Protein AF-A0A1R1YKC0-F1 (afdb_monomer_lite)

InterPro domains:
  IPR007252 Nuclear pore protein 84/107 [PF04121] (2-468)
  IPR007252 Nuclear pore protein 84/107 [PTHR13003] (2-477)

Organism: NCBI:txid133412

Structure (mmCIF, N/CA/C/O backbone):
data_AF-A0A1R1YKC0-F1
#
_entry.id   AF-A0A1R1YKC0-F1
#
loop_
_atom_site.group_PDB
_atom_site.id
_atom_site.type_symbol
_atom_site.label_atom_id
_atom_site.label_alt_id
_atom_site.label_comp_id
_atom_site.label_asym_id
_atom_site.label_entity_id
_atom_site.label_seq_id
_atom_site.pdbx_PDB_ins_code
_atom_site.Cartn_x
_atom_site.Cartn_y
_atom_site.Cartn_z
_atom_site.occupancy
_atom_site.B_iso_or_equiv
_atom_site.auth_seq_id
_atom_site.auth_comp_id
_atom_site.auth_asym_id
_atom_site.auth_atom_id
_atom_site.pdbx_PDB_model_num
ATOM 1 N N . MET A 1 1 ? -19.133 1.303 61.552 1.00 66.94 1 MET A N 1
ATOM 2 C CA . MET A 1 1 ? -18.802 -0.108 61.872 1.00 66.94 1 MET A CA 1
ATOM 3 C C . MET A 1 1 ? -17.610 -0.588 61.051 1.00 66.94 1 MET A C 1
ATOM 5 O O . MET A 1 1 ? -16.610 -0.939 61.654 1.00 66.94 1 MET A O 1
ATOM 9 N N . PHE A 1 2 ? -17.660 -0.523 59.716 1.00 71.25 2 PHE A N 1
ATOM 10 C CA . PHE A 1 2 ? -16.570 -0.985 58.841 1.00 71.25 2 PHE A CA 1
ATOM 11 C C . PHE A 1 2 ? -15.237 -0.228 58.995 1.00 71.25 2 PHE A C 1
ATOM 13 O O . PHE A 1 2 ? -14.186 -0.858 58.950 1.00 71.25 2 PHE A O 1
ATOM 20 N N . GLU A 1 3 ? -15.249 1.077 59.289 1.00 71.38 3 GLU A N 1
ATOM 21 C CA . GLU A 1 3 ? -14.000 1.812 59.569 1.00 71.38 3 GLU A CA 1
ATOM 22 C C . GLU A 1 3 ? -13.268 1.316 60.822 1.00 71.38 3 GLU A C 1
ATOM 24 O O . GLU A 1 3 ? -12.044 1.241 60.824 1.00 71.38 3 GLU A O 1
ATOM 29 N N . LYS A 1 4 ? -14.008 0.873 61.852 1.00 71.44 4 LYS A N 1
ATOM 30 C CA . LYS A 1 4 ? -13.411 0.294 63.068 1.00 71.44 4 LYS A CA 1
ATOM 31 C C . LYS A 1 4 ? -12.699 -1.036 62.792 1.00 71.44 4 LYS A C 1
ATOM 33 O O . LYS A 1 4 ? -11.745 -1.354 63.487 1.00 71.44 4 LYS A O 1
ATOM 38 N N . ILE A 1 5 ? -13.146 -1.783 61.777 1.00 72.12 5 ILE A N 1
ATOM 39 C CA . ILE A 1 5 ? -12.528 -3.046 61.339 1.00 72.12 5 ILE A CA 1
ATOM 40 C C . ILE A 1 5 ? -11.247 -2.763 60.536 1.00 72.12 5 ILE A C 1
ATOM 42 O O . ILE A 1 5 ? -10.261 -3.480 60.672 1.00 72.12 5 ILE A O 1
ATOM 46 N N . LYS A 1 6 ? -11.218 -1.682 59.740 1.00 68.25 6 LYS A N 1
ATOM 47 C CA . LYS A 1 6 ? -9.997 -1.228 59.045 1.00 68.25 6 LYS A CA 1
ATOM 48 C C . LYS A 1 6 ? -8.919 -0.706 60.004 1.00 68.25 6 LYS A C 1
ATOM 50 O O . LYS A 1 6 ? -7.733 -0.797 59.690 1.00 68.25 6 LYS A O 1
ATOM 55 N N . SER A 1 7 ? -9.315 -0.179 61.163 1.00 70.06 7 SER A N 1
ATOM 56 C CA . SER A 1 7 ? -8.411 0.313 62.210 1.00 70.06 7 SER A CA 1
ATOM 57 C C . SER A 1 7 ? -8.103 -0.714 63.309 1.00 70.06 7 SER A C 1
ATOM 59 O O . SER A 1 7 ? -7.581 -0.328 64.354 1.00 70.06 7 SER A O 1
ATOM 61 N N . ASP A 1 8 ? -8.468 -1.987 63.127 1.00 72.12 8 ASP A N 1
ATOM 62 C CA . ASP A 1 8 ? -8.283 -3.012 64.156 1.00 72.12 8 ASP A CA 1
ATOM 63 C C . ASP A 1 8 ? -6.792 -3.354 64.358 1.00 72.12 8 ASP A C 1
ATOM 65 O O . ASP A 1 8 ? -5.957 -3.236 63.458 1.00 72.12 8 ASP A O 1
ATOM 69 N N . SER A 1 9 ? -6.459 -3.758 65.580 1.00 62.31 9 SER A N 1
ATOM 70 C CA . SER A 1 9 ? -5.103 -4.027 66.064 1.00 62.31 9 SER A CA 1
ATOM 71 C C . SER A 1 9 ? -4.488 -5.312 65.501 1.00 62.31 9 SER A C 1
ATOM 73 O O . SER A 1 9 ? -3.264 -5.437 65.447 1.00 62.31 9 SER A O 1
ATOM 75 N N . SER A 1 10 ? -5.312 -6.263 65.053 1.00 75.00 10 SER A N 1
ATOM 76 C CA . SER A 1 10 ? -4.833 -7.525 64.489 1.00 75.00 10 SER A CA 1
ATOM 77 C C . SER A 1 10 ? -4.502 -7.397 62.997 1.00 75.00 10 SER A C 1
ATOM 79 O O . SER A 1 10 ? -5.306 -6.955 62.171 1.00 75.00 10 SER A O 1
ATOM 81 N N . LEU A 1 11 ? -3.287 -7.818 62.635 1.00 71.81 11 LEU A N 1
ATOM 82 C CA . LEU A 1 11 ? -2.761 -7.699 61.274 1.00 71.81 11 LEU A CA 1
ATOM 83 C C . LEU A 1 11 ? -3.579 -8.517 60.257 1.00 71.81 11 LEU A C 1
ATOM 85 O O . LEU A 1 11 ? -3.786 -8.074 59.131 1.00 71.81 11 LEU A O 1
ATOM 89 N N . GLU A 1 12 ? -4.101 -9.678 60.661 1.00 73.69 12 GLU A N 1
ATOM 90 C CA . GLU A 1 12 ? -4.933 -10.542 59.811 1.00 73.69 12 GLU A CA 1
ATOM 91 C C . GLU A 1 12 ? -6.285 -9.909 59.462 1.00 73.69 12 GLU A C 1
ATOM 93 O O . GLU A 1 12 ? -6.712 -9.970 58.305 1.00 73.69 12 GLU A O 1
ATOM 98 N N . ILE A 1 13 ? -6.945 -9.261 60.431 1.00 74.00 13 ILE A N 1
ATOM 99 C CA . ILE A 1 13 ? -8.220 -8.567 60.207 1.00 74.00 13 ILE A CA 1
ATOM 100 C C . ILE A 1 13 ? -7.986 -7.332 59.346 1.00 74.00 13 ILE A C 1
ATOM 102 O O . ILE A 1 13 ? -8.745 -7.098 58.408 1.00 74.00 13 ILE A O 1
ATOM 106 N N . LYS A 1 14 ? -6.895 -6.598 59.582 1.00 72.25 14 LYS A N 1
ATOM 107 C CA . LYS A 1 14 ? -6.524 -5.434 58.773 1.00 72.25 14 LYS A CA 1
ATOM 108 C C . LYS A 1 14 ? -6.220 -5.809 57.318 1.00 72.25 14 LYS A C 1
ATOM 110 O O . LYS A 1 14 ? -6.751 -5.182 56.400 1.00 72.25 14 LYS A O 1
ATOM 115 N N . ASN A 1 15 ? -5.440 -6.867 57.095 1.00 75.19 15 ASN A N 1
ATOM 116 C CA . ASN A 1 15 ? -5.134 -7.374 55.753 1.00 75.19 15 ASN A CA 1
ATOM 117 C C . ASN A 1 15 ? -6.394 -7.902 55.057 1.00 75.19 15 ASN A C 1
ATOM 119 O O . ASN A 1 15 ? -6.630 -7.617 53.886 1.00 75.19 15 ASN A O 1
ATOM 123 N N . SER A 1 16 ? -7.252 -8.604 55.798 1.00 74.19 16 SER A N 1
ATOM 124 C CA . SER A 1 16 ? -8.529 -9.093 55.283 1.00 74.19 16 SER A CA 1
ATOM 125 C C . SER A 1 16 ? -9.504 -7.961 54.948 1.00 74.19 16 SER A C 1
ATOM 127 O O . SER A 1 16 ? -10.203 -8.040 53.943 1.00 74.19 16 SER A O 1
ATOM 129 N N . ALA A 1 17 ? -9.555 -6.901 55.756 1.00 72.81 17 ALA A N 1
ATOM 130 C CA . ALA A 1 17 ? -10.382 -5.716 55.522 1.00 72.81 17 ALA A CA 1
ATOM 131 C C . ALA A 1 17 ? -9.877 -4.853 54.356 1.00 72.81 17 ALA A C 1
ATOM 133 O O . ALA A 1 17 ? -10.662 -4.117 53.765 1.00 72.81 17 ALA A O 1
ATOM 134 N N . SER A 1 18 ? -8.588 -4.967 54.023 1.00 77.56 18 SER A N 1
ATOM 135 C CA . SER A 1 18 ? -7.954 -4.315 52.869 1.00 77.56 18 SER A CA 1
ATOM 136 C C . SER A 1 18 ? -8.091 -5.130 51.574 1.00 77.56 18 SER A C 1
ATOM 138 O O . SER A 1 18 ? -7.552 -4.744 50.541 1.00 77.56 18 SER A O 1
ATOM 140 N N . ASN A 1 19 ? -8.786 -6.275 51.609 1.00 84.56 19 ASN A N 1
ATOM 141 C CA . ASN A 1 19 ? -9.044 -7.075 50.417 1.00 84.56 19 ASN A CA 1
ATOM 142 C C . ASN A 1 19 ? -10.019 -6.330 49.475 1.00 84.56 19 ASN A C 1
ATOM 144 O O . ASN A 1 19 ? -11.140 -6.032 49.904 1.00 84.56 19 ASN A O 1
ATOM 148 N N . PRO A 1 20 ? -9.668 -6.112 48.192 1.00 84.25 20 PRO A N 1
ATOM 149 C CA . PRO A 1 20 ? -10.484 -5.333 47.257 1.00 84.25 20 PRO A CA 1
ATOM 150 C C . PRO A 1 20 ? -11.927 -5.831 47.097 1.00 84.25 20 PRO A C 1
ATOM 152 O O . PRO A 1 20 ? -12.857 -5.031 47.029 1.00 84.25 20 PRO A O 1
ATOM 155 N N . PHE A 1 21 ? -12.155 -7.149 47.110 1.00 87.31 21 PHE A N 1
ATOM 156 C CA . PHE A 1 21 ? -13.503 -7.717 46.999 1.00 87.31 21 PHE A CA 1
ATOM 157 C C . PHE A 1 21 ? -14.370 -7.386 48.219 1.00 87.31 21 PHE A C 1
ATOM 159 O O . PHE A 1 21 ? -15.572 -7.149 48.088 1.00 87.31 21 PHE A O 1
ATOM 166 N N . ARG A 1 22 ? -13.765 -7.326 49.413 1.00 86.69 22 ARG A N 1
ATOM 167 C CA . ARG A 1 22 ? -14.474 -6.936 50.639 1.00 86.69 22 ARG A CA 1
ATOM 168 C C . ARG A 1 22 ? -14.739 -5.438 50.679 1.00 86.69 22 ARG A C 1
ATOM 170 O O . ARG A 1 22 ? -15.790 -5.034 51.162 1.00 86.69 22 ARG A O 1
ATOM 177 N N . GLU A 1 23 ? -13.840 -4.618 50.142 1.00 86.19 23 GLU A N 1
ATOM 178 C CA . GLU A 1 23 ? -14.089 -3.180 49.996 1.00 86.19 23 GLU A CA 1
ATOM 179 C C . GLU A 1 23 ? -15.280 -2.904 49.078 1.00 86.19 23 GLU A C 1
ATOM 181 O O . GLU A 1 23 ? -16.146 -2.104 49.432 1.00 86.19 23 GLU A O 1
ATOM 186 N N . ILE A 1 24 ? -15.381 -3.627 47.957 1.00 88.88 24 ILE A N 1
ATOM 187 C CA . ILE A 1 24 ? -16.543 -3.546 47.065 1.00 88.88 24 ILE A CA 1
ATOM 188 C C . ILE A 1 24 ? -17.812 -3.996 47.793 1.00 88.88 24 ILE A C 1
ATOM 190 O O . ILE A 1 24 ? -18.833 -3.316 47.720 1.00 88.88 24 ILE A O 1
ATOM 194 N N . GLN A 1 25 ? -17.755 -5.102 48.542 1.00 89.19 25 GLN A N 1
ATOM 195 C CA . GLN A 1 25 ? -18.893 -5.567 49.339 1.00 89.19 25 GLN A CA 1
ATOM 196 C C . GLN A 1 25 ? -19.368 -4.491 50.326 1.00 89.19 25 GLN A C 1
ATOM 198 O O . GLN A 1 25 ? -20.569 -4.236 50.423 1.00 89.19 25 GLN A O 1
ATOM 203 N N . VAL A 1 26 ? -18.440 -3.838 51.033 1.00 87.56 26 VAL A N 1
ATOM 204 C CA . VAL A 1 26 ? -18.763 -2.723 51.932 1.00 87.56 26 VAL A CA 1
ATOM 205 C C . VAL A 1 26 ? -19.415 -1.587 51.151 1.00 87.56 26 VAL A C 1
ATOM 207 O O . VAL A 1 26 ? -20.485 -1.148 51.558 1.00 87.56 26 VAL A O 1
ATOM 210 N N . ALA A 1 27 ? -18.841 -1.176 50.017 1.00 88.00 27 ALA A N 1
ATOM 211 C CA . ALA A 1 27 ? -19.366 -0.089 49.190 1.00 88.00 27 ALA A CA 1
ATOM 212 C C . ALA A 1 27 ? -20.791 -0.358 48.670 1.00 88.00 27 ALA A C 1
ATOM 214 O O . ALA A 1 27 ? -21.615 0.557 48.612 1.00 88.00 27 ALA A O 1
ATOM 215 N N . ILE A 1 28 ? -21.116 -1.612 48.338 1.00 88.31 28 ILE A N 1
ATOM 216 C CA . ILE A 1 28 ? -22.476 -2.019 47.953 1.00 88.31 28 ILE A CA 1
ATOM 217 C C . ILE A 1 28 ? -23.427 -1.908 49.153 1.00 88.31 28 ILE A C 1
ATOM 219 O O . ILE A 1 28 ? -24.488 -1.295 49.039 1.00 88.31 28 ILE A O 1
ATOM 223 N N . ILE A 1 29 ? -23.045 -2.451 50.317 1.00 89.25 29 ILE A N 1
ATOM 224 C CA . ILE A 1 29 ? -23.872 -2.423 51.538 1.00 89.25 29 ILE A CA 1
ATOM 225 C C . ILE A 1 29 ? -24.138 -0.980 51.993 1.00 89.25 29 ILE A C 1
ATOM 227 O O . ILE A 1 29 ? -25.246 -0.662 52.425 1.00 89.25 29 ILE A O 1
ATOM 231 N N . THR A 1 30 ? -23.143 -0.097 51.884 1.00 89.94 30 THR A N 1
ATOM 232 C CA . THR A 1 30 ? -23.250 1.316 52.274 1.00 89.94 30 THR A CA 1
ATOM 233 C C . THR A 1 30 ? -23.835 2.214 51.187 1.00 89.94 30 THR A C 1
ATOM 235 O O . THR A 1 30 ? -23.976 3.409 51.427 1.00 89.94 30 THR A O 1
ATOM 238 N N . LYS A 1 31 ? -24.206 1.670 50.017 1.00 87.06 31 LYS A N 1
ATOM 239 C CA . LYS A 1 31 ? -24.700 2.423 48.848 1.00 87.06 31 LYS A CA 1
ATOM 240 C C . LYS A 1 31 ? -23.720 3.487 48.320 1.00 87.06 31 LYS A C 1
ATOM 242 O O . LYS A 1 31 ? -24.138 4.431 47.660 1.00 87.06 31 LYS A O 1
ATOM 247 N N . THR A 1 32 ? -22.421 3.312 48.556 1.00 89.44 32 THR A N 1
ATOM 248 C CA . THR A 1 32 ? -21.339 4.199 48.081 1.00 89.44 32 THR A CA 1
ATOM 249 C C . THR A 1 32 ? -20.563 3.592 46.906 1.00 89.44 32 THR A C 1
ATOM 251 O O . THR A 1 32 ? -19.456 4.016 46.582 1.00 89.44 32 THR A O 1
ATOM 254 N N . PHE A 1 33 ? -21.134 2.593 46.225 1.00 90.50 33 PHE A N 1
ATOM 255 C CA . PHE A 1 33 ? -20.487 1.918 45.095 1.00 90.50 33 PHE A CA 1
ATOM 256 C C . PHE A 1 33 ? -20.100 2.880 43.956 1.00 90.50 33 PHE A C 1
ATOM 258 O O . PHE A 1 33 ? -19.029 2.725 43.374 1.00 90.50 33 PHE A O 1
ATOM 265 N N . ASN A 1 34 ? -20.897 3.925 43.698 1.00 91.12 34 ASN A N 1
ATOM 266 C CA . ASN A 1 34 ? -20.559 4.952 42.707 1.00 91.12 34 ASN A CA 1
ATOM 267 C C . ASN A 1 34 ? -19.264 5.727 43.057 1.00 91.12 34 ASN A C 1
ATOM 269 O O . ASN A 1 34 ? -18.417 5.997 42.207 1.00 91.12 34 ASN A O 1
ATOM 273 N N . GLU A 1 35 ? -19.066 6.051 44.335 1.00 90.81 35 GLU A N 1
ATOM 274 C CA . GLU A 1 35 ? -17.849 6.722 44.823 1.00 90.81 35 GLU A CA 1
ATOM 275 C C . GLU A 1 35 ? -16.624 5.803 44.713 1.00 90.81 35 GLU A C 1
ATOM 277 O O . GLU A 1 35 ? -15.516 6.240 44.389 1.00 90.81 35 GLU A O 1
ATOM 282 N N . TYR A 1 36 ? -16.828 4.501 44.928 1.00 90.38 36 TYR A N 1
ATOM 283 C CA . TYR A 1 36 ? -15.777 3.507 44.753 1.00 90.38 36 TYR A CA 1
ATOM 284 C C . TYR A 1 36 ? -15.315 3.424 43.291 1.00 90.38 36 TYR A C 1
ATOM 286 O O . TYR A 1 36 ? -14.113 3.502 43.029 1.00 90.38 36 TYR A O 1
ATOM 294 N N . ILE A 1 37 ? -16.240 3.316 42.326 1.00 91.75 37 ILE A N 1
ATOM 295 C CA . ILE A 1 37 ? -15.873 3.215 40.901 1.00 91.75 37 ILE A CA 1
ATOM 296 C C . ILE A 1 37 ? -15.212 4.494 40.382 1.00 91.75 37 ILE A C 1
ATOM 298 O O . ILE A 1 37 ? -14.255 4.409 39.619 1.00 91.75 37 ILE A O 1
ATOM 302 N N . THR A 1 38 ? -15.654 5.673 40.823 1.00 92.50 38 THR A N 1
ATOM 303 C CA . THR A 1 38 ? -15.060 6.960 40.418 1.00 92.50 38 THR A CA 1
ATOM 304 C C . THR A 1 38 ? -13.638 7.114 40.955 1.00 92.50 38 THR A C 1
ATOM 306 O O . THR A 1 38 ? -12.737 7.522 40.217 1.00 92.50 38 THR A O 1
ATOM 309 N N . THR A 1 39 ? -13.402 6.692 42.200 1.00 90.44 39 THR A N 1
ATOM 310 C CA . THR A 1 39 ? -12.062 6.651 42.807 1.00 90.44 39 THR A CA 1
ATOM 311 C C . THR A 1 39 ? -11.158 5.621 42.126 1.00 90.44 39 THR A C 1
ATOM 313 O O . THR A 1 39 ? -9.982 5.871 41.873 1.00 90.44 39 THR A O 1
ATOM 316 N N . LEU A 1 40 ? -11.684 4.442 41.794 1.00 88.00 40 LEU A N 1
ATOM 317 C CA . LEU A 1 40 ? -10.905 3.419 41.098 1.00 88.00 40 LEU A CA 1
ATOM 318 C C . LEU A 1 40 ? -10.583 3.841 39.657 1.00 88.00 40 LEU A C 1
ATOM 320 O O . LEU A 1 40 ? -9.464 3.645 39.193 1.00 88.00 40 LEU A O 1
ATOM 324 N N . SER A 1 41 ? -11.526 4.489 38.981 1.00 90.38 41 SER A N 1
ATOM 325 C CA . SER A 1 41 ? -11.348 5.069 37.652 1.00 90.38 41 SER A CA 1
ATOM 326 C C . SER A 1 41 ? -10.263 6.157 37.635 1.00 90.38 41 SER A C 1
ATOM 328 O O . SER A 1 41 ? -9.416 6.166 36.742 1.00 90.38 41 SER A O 1
ATOM 330 N N . SER A 1 42 ? -10.203 7.038 38.641 1.00 88.19 42 SER A N 1
ATOM 331 C CA . SER A 1 42 ? -9.116 8.027 38.749 1.00 88.19 42 SER A CA 1
ATOM 332 C C . SER A 1 42 ? -7.754 7.383 39.036 1.00 88.19 42 SER A C 1
ATOM 334 O O . SER A 1 42 ? -6.735 7.806 38.480 1.00 88.19 42 SER A O 1
ATOM 336 N N . ASN A 1 43 ? -7.728 6.306 39.822 1.00 86.50 43 ASN A N 1
ATOM 337 C CA . ASN A 1 43 ? -6.522 5.507 40.039 1.00 86.50 43 ASN A CA 1
ATOM 338 C C . ASN A 1 43 ? -6.052 4.798 38.758 1.00 86.50 43 ASN A C 1
ATOM 340 O O . ASN A 1 43 ? -4.854 4.767 38.496 1.00 86.50 43 ASN A O 1
ATOM 344 N N . LEU A 1 44 ? -6.973 4.275 37.940 1.00 85.00 44 LEU A N 1
ATOM 345 C CA . LEU A 1 44 ? -6.662 3.654 36.645 1.00 85.00 44 LEU A CA 1
ATOM 346 C C . LEU A 1 44 ? -6.113 4.651 35.621 1.00 85.00 44 LEU A C 1
ATOM 348 O O . LEU A 1 44 ? -5.316 4.273 34.776 1.00 85.00 44 LEU A O 1
ATOM 352 N N . ARG A 1 45 ? -6.522 5.922 35.686 1.00 81.94 45 ARG A N 1
ATOM 353 C CA . ARG A 1 45 ? -5.960 6.969 34.817 1.00 81.94 45 ARG A CA 1
ATOM 354 C C . ARG A 1 45 ? -4.560 7.411 35.240 1.00 81.94 45 ARG A C 1
ATOM 356 O O . ARG A 1 45 ? -3.790 7.863 34.402 1.00 81.94 45 ARG A O 1
ATOM 363 N N . SER A 1 46 ? -4.252 7.342 36.535 1.00 77.31 46 SER A N 1
ATOM 364 C CA . SER A 1 46 ? -2.976 7.819 37.092 1.00 77.31 46 SER A CA 1
ATOM 365 C C . SER A 1 46 ? -1.895 6.741 37.179 1.00 77.31 46 SER A C 1
ATOM 367 O O . SER A 1 46 ? -0.712 7.071 37.236 1.00 77.31 46 SER A O 1
ATOM 369 N N . LYS A 1 47 ? -2.279 5.462 37.193 1.00 70.44 47 LYS A N 1
ATOM 370 C CA . LYS A 1 47 ? -1.373 4.307 37.255 1.00 70.44 47 LYS A CA 1
ATOM 371 C C . LYS A 1 47 ? -1.533 3.447 36.007 1.00 70.44 47 LYS A C 1
ATOM 373 O O . LYS A 1 47 ? -2.620 3.386 35.449 1.00 70.44 47 LYS A O 1
ATOM 378 N N . ASP A 1 48 ? -0.478 2.737 35.609 1.00 64.50 48 ASP A N 1
ATOM 379 C CA . ASP A 1 48 ? -0.563 1.780 34.499 1.00 64.50 48 ASP A CA 1
ATOM 380 C C . ASP A 1 48 ? -1.641 0.707 34.802 1.00 64.50 48 ASP A C 1
ATOM 382 O O . ASP A 1 48 ? -1.580 0.073 35.866 1.00 64.50 48 ASP A O 1
ATOM 386 N N . PRO A 1 49 ? -2.622 0.482 33.900 1.00 62.31 49 PRO A N 1
ATOM 387 C CA . PRO A 1 49 ? -3.643 -0.561 34.030 1.00 62.31 49 PRO A CA 1
ATOM 388 C C . PRO A 1 49 ? -3.085 -1.964 34.307 1.00 62.31 49 PRO A C 1
ATOM 390 O O . PRO A 1 49 ? -3.792 -2.808 34.856 1.00 62.31 49 PRO A O 1
ATOM 393 N N . SER A 1 50 ? -1.817 -2.220 33.961 1.00 61.97 50 SER A N 1
ATOM 394 C CA . SER A 1 50 ? -1.114 -3.482 34.236 1.00 61.97 50 SER A CA 1
ATOM 395 C C . SER A 1 50 ? -0.933 -3.797 35.731 1.00 61.97 50 SER A C 1
ATOM 397 O O . SER A 1 50 ? -0.733 -4.956 36.091 1.00 61.97 50 SER A O 1
ATOM 399 N N . HIS A 1 51 ? -1.041 -2.797 36.612 1.00 68.75 51 HIS A N 1
ATOM 400 C CA . HIS A 1 51 ? -0.915 -2.971 38.062 1.00 68.75 51 HIS A CA 1
ATOM 401 C C . HIS A 1 51 ?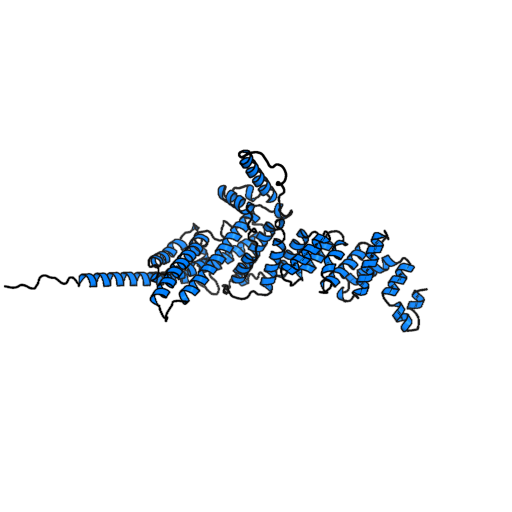 -2.181 -3.492 38.750 1.00 68.75 51 HIS A C 1
ATOM 403 O O . HIS A 1 51 ? -2.151 -3.768 39.952 1.00 68.75 51 HIS A O 1
ATOM 409 N N . PHE A 1 52 ? -3.291 -3.614 38.025 1.00 75.69 52 PHE A N 1
ATOM 410 C CA . PHE A 1 52 ? -4.553 -4.081 38.582 1.00 75.69 52 PHE A CA 1
ATOM 411 C C . PHE A 1 52 ? -4.742 -5.575 38.333 1.00 75.69 52 PHE A C 1
ATOM 413 O O . PHE A 1 52 ? -4.501 -6.075 37.237 1.00 75.69 52 PHE A O 1
ATOM 420 N N . ASP A 1 53 ? -5.212 -6.283 39.361 1.00 84.81 53 ASP A N 1
ATOM 421 C CA . ASP A 1 53 ? -5.545 -7.703 39.263 1.00 84.81 53 ASP A CA 1
ATOM 422 C C . ASP A 1 53 ? -6.631 -7.928 38.183 1.00 84.81 53 ASP A C 1
ATOM 424 O O . ASP A 1 53 ? -7.744 -7.395 38.311 1.00 84.81 53 ASP A O 1
ATOM 428 N N . PRO A 1 54 ? -6.358 -8.728 37.130 1.00 85.12 54 PRO A N 1
ATOM 429 C CA . PRO A 1 54 ? -7.334 -9.036 36.087 1.00 85.12 54 PRO A CA 1
ATOM 430 C C . PRO A 1 54 ? -8.625 -9.664 36.621 1.00 85.12 54 PRO A C 1
ATOM 432 O O . PRO A 1 54 ? -9.691 -9.455 36.036 1.00 85.12 54 PRO A O 1
ATOM 435 N N . HIS A 1 55 ? -8.566 -10.414 37.727 1.00 89.06 55 HIS A N 1
ATOM 436 C CA . HIS A 1 55 ? -9.758 -11.002 38.343 1.00 89.06 55 HIS A CA 1
ATOM 437 C C . HIS A 1 55 ? -10.653 -9.943 38.989 1.00 89.06 55 HIS A C 1
ATOM 439 O O . HIS A 1 55 ? -11.877 -10.012 38.853 1.00 89.06 55 HIS A O 1
ATOM 445 N N . LEU A 1 56 ? -10.055 -8.941 39.638 1.00 90.12 56 LEU A N 1
ATOM 446 C CA . LEU A 1 56 ? -10.779 -7.806 40.205 1.00 90.12 56 LEU A CA 1
ATOM 447 C C . LEU A 1 56 ? -11.435 -6.963 39.108 1.00 90.12 56 LEU A C 1
ATOM 449 O O . LEU A 1 56 ? -12.619 -6.641 39.216 1.00 90.12 56 LEU A O 1
ATOM 453 N N . LEU A 1 57 ? -10.696 -6.653 38.036 1.00 90.81 57 LEU A N 1
ATOM 454 C CA . LEU A 1 57 ? -11.240 -5.935 36.879 1.00 90.81 57 LEU A CA 1
ATOM 455 C C . LEU A 1 57 ? -12.395 -6.706 36.243 1.00 90.81 57 LEU A C 1
ATOM 457 O O . LEU A 1 57 ? -13.455 -6.130 36.010 1.00 90.81 57 LEU A O 1
ATOM 461 N N . ARG A 1 58 ? -12.232 -8.020 36.039 1.00 92.56 58 ARG A N 1
ATOM 462 C CA . ARG A 1 58 ? -13.307 -8.884 35.543 1.00 92.56 58 ARG A CA 1
ATOM 463 C C . ARG A 1 58 ? -14.541 -8.760 36.429 1.00 92.56 58 ARG A C 1
ATOM 465 O O . ARG A 1 58 ? -15.621 -8.494 35.914 1.00 92.56 58 ARG A O 1
ATOM 472 N N . PHE A 1 59 ? -14.398 -8.944 37.738 1.00 94.25 59 PHE A N 1
ATOM 473 C CA . PHE A 1 59 ? -15.520 -8.857 38.671 1.00 94.25 59 PHE A CA 1
ATOM 474 C C . PHE A 1 59 ? -16.225 -7.494 38.601 1.00 94.25 59 PHE A C 1
ATOM 476 O O . PHE A 1 59 ? -17.446 -7.447 38.454 1.00 94.25 59 PHE A O 1
ATOM 483 N N . LEU A 1 60 ? -15.460 -6.398 38.627 1.00 93.12 60 LEU A N 1
ATOM 484 C CA . LEU A 1 60 ? -15.995 -5.040 38.538 1.00 93.12 60 LEU A CA 1
ATOM 485 C C . LEU A 1 60 ? -16.725 -4.783 37.222 1.00 93.12 60 LEU A C 1
ATOM 487 O O . LEU A 1 60 ? -17.816 -4.228 37.252 1.00 93.12 60 LEU A O 1
ATOM 491 N N . VAL A 1 61 ? -16.179 -5.219 36.087 1.00 95.19 61 VAL A N 1
ATOM 492 C CA . VAL A 1 61 ? -16.837 -5.072 34.782 1.00 95.19 61 VAL A CA 1
ATOM 493 C C . VAL A 1 61 ? -18.191 -5.771 34.764 1.00 95.19 61 VAL A C 1
ATOM 495 O O . VAL A 1 61 ? -19.179 -5.152 34.385 1.00 95.19 61 VAL A O 1
ATOM 498 N N . HIS A 1 62 ? -18.277 -7.023 35.225 1.00 94.88 62 HIS A N 1
ATOM 499 C CA . HIS A 1 62 ? -19.564 -7.728 35.272 1.00 94.88 62 HIS A CA 1
ATOM 500 C C . HIS A 1 62 ? -20.552 -7.022 36.205 1.00 94.88 62 HIS A C 1
ATOM 502 O O . HIS A 1 62 ? -21.720 -6.870 35.858 1.00 94.88 62 HIS A O 1
ATOM 508 N N . LEU A 1 63 ? -20.082 -6.544 37.360 1.00 94.00 63 LEU A N 1
ATOM 509 C CA . LEU A 1 63 ? -20.917 -5.810 38.304 1.00 94.00 63 LEU A CA 1
ATOM 510 C C . LEU A 1 63 ? -21.421 -4.482 37.718 1.00 94.00 63 LEU A C 1
ATOM 512 O O . LEU A 1 63 ? -22.595 -4.165 37.882 1.00 94.00 63 LEU A O 1
ATOM 516 N N . ILE A 1 64 ? -20.572 -3.731 37.011 1.00 94.94 64 ILE A N 1
ATOM 517 C CA . ILE A 1 64 ? -20.943 -2.484 36.324 1.00 94.94 64 ILE A CA 1
ATOM 518 C C . ILE A 1 64 ? -21.984 -2.768 35.240 1.00 94.94 64 ILE A C 1
ATOM 520 O O . ILE A 1 64 ? -23.000 -2.080 35.189 1.00 94.94 64 ILE A O 1
ATOM 524 N N . LEU A 1 65 ? -21.773 -3.794 34.410 1.00 94.50 65 LEU A N 1
ATOM 525 C CA . LEU A 1 65 ? -22.706 -4.162 33.341 1.00 94.50 65 LEU A CA 1
ATOM 526 C C . LEU A 1 65 ? -24.083 -4.560 33.895 1.00 94.50 65 LEU A C 1
ATOM 528 O O . LEU A 1 65 ? -25.092 -4.036 33.433 1.00 94.50 65 LEU A O 1
ATOM 532 N N . ILE A 1 66 ? -24.125 -5.403 34.932 1.00 95.19 66 ILE A N 1
ATOM 533 C CA . ILE A 1 66 ? -25.380 -5.791 35.600 1.00 95.19 66 ILE A CA 1
ATOM 534 C C . ILE A 1 66 ? -26.047 -4.576 36.258 1.00 95.19 66 ILE A C 1
ATOM 536 O O . ILE A 1 66 ? -27.262 -4.420 36.193 1.00 95.19 66 ILE A O 1
ATOM 540 N N . SER A 1 67 ? -25.266 -3.692 36.882 1.00 91.62 67 SER A N 1
ATOM 541 C CA . SER A 1 67 ? -25.798 -2.486 37.527 1.00 91.62 67 SER A CA 1
ATOM 542 C C . SER A 1 67 ? -26.412 -1.516 36.512 1.00 91.62 67 SER A C 1
ATOM 544 O O . SER A 1 67 ? -27.443 -0.912 36.805 1.00 91.62 67 SER A O 1
ATOM 546 N N . ARG A 1 68 ? -25.818 -1.395 35.313 1.00 93.25 68 ARG A N 1
ATOM 547 C CA . ARG A 1 68 ? -26.380 -0.629 34.187 1.00 93.25 68 ARG A CA 1
ATOM 548 C C . ARG A 1 68 ? -27.705 -1.228 33.722 1.00 93.25 68 ARG A C 1
ATOM 550 O O . ARG A 1 68 ? -28.680 -0.499 33.581 1.00 93.25 68 ARG A O 1
ATOM 557 N N . GLU A 1 69 ? -27.760 -2.547 33.550 1.00 92.12 69 GLU A N 1
ATOM 558 C CA . GLU A 1 69 ? -28.984 -3.258 33.157 1.00 92.12 69 GLU A CA 1
ATOM 559 C C . GLU A 1 69 ? -30.099 -3.127 34.209 1.00 92.12 69 GLU A C 1
ATOM 561 O O . GLU A 1 69 ? -31.268 -2.965 33.871 1.00 92.12 69 GLU A O 1
ATOM 566 N N . ALA A 1 70 ? -29.733 -3.099 35.492 1.00 92.69 70 ALA A N 1
ATOM 567 C CA . ALA A 1 70 ? -30.654 -2.867 36.602 1.00 92.69 70 ALA A CA 1
ATOM 568 C C . ALA A 1 70 ? -31.088 -1.393 36.772 1.00 92.69 70 ALA A C 1
ATOM 570 O O . ALA A 1 70 ? -31.870 -1.095 37.676 1.00 92.69 70 ALA A O 1
ATOM 571 N N . GLY A 1 71 ? -30.581 -0.461 35.954 1.00 89.38 71 GLY A N 1
ATOM 572 C CA . GLY A 1 71 ? -30.908 0.967 36.034 1.00 89.38 71 GLY A CA 1
ATOM 573 C C . GLY A 1 71 ? -30.333 1.679 37.264 1.00 89.38 71 GLY A C 1
ATOM 574 O O . GLY A 1 71 ? -30.891 2.679 37.718 1.00 89.38 71 GLY A O 1
ATOM 575 N N . MET A 1 72 ? -29.243 1.167 37.847 1.00 88.50 72 MET A N 1
ATOM 576 C CA . MET A 1 72 ? -28.589 1.820 38.981 1.00 88.50 72 MET A CA 1
ATOM 577 C C . MET A 1 72 ? -27.839 3.083 38.524 1.00 88.50 72 MET A C 1
ATOM 579 O O . MET A 1 72 ? -27.124 3.030 37.523 1.00 88.50 72 MET A O 1
ATOM 583 N N . PRO A 1 73 ? -27.927 4.203 39.269 1.00 85.81 73 PRO A N 1
ATOM 584 C CA . PRO A 1 73 ? -27.217 5.430 38.927 1.00 85.81 73 PRO A CA 1
ATOM 585 C C . PRO A 1 73 ? -25.716 5.253 39.189 1.00 85.81 73 PRO A C 1
ATOM 587 O O . PRO A 1 73 ? -25.250 5.352 40.327 1.00 85.81 73 PRO A O 1
ATOM 590 N N . LEU A 1 74 ? -24.969 4.961 38.129 1.00 90.88 74 LEU A N 1
ATOM 591 C CA . LEU A 1 74 ? -23.512 4.884 38.126 1.00 90.88 74 LEU A CA 1
ATOM 592 C C . LEU A 1 74 ? -22.943 5.955 37.203 1.00 90.88 74 LEU A C 1
ATOM 594 O O . LEU A 1 74 ? -23.538 6.280 36.180 1.00 90.88 74 LEU A O 1
ATOM 598 N N . ASP A 1 75 ? -21.765 6.460 37.549 1.00 93.12 75 ASP A N 1
ATOM 599 C CA . ASP A 1 75 ? -20.991 7.331 36.679 1.00 93.12 75 ASP A CA 1
ATOM 600 C C . ASP A 1 75 ? -20.575 6.559 35.417 1.00 93.12 75 ASP A C 1
ATOM 602 O O . ASP A 1 75 ? -19.789 5.603 35.468 1.00 93.12 75 ASP A O 1
ATOM 606 N N . GLU A 1 76 ? -21.159 6.940 34.280 1.00 91.44 76 GLU A N 1
ATOM 607 C CA . GLU A 1 76 ? -20.981 6.242 33.005 1.00 91.44 76 GLU A CA 1
ATOM 608 C C . GLU A 1 76 ? -19.516 6.255 32.571 1.00 91.44 76 GLU A C 1
ATOM 610 O O . GLU A 1 76 ? -18.961 5.200 32.261 1.00 91.44 76 GLU A O 1
ATOM 615 N N . TYR A 1 77 ? -18.864 7.414 32.680 1.00 92.31 77 TYR A N 1
ATOM 616 C CA . TYR A 1 77 ? -17.463 7.609 32.322 1.00 92.31 77 TYR A CA 1
ATOM 617 C C . TYR A 1 77 ? -16.511 6.755 33.172 1.00 92.31 77 TYR A C 1
ATOM 619 O O . TYR A 1 77 ? -15.577 6.132 32.651 1.00 92.31 77 TYR A O 1
ATOM 627 N N . ALA A 1 78 ? -16.743 6.676 34.485 1.00 92.31 78 ALA A N 1
ATOM 628 C CA . ALA A 1 78 ? -15.972 5.822 35.375 1.00 92.31 78 ALA A CA 1
ATOM 629 C C . ALA A 1 78 ? -16.147 4.347 35.015 1.00 92.31 78 ALA A C 1
ATOM 631 O O . ALA A 1 78 ? -15.152 3.619 34.945 1.00 92.31 78 ALA A O 1
ATOM 632 N N . GLY A 1 79 ? -17.384 3.924 34.737 1.00 93.31 79 GLY A N 1
ATOM 633 C CA . GLY A 1 79 ? -17.677 2.573 34.271 1.00 93.31 79 GLY A CA 1
ATOM 634 C C . GLY A 1 79 ? -16.973 2.243 32.953 1.00 93.31 79 GLY A C 1
ATOM 635 O O . GLY A 1 79 ? -16.311 1.211 32.856 1.00 93.31 79 GLY A O 1
ATOM 636 N N . ASP A 1 80 ? -17.031 3.148 31.975 1.00 94.44 80 ASP A N 1
ATOM 637 C CA . ASP A 1 80 ? -16.408 2.967 30.661 1.00 94.44 80 ASP A CA 1
ATOM 638 C C . ASP A 1 80 ? -14.883 2.914 30.755 1.00 94.44 80 ASP A C 1
ATOM 640 O O . ASP A 1 80 ? -14.253 2.091 30.092 1.00 94.44 80 ASP A O 1
ATOM 644 N N . THR A 1 81 ? -14.278 3.711 31.641 1.00 93.44 81 THR A N 1
ATOM 645 C CA . THR A 1 81 ? -12.833 3.655 31.921 1.00 93.44 81 THR A CA 1
ATOM 646 C C . THR A 1 81 ? -12.424 2.274 32.446 1.00 93.44 81 THR A C 1
ATOM 648 O O . THR A 1 81 ? -11.417 1.715 32.014 1.00 93.44 81 THR A O 1
ATOM 651 N N . ILE A 1 82 ? -13.208 1.700 33.367 1.00 93.25 82 ILE A N 1
ATOM 652 C CA . ILE A 1 82 ? -12.921 0.386 33.965 1.00 93.25 82 ILE A CA 1
ATOM 653 C C . ILE A 1 82 ? -13.088 -0.733 32.930 1.00 93.25 82 ILE A C 1
ATOM 655 O O . ILE A 1 82 ? -12.231 -1.613 32.835 1.00 93.25 82 ILE A O 1
ATOM 659 N N . ILE A 1 83 ? -14.158 -0.689 32.130 1.00 94.50 83 ILE A N 1
ATOM 660 C CA . ILE A 1 83 ? -14.380 -1.653 31.044 1.00 94.50 83 ILE A CA 1
ATOM 661 C C . ILE A 1 83 ? -13.252 -1.548 30.009 1.00 94.50 83 ILE A C 1
ATOM 663 O O . ILE A 1 83 ? -12.694 -2.572 29.622 1.00 94.50 83 ILE A O 1
ATOM 667 N N . SER A 1 84 ? -12.839 -0.334 29.637 1.00 93.88 84 SER A N 1
ATOM 668 C CA . SER A 1 84 ? -11.726 -0.100 28.706 1.00 93.88 84 SER A CA 1
ATOM 669 C C . SER A 1 84 ? -10.409 -0.686 29.222 1.00 93.88 84 SER A C 1
ATOM 671 O O . SER A 1 84 ? -9.721 -1.402 28.494 1.00 93.88 84 SER A O 1
ATOM 673 N N . ALA A 1 85 ? -10.084 -0.467 30.501 1.00 92.00 85 ALA A N 1
ATOM 674 C CA . ALA A 1 85 ? -8.895 -1.042 31.130 1.00 92.00 85 ALA A CA 1
ATOM 675 C C . ALA A 1 85 ? -8.927 -2.581 31.134 1.00 92.00 85 ALA A C 1
ATOM 677 O O . ALA A 1 85 ? -7.907 -3.240 30.910 1.00 92.00 85 ALA A O 1
ATOM 678 N N . TYR A 1 86 ? -10.105 -3.175 31.344 1.00 93.19 86 TYR A N 1
ATOM 679 C CA . TYR A 1 86 ? -10.272 -4.622 31.258 1.00 93.19 86 TYR A CA 1
ATOM 680 C C . TYR A 1 86 ? -10.094 -5.144 29.827 1.00 93.19 86 TYR A C 1
ATOM 682 O O . TYR A 1 86 ? -9.374 -6.121 29.632 1.00 93.19 86 TYR A O 1
ATOM 690 N N . VAL A 1 87 ? -10.666 -4.474 28.822 1.00 93.31 87 VAL A N 1
ATOM 691 C CA . VAL A 1 87 ? -10.477 -4.802 27.396 1.00 93.31 87 VAL A CA 1
ATOM 692 C C . VAL A 1 87 ? -8.992 -4.772 27.018 1.00 93.31 87 VAL A C 1
ATOM 694 O O . VAL A 1 87 ? -8.492 -5.721 26.413 1.00 93.31 87 VAL A O 1
ATOM 697 N N . GLN A 1 88 ? -8.249 -3.748 27.445 1.00 90.62 88 GLN A N 1
ATOM 698 C CA . GLN A 1 88 ? -6.799 -3.663 27.230 1.00 90.62 88 GLN A CA 1
ATOM 699 C C . GLN A 1 88 ? -6.031 -4.798 27.929 1.00 90.62 88 GLN A C 1
ATOM 701 O O . GLN A 1 88 ? -5.056 -5.323 27.389 1.00 90.62 88 GLN A O 1
ATOM 706 N N . SER A 1 89 ? -6.473 -5.223 29.117 1.00 90.06 89 SER A N 1
ATOM 707 C CA . SER A 1 89 ? -5.907 -6.385 29.817 1.00 90.06 89 SER A CA 1
ATOM 708 C C . SER A 1 89 ? -6.202 -7.706 29.089 1.00 90.06 89 SER A C 1
ATOM 710 O O . SER A 1 89 ? -5.330 -8.575 28.989 1.00 90.06 89 SER A O 1
ATOM 712 N N . LEU A 1 90 ? -7.398 -7.858 28.507 1.00 90.50 90 LEU A N 1
ATOM 713 C CA . LEU A 1 90 ? -7.756 -9.012 27.673 1.00 90.50 90 LEU A CA 1
ATOM 714 C C . LEU A 1 90 ? -6.909 -9.077 26.399 1.00 90.50 90 LEU A C 1
ATOM 716 O O . LEU A 1 90 ? -6.421 -10.151 26.058 1.00 90.50 90 LEU A O 1
ATOM 720 N N . ALA A 1 91 ? -6.673 -7.936 25.747 1.00 88.56 91 ALA A N 1
ATOM 721 C CA . ALA A 1 91 ? -5.868 -7.834 24.530 1.00 88.56 91 ALA A CA 1
ATOM 722 C C . ALA A 1 91 ? -4.426 -8.352 24.708 1.00 88.56 91 ALA A C 1
ATOM 724 O O . ALA A 1 91 ? -3.862 -8.948 23.787 1.00 88.56 91 ALA A O 1
ATOM 725 N N . LYS A 1 92 ? -3.843 -8.176 25.903 1.00 86.44 92 LYS A N 1
ATOM 726 C CA . LYS A 1 92 ? -2.495 -8.665 26.249 1.00 86.44 92 LYS A CA 1
ATOM 727 C C . LYS A 1 92 ? -2.442 -10.184 26.468 1.00 86.44 92 LYS A C 1
ATOM 729 O O . LYS A 1 92 ? -1.378 -10.781 26.326 1.00 86.44 92 LYS A O 1
ATOM 734 N N . ASN A 1 93 ? -3.567 -10.816 26.803 1.00 84.75 93 ASN A N 1
ATOM 735 C CA . ASN A 1 93 ? -3.634 -12.238 27.134 1.00 84.75 93 ASN A CA 1
ATOM 736 C C . ASN A 1 93 ? -4.033 -13.081 25.907 1.00 84.75 93 ASN A C 1
ATOM 738 O O . ASN A 1 93 ? -5.175 -12.987 25.451 1.00 84.75 93 ASN A O 1
ATOM 742 N N . PRO A 1 94 ? -3.161 -13.970 25.389 1.00 78.62 94 PRO A N 1
ATOM 743 C CA . PRO A 1 94 ? -3.414 -14.695 24.140 1.00 78.62 94 PRO A CA 1
ATOM 744 C C . PRO A 1 94 ? -4.671 -15.575 24.192 1.00 78.62 94 PRO A C 1
ATOM 746 O O . PRO A 1 94 ? -5.416 -15.626 23.218 1.00 78.62 94 PRO A O 1
ATOM 749 N N . SER A 1 95 ? -4.961 -16.199 25.337 1.00 82.25 95 SER A N 1
ATOM 750 C CA . SER A 1 95 ? -6.118 -17.089 25.511 1.00 82.25 95 SER A CA 1
ATOM 751 C C . SER A 1 95 ? -7.470 -16.370 25.529 1.00 82.25 95 SER A C 1
ATOM 753 O O . SER A 1 95 ? -8.505 -17.021 25.422 1.00 82.25 95 SER A O 1
ATOM 755 N N . HIS A 1 96 ? -7.490 -15.045 25.700 1.00 83.75 96 HIS A N 1
ATOM 756 C CA . HIS A 1 96 ? -8.723 -14.278 25.898 1.00 83.75 96 HIS A CA 1
ATOM 757 C C . HIS A 1 96 ? -9.005 -13.263 24.784 1.00 83.75 96 HIS A C 1
ATOM 759 O O . HIS A 1 96 ? -9.971 -12.507 24.883 1.00 83.75 96 HIS A O 1
ATOM 765 N N . LYS A 1 97 ? -8.215 -13.265 23.704 1.00 84.50 97 LYS A N 1
ATOM 766 C CA . LYS A 1 97 ? -8.361 -12.322 22.583 1.00 84.50 97 LYS A CA 1
ATOM 767 C C . LYS A 1 97 ? -9.756 -12.336 21.949 1.00 84.50 97 LYS A C 1
ATOM 769 O O . LYS A 1 97 ? -10.260 -11.288 21.564 1.00 84.50 97 LYS A O 1
ATOM 774 N N . ALA A 1 98 ? -10.421 -13.493 21.916 1.00 85.62 98 ALA A N 1
ATOM 775 C CA . ALA A 1 98 ? -11.781 -13.612 21.385 1.00 85.62 98 ALA A CA 1
ATOM 776 C C . ALA A 1 98 ? -12.827 -12.795 22.175 1.00 85.62 98 ALA A C 1
ATOM 778 O O . ALA A 1 98 ? -13.835 -12.376 21.616 1.00 85.62 98 ALA A O 1
ATOM 779 N N . LEU A 1 99 ? -12.580 -12.524 23.463 1.00 90.94 99 LEU A N 1
ATOM 780 C CA . LEU A 1 99 ? -13.500 -11.771 24.322 1.00 90.94 99 LEU A CA 1
ATOM 781 C C . LEU A 1 99 ? -13.399 -10.254 24.126 1.00 90.94 99 LEU A C 1
ATOM 783 O O . LEU A 1 99 ? -14.287 -9.529 24.573 1.00 90.94 99 LEU A O 1
ATOM 787 N N . VAL A 1 100 ? -12.339 -9.767 23.472 1.00 93.19 100 VAL A N 1
ATOM 788 C CA . VAL A 1 100 ? -12.104 -8.331 23.257 1.00 93.19 100 VAL A CA 1
ATOM 789 C C . VAL A 1 100 ? -13.291 -7.709 22.517 1.00 93.19 100 VAL A C 1
ATOM 791 O O . VAL A 1 100 ? -13.805 -6.689 22.961 1.00 93.19 100 VAL A O 1
ATOM 794 N N . ALA A 1 101 ? -13.799 -8.363 21.466 1.00 93.50 101 ALA A N 1
ATOM 795 C CA . ALA A 1 101 ? -14.932 -7.857 20.686 1.00 93.50 101 ALA A CA 1
ATOM 796 C C . ALA A 1 101 ? -16.210 -7.727 21.535 1.00 93.50 101 ALA A C 1
ATOM 798 O O . ALA A 1 101 ? -16.875 -6.692 21.513 1.00 93.50 101 ALA A O 1
ATOM 799 N N . MET A 1 102 ? -16.502 -8.747 22.348 1.00 93.88 102 MET A N 1
ATOM 800 C CA . MET A 1 102 ? -17.685 -8.793 23.209 1.00 93.88 102 MET A CA 1
ATOM 801 C C . MET A 1 102 ? -17.710 -7.670 24.251 1.00 93.88 102 MET A C 1
ATOM 803 O O . MET A 1 102 ? -18.761 -7.086 24.495 1.00 93.88 102 MET A O 1
ATOM 807 N N . TYR A 1 103 ? -16.582 -7.400 24.915 1.00 94.31 103 TYR A N 1
ATOM 808 C CA . TYR A 1 103 ? -16.533 -6.349 25.935 1.00 94.31 103 TYR A CA 1
ATOM 809 C C . TYR A 1 103 ? -16.432 -4.957 25.312 1.00 94.31 103 TYR A C 1
ATOM 811 O O . TYR A 1 103 ? -17.047 -4.028 25.834 1.00 94.31 103 TYR A O 1
ATOM 819 N N . SER A 1 104 ? -15.736 -4.816 24.178 1.00 94.94 104 SER A N 1
ATOM 820 C CA . SER A 1 104 ? -15.703 -3.559 23.428 1.00 94.94 104 SER A CA 1
ATOM 821 C C . SER A 1 104 ? -17.098 -3.127 22.978 1.00 94.94 104 SER A C 1
ATOM 823 O O . SER A 1 104 ? -17.410 -1.949 23.089 1.00 94.94 104 SER A O 1
ATOM 825 N N . SER A 1 105 ? -17.978 -4.047 22.561 1.00 95.00 105 SER A N 1
ATOM 826 C CA . SER A 1 105 ? -19.344 -3.694 22.127 1.00 95.00 105 SER A CA 1
ATOM 827 C C . SER A 1 105 ? -20.260 -3.183 23.245 1.00 95.00 105 SER A C 1
ATOM 829 O O . SER A 1 105 ? -21.364 -2.714 22.977 1.00 95.00 105 SER A O 1
ATOM 831 N N . LYS A 1 106 ? -19.827 -3.254 24.512 1.00 94.12 106 LYS A N 1
ATOM 832 C CA . LYS A 1 106 ? -20.558 -2.694 25.663 1.00 94.12 106 LYS A CA 1
ATOM 833 C C . LYS A 1 106 ? -20.182 -1.247 25.983 1.00 94.12 106 LYS A C 1
ATOM 835 O O . LYS A 1 106 ? -20.738 -0.684 26.927 1.00 94.12 106 LYS A O 1
ATOM 840 N N . LEU A 1 107 ? -19.244 -0.667 25.238 1.00 94.00 107 LEU A N 1
ATOM 841 C CA . LEU A 1 107 ? -18.801 0.715 25.395 1.00 94.00 107 LEU A CA 1
ATOM 842 C C . LEU A 1 107 ? -19.524 1.638 24.399 1.00 94.00 107 LEU A C 1
ATOM 844 O O . LEU A 1 107 ? -19.813 1.215 23.279 1.00 94.00 107 LEU A O 1
ATOM 848 N N . PRO A 1 108 ? -19.813 2.894 24.777 1.00 92.19 108 PRO A N 1
ATOM 849 C CA . PRO A 1 108 ? -20.519 3.831 23.913 1.00 92.19 108 PRO A CA 1
ATOM 850 C C . PRO A 1 108 ? -19.601 4.539 22.903 1.00 92.19 108 PRO A C 1
ATOM 852 O O . PRO A 1 108 ? -18.384 4.650 23.077 1.00 92.19 108 PRO A O 1
ATOM 855 N N . GLY A 1 109 ? -20.225 5.103 21.865 1.00 90.00 109 GLY A N 1
ATOM 856 C CA . GLY A 1 109 ? -19.584 6.018 20.920 1.00 90.00 109 GLY A CA 1
ATOM 857 C C . GLY A 1 109 ? -18.435 5.381 20.137 1.00 90.00 109 GLY A C 1
ATOM 858 O O . GLY A 1 109 ? -18.559 4.279 19.618 1.00 90.00 109 GLY A O 1
ATOM 859 N N . SER A 1 110 ? -17.311 6.095 20.039 1.00 91.56 110 SER A N 1
ATOM 860 C CA . SER A 1 110 ? -16.123 5.678 19.279 1.00 91.56 110 SER A CA 1
ATOM 861 C C . SER A 1 110 ? -15.077 4.921 20.109 1.00 91.56 110 SER A C 1
ATOM 863 O O . SER A 1 110 ? -14.044 4.516 19.569 1.00 91.56 110 SER A O 1
ATOM 865 N N . ILE A 1 111 ? -15.333 4.702 21.406 1.00 93.19 111 ILE A N 1
ATOM 866 C CA . ILE A 1 111 ? -14.437 3.961 22.306 1.00 93.19 111 ILE A CA 1
ATOM 867 C C . ILE A 1 111 ? -14.185 2.524 21.807 1.00 93.19 111 ILE A C 1
ATOM 869 O O . ILE A 1 111 ? -13.018 2.120 21.788 1.00 93.19 111 ILE A O 1
ATOM 873 N N . PRO A 1 112 ? -15.202 1.757 21.347 1.00 94.69 112 PRO A N 1
ATOM 874 C CA . PRO A 1 112 ? -14.969 0.423 20.797 1.00 94.69 112 PRO A CA 1
ATOM 875 C C . PRO A 1 112 ? -13.990 0.453 19.620 1.00 94.69 112 PRO A C 1
ATOM 877 O O . PRO A 1 112 ? -13.065 -0.357 19.578 1.00 94.69 112 PRO A O 1
ATOM 880 N N . ASN A 1 113 ? -14.140 1.428 18.715 1.00 93.81 113 ASN A N 1
ATOM 881 C CA . ASN A 1 113 ? -13.288 1.567 17.535 1.00 93.81 113 ASN A CA 1
ATOM 882 C C . ASN A 1 113 ? -11.839 1.878 17.930 1.00 93.81 113 ASN A C 1
ATOM 884 O O . ASN A 1 113 ? -10.906 1.314 17.364 1.00 93.81 113 ASN A O 1
ATOM 888 N N . GLU A 1 114 ? -11.634 2.738 18.933 1.00 94.00 114 GLU A N 1
ATOM 889 C CA . GLU A 1 114 ? -10.304 3.047 19.466 1.00 94.00 114 GLU A CA 1
ATOM 890 C C . GLU A 1 114 ? -9.621 1.798 20.037 1.00 94.00 114 GLU A C 1
ATOM 892 O O . GLU A 1 114 ? -8.558 1.408 19.553 1.00 94.00 114 GLU A O 1
ATOM 897 N N . LEU A 1 115 ? -10.266 1.127 20.995 1.00 93.00 115 LEU A N 1
ATOM 898 C CA . LEU A 1 115 ? -9.693 -0.025 21.697 1.00 93.00 115 LEU A CA 1
ATOM 899 C C . LEU A 1 115 ? -9.472 -1.220 20.774 1.00 93.00 115 LEU A C 1
ATOM 901 O O . LEU A 1 115 ? -8.437 -1.885 20.843 1.00 93.00 115 LEU A O 1
ATOM 905 N N . TYR A 1 116 ? -10.446 -1.506 19.909 1.00 95.12 116 TYR A N 1
ATOM 906 C CA . TYR A 1 116 ? -10.344 -2.635 18.999 1.00 95.12 116 TYR A CA 1
ATOM 907 C C . TYR A 1 116 ? -9.288 -2.372 17.924 1.00 95.12 116 TYR A C 1
ATOM 909 O O . TYR A 1 116 ? -8.492 -3.263 17.629 1.00 95.12 116 TYR A O 1
ATOM 917 N N . SER A 1 117 ? -9.189 -1.137 17.412 1.00 94.44 117 SER A N 1
ATOM 918 C CA . SER A 1 117 ? -8.135 -0.793 16.452 1.00 94.44 117 SER A CA 1
ATOM 919 C C . SER A 1 117 ? -6.728 -0.926 17.044 1.00 94.44 117 SER A C 1
ATOM 921 O O . SER A 1 117 ? -5.824 -1.413 16.363 1.00 94.44 117 SER A O 1
ATOM 923 N N . GLU A 1 118 ? -6.544 -0.544 18.314 1.00 93.12 118 GLU A N 1
ATOM 924 C CA . GLU A 1 118 ? -5.288 -0.699 19.056 1.00 93.12 118 GLU A CA 1
ATOM 925 C C . GLU A 1 118 ? -4.940 -2.178 19.276 1.00 93.12 118 GLU A C 1
ATOM 927 O O . GLU A 1 118 ? -3.797 -2.589 19.061 1.00 93.12 118 GLU A O 1
ATOM 932 N N . PHE A 1 119 ? -5.929 -2.993 19.653 1.00 92.62 119 PHE A N 1
ATOM 933 C CA . PHE A 1 119 ? -5.775 -4.441 19.783 1.00 92.62 119 PHE A CA 1
ATOM 934 C C . PHE A 1 119 ? -5.311 -5.082 18.467 1.00 92.62 119 PHE A C 1
ATOM 936 O O . PHE A 1 119 ? -4.315 -5.813 18.461 1.00 92.62 119 PHE A O 1
ATOM 943 N N . LEU A 1 120 ? -5.984 -4.780 17.352 1.00 91.88 120 LEU A N 1
ATOM 944 C CA . LEU A 1 120 ? -5.628 -5.320 16.038 1.00 91.88 120 LEU A CA 1
ATOM 945 C C . LEU A 1 120 ? -4.256 -4.826 15.561 1.00 91.88 120 LEU A C 1
ATOM 947 O O . LEU A 1 120 ? -3.487 -5.609 15.008 1.00 91.88 120 LEU A O 1
ATOM 951 N N . ALA A 1 121 ? -3.898 -3.567 15.833 1.00 90.69 121 ALA A N 1
ATOM 952 C CA . ALA A 1 121 ? -2.603 -2.996 15.448 1.00 90.69 121 ALA A CA 1
ATOM 953 C C . ALA A 1 121 ? -1.404 -3.638 16.168 1.00 90.69 121 ALA A C 1
ATOM 955 O O . ALA A 1 121 ? -0.264 -3.473 15.732 1.00 90.69 121 ALA A O 1
ATOM 956 N N . ASN A 1 122 ? -1.651 -4.344 17.274 1.00 87.94 122 ASN A N 1
ATOM 957 C CA . ASN A 1 122 ? -0.646 -5.092 18.026 1.00 87.94 122 ASN A CA 1
ATOM 958 C C . ASN A 1 122 ? -0.742 -6.614 17.783 1.00 87.94 122 ASN A C 1
ATOM 960 O O . ASN A 1 122 ? -0.018 -7.390 18.411 1.00 87.94 122 ASN A O 1
ATOM 964 N N . CYS A 1 123 ? -1.628 -7.067 16.888 1.00 83.69 123 CYS A N 1
ATOM 965 C CA . CYS A 1 123 ? -1.739 -8.472 16.509 1.00 83.69 123 CYS A CA 1
ATOM 966 C C . CYS A 1 123 ? -0.750 -8.824 15.392 1.00 83.69 123 CYS A C 1
ATOM 968 O O . CYS A 1 123 ? -0.998 -8.569 14.218 1.00 83.69 123 CYS A O 1
ATOM 970 N N . ASP A 1 124 ? 0.347 -9.483 15.762 1.00 73.19 124 ASP A N 1
ATOM 971 C CA . ASP A 1 124 ? 1.332 -10.032 14.823 1.00 73.19 124 ASP A CA 1
ATOM 972 C C . ASP A 1 124 ? 0.930 -11.443 14.343 1.00 73.19 124 ASP A C 1
ATOM 974 O O . ASP A 1 124 ? 1.600 -12.437 14.616 1.00 73.19 124 ASP A O 1
ATOM 978 N N . SER A 1 125 ? -0.243 -11.560 13.713 1.00 74.88 125 SER A N 1
ATOM 979 C CA . SER A 1 125 ? -0.781 -12.839 13.227 1.00 74.88 125 SER A CA 1
ATOM 980 C C . SER A 1 125 ? -1.016 -12.839 11.716 1.00 74.88 125 SER A C 1
ATOM 982 O O . SER A 1 125 ? -1.240 -11.792 11.107 1.00 74.88 125 SER A O 1
ATOM 984 N N . VAL A 1 126 ? -1.005 -14.030 11.109 1.00 77.56 126 VAL A N 1
ATOM 985 C CA . VAL A 1 126 ? -1.273 -14.230 9.671 1.00 77.56 126 VAL A CA 1
ATOM 986 C C . VAL A 1 126 ? -2.685 -13.737 9.305 1.00 77.56 126 VAL A C 1
ATOM 988 O O . VAL A 1 126 ? -3.523 -13.516 10.186 1.00 77.56 126 VAL A O 1
ATOM 991 N N . ILE A 1 127 ? -2.933 -13.482 8.019 1.00 76.88 127 ILE A N 1
ATOM 992 C CA . ILE A 1 127 ? -4.174 -12.873 7.519 1.00 76.88 127 ILE A CA 1
ATOM 993 C C . ILE A 1 127 ? -5.430 -13.667 7.904 1.00 76.88 127 ILE A C 1
ATOM 995 O O . ILE A 1 127 ? -6.427 -13.073 8.308 1.00 76.88 127 ILE A O 1
ATOM 999 N N . GLU A 1 128 ? -5.358 -14.997 7.928 1.00 80.31 128 GLU A N 1
ATOM 1000 C CA . GLU A 1 128 ? -6.474 -15.873 8.296 1.00 80.31 128 GLU A CA 1
ATOM 1001 C C . GLU A 1 128 ? -6.844 -15.706 9.773 1.00 80.31 128 GLU A C 1
ATOM 1003 O O . GLU A 1 128 ? -8.016 -15.616 10.131 1.00 80.31 128 GLU A O 1
ATOM 1008 N N . ALA A 1 129 ? -5.841 -15.592 10.648 1.00 80.00 129 ALA A N 1
ATOM 1009 C CA . ALA A 1 129 ? -6.069 -15.340 12.069 1.00 80.00 129 ALA A CA 1
ATOM 1010 C C . ALA A 1 129 ? -6.649 -13.937 12.319 1.00 80.00 129 ALA A C 1
ATOM 1012 O O . ALA A 1 129 ? -7.434 -13.751 13.247 1.00 80.00 129 ALA A O 1
ATOM 1013 N N . ARG A 1 130 ? -6.291 -12.952 11.486 1.00 85.88 130 ARG A N 1
ATOM 1014 C CA . ARG A 1 130 ? -6.867 -11.600 11.532 1.00 85.88 130 ARG A CA 1
ATOM 1015 C C . ARG A 1 130 ? -8.326 -11.582 11.082 1.00 85.88 130 ARG A C 1
ATOM 1017 O O . ARG A 1 130 ? -9.138 -10.937 11.742 1.00 85.88 130 ARG A O 1
ATOM 1024 N N . ALA A 1 131 ? -8.665 -12.345 10.043 1.00 87.38 131 ALA A N 1
ATOM 1025 C CA . ALA A 1 131 ? -10.037 -12.488 9.565 1.00 87.38 131 ALA A CA 1
ATOM 1026 C C . ALA A 1 131 ? -10.982 -12.998 10.668 1.00 87.38 131 ALA A C 1
ATOM 1028 O O . ALA A 1 131 ? -12.091 -12.493 10.804 1.00 87.38 131 ALA A O 1
ATOM 1029 N N . VAL A 1 132 ? -10.521 -13.916 11.528 1.00 90.00 132 VAL A N 1
ATOM 1030 C CA . VAL A 1 132 ? -11.304 -14.393 12.685 1.00 90.00 132 VAL A CA 1
ATOM 1031 C C . VAL A 1 132 ? -11.652 -13.256 13.654 1.00 90.00 132 VAL A C 1
ATOM 1033 O O . VAL A 1 132 ? -12.772 -13.198 14.157 1.00 90.00 132 VAL A O 1
ATOM 1036 N N . TYR A 1 133 ? -10.725 -12.332 13.924 1.00 91.06 133 TYR A N 1
ATOM 1037 C CA . TYR A 1 133 ? -11.015 -11.189 14.797 1.00 91.06 133 TYR A CA 1
ATOM 1038 C C . TYR A 1 133 ? -12.018 -10.226 14.158 1.00 91.06 133 TYR A C 1
ATOM 1040 O O . TYR A 1 133 ? -12.925 -9.757 14.840 1.00 91.06 133 TYR A O 1
ATOM 1048 N N . ILE A 1 134 ? -11.926 -9.999 12.848 1.00 92.69 134 ILE A N 1
ATOM 1049 C CA . ILE A 1 134 ? -12.923 -9.203 12.123 1.00 92.69 134 ILE A CA 1
ATOM 1050 C C . ILE A 1 134 ? -14.307 -9.855 12.192 1.00 92.69 134 ILE A C 1
ATOM 1052 O O . ILE A 1 134 ? -15.257 -9.194 12.599 1.00 92.69 134 ILE A O 1
ATOM 1056 N N . GLN A 1 135 ? -14.412 -11.161 11.936 1.00 92.00 135 GLN A N 1
ATOM 1057 C CA . GLN A 1 135 ? -15.677 -11.898 12.051 1.00 92.00 135 GLN A CA 1
ATOM 1058 C C . GLN A 1 135 ? -16.278 -11.809 13.460 1.00 92.00 135 GLN A C 1
ATOM 1060 O O . GLN A 1 135 ? -17.486 -11.652 13.620 1.00 92.00 135 GLN A O 1
ATOM 1065 N N . LEU A 1 136 ? -15.449 -11.881 14.506 1.00 92.81 136 LEU A N 1
ATOM 1066 C CA . LEU A 1 136 ? -15.912 -11.685 15.880 1.00 92.81 136 LEU A CA 1
ATOM 1067 C C . LEU A 1 136 ? -16.429 -10.260 16.105 1.00 92.81 136 LEU A C 1
ATOM 1069 O O . LEU A 1 136 ? -17.447 -10.077 16.765 1.00 92.81 136 LEU A O 1
ATOM 1073 N N . ALA A 1 137 ? -15.748 -9.248 15.570 1.00 93.69 137 ALA A N 1
ATOM 1074 C CA . ALA A 1 137 ? -16.196 -7.864 15.667 1.00 93.69 137 ALA A CA 1
ATOM 1075 C C . ALA A 1 137 ? -17.564 -7.659 14.986 1.00 93.69 137 ALA A C 1
ATOM 1077 O O . ALA A 1 137 ? -18.450 -7.058 15.595 1.00 93.69 137 ALA A O 1
ATOM 1078 N N . GLU A 1 138 ? -17.773 -8.245 13.803 1.00 93.75 138 GLU A N 1
ATOM 1079 C CA . GLU A 1 138 ? -19.064 -8.238 13.098 1.00 93.75 138 GLU A CA 1
ATOM 1080 C C . GLU A 1 138 ? -20.169 -8.921 13.915 1.00 93.75 138 GLU A C 1
ATOM 1082 O O . GLU A 1 138 ? -21.254 -8.366 14.080 1.00 93.75 138 GLU A O 1
ATOM 1087 N N . GLN A 1 139 ? -19.888 -10.094 14.499 1.00 94.75 139 GLN A N 1
ATOM 1088 C CA . GLN A 1 139 ? -20.849 -10.832 15.332 1.00 94.75 139 GLN A CA 1
ATOM 1089 C C . GLN A 1 139 ? -21.351 -10.020 16.531 1.00 94.75 139 GLN A C 1
ATOM 1091 O O . GLN A 1 139 ? -22.495 -10.183 16.958 1.00 94.75 139 GLN A O 1
ATOM 1096 N N . TYR A 1 140 ? -20.504 -9.149 17.082 1.00 94.38 140 TYR A N 1
ATOM 1097 C CA . TYR A 1 140 ? -20.859 -8.269 18.194 1.00 94.38 140 TYR A CA 1
ATOM 1098 C C . TYR A 1 140 ? -21.342 -6.879 17.752 1.00 94.38 140 TYR A C 1
ATOM 1100 O O . TYR A 1 140 ? -21.548 -6.023 18.614 1.00 94.38 140 TYR A O 1
ATOM 1108 N N . GLY A 1 141 ? -21.555 -6.661 16.449 1.00 92.69 141 GLY A N 1
ATOM 1109 C CA . GLY A 1 141 ? -22.097 -5.418 15.897 1.00 92.69 141 GLY A CA 1
ATOM 1110 C C . GLY A 1 141 ? -21.144 -4.226 15.993 1.00 92.69 141 GLY A C 1
ATOM 1111 O O . GLY A 1 141 ? -21.602 -3.092 16.112 1.00 92.69 141 GLY A O 1
ATOM 1112 N N . LEU A 1 142 ? -19.830 -4.470 16.004 1.00 94.38 142 LEU A N 1
ATOM 1113 C CA . LEU A 1 142 ? -18.837 -3.402 15.929 1.00 94.38 142 LEU A CA 1
ATOM 1114 C C . LEU A 1 142 ? -18.733 -2.867 14.496 1.00 94.38 142 LEU A C 1
ATOM 1116 O O . LEU A 1 142 ? -18.898 -3.611 13.533 1.00 94.38 142 LEU A O 1
ATOM 1120 N N . ASP A 1 143 ? -18.404 -1.583 14.367 1.00 94.00 143 ASP A N 1
ATOM 1121 C CA . ASP A 1 143 ? -18.144 -0.941 13.078 1.00 94.00 143 ASP A CA 1
ATOM 1122 C C . ASP A 1 143 ? -16.774 -1.374 12.542 1.00 94.00 143 ASP A C 1
ATOM 1124 O O . ASP A 1 143 ? -15.735 -0.755 12.797 1.00 94.00 143 ASP A O 1
ATOM 1128 N N . THR A 1 144 ? -16.774 -2.502 11.841 1.00 94.19 144 THR A N 1
ATOM 1129 C CA . THR A 1 144 ? -15.558 -3.146 11.358 1.00 94.19 144 THR A CA 1
ATOM 1130 C C . THR A 1 144 ? -14.846 -2.350 10.276 1.00 94.19 144 THR A C 1
ATOM 1132 O O . THR A 1 144 ? -13.617 -2.377 10.255 1.00 94.19 144 THR A O 1
ATOM 1135 N N . VAL A 1 145 ? -15.569 -1.589 9.450 1.00 93.94 145 VAL A N 1
ATOM 1136 C CA . VAL A 1 145 ? -14.994 -0.725 8.406 1.00 93.94 145 VAL A CA 1
ATOM 1137 C C . VAL A 1 145 ? -14.191 0.414 9.039 1.00 93.94 145 VAL A C 1
ATOM 1139 O O . VAL A 1 145 ? -13.013 0.600 8.724 1.00 93.94 145 VAL A O 1
ATOM 1142 N N . SER A 1 146 ? -14.768 1.135 10.008 1.00 93.25 146 SER A N 1
ATOM 1143 C CA . SER A 1 146 ? -14.027 2.184 10.725 1.00 93.25 146 SER A CA 1
ATOM 1144 C C . SER A 1 146 ? -12.861 1.618 11.533 1.00 93.25 146 SER A C 1
ATOM 1146 O O . SER A 1 146 ? -11.801 2.243 11.627 1.00 93.25 146 SER A O 1
ATOM 1148 N N . ILE A 1 147 ? -13.040 0.438 12.134 1.00 95.00 147 ILE A N 1
ATOM 1149 C CA . ILE A 1 147 ? -11.995 -0.253 12.894 1.00 95.00 147 ILE A CA 1
ATOM 1150 C C . ILE A 1 147 ? -10.802 -0.590 12.000 1.00 95.00 147 ILE A C 1
ATOM 1152 O O . ILE A 1 147 ? -9.681 -0.233 12.362 1.00 95.00 147 ILE A O 1
ATOM 1156 N N . THR A 1 148 ? -11.006 -1.244 10.852 1.00 95.00 148 THR A N 1
ATOM 1157 C CA . THR A 1 148 ? -9.902 -1.644 9.964 1.00 95.00 148 THR A CA 1
ATOM 1158 C C . THR A 1 148 ? -9.186 -0.435 9.383 1.00 95.00 148 THR A C 1
ATOM 1160 O O . THR A 1 148 ? -7.953 -0.394 9.405 1.00 95.00 148 THR A O 1
ATOM 1163 N N . LYS A 1 149 ? -9.939 0.593 8.967 1.00 95.31 149 LYS A N 1
ATOM 1164 C CA . LYS A 1 149 ? -9.390 1.884 8.532 1.00 95.31 149 LYS A CA 1
ATOM 1165 C C . LYS A 1 149 ? -8.480 2.489 9.601 1.00 95.31 149 LYS A C 1
ATOM 1167 O O . LYS A 1 149 ? -7.329 2.831 9.326 1.00 95.31 149 LYS A O 1
ATOM 1172 N N . LYS A 1 150 ? -8.954 2.552 10.849 1.00 95.00 150 LYS A N 1
ATOM 1173 C CA . LYS A 1 150 ? -8.189 3.102 11.976 1.00 95.00 150 LYS A CA 1
ATOM 1174 C C . LYS A 1 150 ? -6.979 2.244 12.345 1.00 95.00 150 LYS A C 1
ATOM 1176 O O . LYS A 1 150 ? -5.927 2.786 12.682 1.00 95.00 150 LYS A O 1
ATOM 1181 N N . THR A 1 151 ? -7.095 0.919 12.267 1.00 95.31 151 THR A N 1
ATOM 1182 C CA . THR A 1 151 ? -5.975 -0.006 12.483 1.00 95.31 151 THR A CA 1
ATOM 1183 C C . THR A 1 151 ? -4.868 0.221 11.461 1.00 95.31 151 THR A C 1
ATOM 1185 O O . THR A 1 151 ? -3.709 0.344 11.855 1.00 95.31 151 THR A O 1
ATOM 1188 N N . ALA A 1 152 ? -5.213 0.319 10.175 1.00 95.06 152 ALA A N 1
ATOM 1189 C CA . ALA A 1 152 ? -4.251 0.566 9.106 1.00 95.06 152 ALA A CA 1
ATOM 1190 C C . ALA A 1 152 ? -3.495 1.884 9.325 1.00 95.06 152 ALA A C 1
ATOM 1192 O O . ALA A 1 152 ? -2.264 1.889 9.364 1.00 95.06 152 ALA A O 1
ATOM 1193 N N . VAL A 1 153 ? -4.228 2.978 9.566 1.00 93.75 153 VAL A N 1
ATOM 1194 C CA . VAL A 1 153 ? -3.645 4.303 9.838 1.00 93.75 153 VAL A CA 1
ATOM 1195 C C . VAL A 1 153 ? -2.717 4.254 11.050 1.00 93.75 153 VAL A C 1
ATOM 1197 O O . VAL A 1 153 ? -1.568 4.676 10.951 1.00 93.75 153 VAL A O 1
ATOM 1200 N N . ARG A 1 154 ? -3.148 3.636 12.158 1.00 93.56 154 ARG A N 1
ATOM 1201 C CA . ARG A 1 154 ? -2.325 3.510 13.372 1.00 93.56 154 ARG A CA 1
ATOM 1202 C C . ARG A 1 154 ? -1.016 2.764 13.115 1.00 93.56 154 ARG A C 1
ATOM 1204 O O . ARG A 1 154 ? 0.001 3.092 13.722 1.00 93.56 154 ARG A O 1
ATOM 1211 N N . ILE A 1 155 ? -1.019 1.734 12.268 1.00 92.62 155 ILE A N 1
ATOM 1212 C CA . ILE A 1 155 ? 0.212 1.013 11.922 1.00 92.62 155 ILE A CA 1
ATOM 1213 C C . ILE A 1 155 ? 1.110 1.896 11.052 1.00 92.62 155 ILE A C 1
ATOM 1215 O O . ILE A 1 155 ? 2.297 1.998 11.346 1.00 92.62 155 ILE A O 1
ATOM 1219 N N . LEU A 1 156 ? 0.569 2.555 10.024 1.00 91.50 156 LEU A N 1
ATOM 1220 C CA . LEU A 1 156 ? 1.345 3.397 9.106 1.00 91.50 156 LEU A CA 1
ATOM 1221 C C . LEU A 1 156 ? 1.954 4.625 9.803 1.00 91.50 156 LEU A C 1
ATOM 1223 O O . LEU A 1 156 ? 3.122 4.942 9.576 1.00 91.50 156 LEU A O 1
ATOM 1227 N N . GLU A 1 157 ? 1.216 5.264 10.712 1.00 89.94 157 GLU A N 1
ATOM 1228 C CA . GLU A 1 157 ? 1.683 6.413 11.500 1.00 89.94 157 GLU A CA 1
ATOM 1229 C C . GLU A 1 157 ? 2.878 6.076 12.399 1.00 89.94 157 GLU A C 1
ATOM 1231 O O . GLU A 1 157 ? 3.759 6.913 12.579 1.00 89.94 157 GLU A O 1
ATOM 1236 N N . LYS A 1 158 ? 2.994 4.833 12.896 1.00 87.94 158 LYS A N 1
ATOM 1237 C CA . LYS A 1 158 ? 4.192 4.392 13.642 1.00 87.94 158 LYS A CA 1
ATOM 1238 C C . LYS A 1 158 ? 5.476 4.508 12.809 1.00 87.94 158 LYS A C 1
ATOM 1240 O O . LYS A 1 158 ? 6.564 4.568 13.377 1.00 87.94 158 LYS A O 1
ATOM 1245 N N . PHE A 1 159 ? 5.361 4.531 11.480 1.00 84.69 159 PHE A N 1
ATOM 1246 C CA . PHE A 1 159 ? 6.482 4.580 10.544 1.00 84.69 159 PHE A CA 1
ATOM 1247 C C . PHE A 1 159 ? 6.558 5.893 9.746 1.00 84.69 159 PHE A C 1
ATOM 1249 O O . PHE A 1 159 ? 7.387 5.988 8.837 1.00 84.69 159 PHE A O 1
ATOM 1256 N N . SER A 1 160 ? 5.717 6.894 10.034 1.00 73.81 160 SER A N 1
ATOM 1257 C CA . SER A 1 160 ? 5.678 8.159 9.279 1.00 73.81 160 SER A CA 1
ATOM 1258 C C . SER A 1 160 ? 6.817 9.123 9.644 1.00 73.81 160 SER A C 1
ATOM 1260 O O . SER A 1 160 ? 7.165 9.992 8.851 1.00 73.81 160 SER A O 1
ATOM 1262 N N . SER A 1 161 ? 7.480 8.936 10.791 1.00 59.78 161 SER A N 1
ATOM 1263 C CA . SER A 1 161 ? 8.518 9.843 11.318 1.00 59.78 161 SER A CA 1
ATOM 1264 C C . SER A 1 161 ? 9.900 9.738 10.644 1.00 59.78 161 SER A C 1
ATOM 1266 O O . SER A 1 161 ? 10.891 10.165 11.227 1.00 59.78 161 SER A O 1
ATOM 1268 N N . THR A 1 162 ? 10.016 9.124 9.463 1.00 53.88 162 THR A N 1
ATOM 1269 C CA . THR A 1 162 ? 11.318 8.740 8.870 1.00 53.88 162 THR A CA 1
ATOM 1270 C C . THR A 1 162 ? 11.602 9.380 7.511 1.00 53.88 162 THR A C 1
ATOM 1272 O O . THR A 1 162 ? 12.380 8.830 6.733 1.00 53.88 162 THR A O 1
ATOM 1275 N N . PHE A 1 163 ? 10.998 10.527 7.192 1.00 51.25 163 PHE A N 1
ATOM 1276 C CA . PHE A 1 163 ? 11.423 11.287 6.017 1.00 51.25 163 PHE A CA 1
ATOM 1277 C C . PHE A 1 163 ? 12.581 12.215 6.398 1.00 51.25 163 PHE A C 1
ATOM 1279 O O . PHE A 1 163 ? 12.378 13.311 6.909 1.00 51.25 163 PHE A O 1
ATOM 1286 N N . ASN A 1 164 ? 13.811 11.742 6.193 1.00 53.81 164 ASN A N 1
ATOM 1287 C CA . ASN A 1 164 ? 15.007 12.574 6.300 1.00 53.81 164 ASN A CA 1
ATOM 1288 C C . ASN A 1 164 ? 15.316 13.143 4.910 1.00 53.81 164 ASN A C 1
ATOM 1290 O O . ASN A 1 164 ? 15.666 12.382 4.005 1.00 53.81 164 ASN A O 1
ATOM 1294 N N . GLU A 1 165 ? 15.225 14.465 4.747 1.00 52.97 165 GLU A N 1
ATOM 1295 C CA . GLU A 1 165 ? 15.608 15.175 3.510 1.00 52.97 165 GLU A CA 1
ATOM 1296 C C . GLU A 1 165 ? 17.058 14.866 3.083 1.00 52.97 165 GLU A C 1
ATOM 1298 O O . GLU A 1 165 ? 17.368 14.843 1.894 1.00 52.97 165 GLU A O 1
ATOM 1303 N N . ASP A 1 166 ? 17.922 14.487 4.032 1.00 50.81 166 ASP A N 1
ATOM 1304 C CA . ASP A 1 166 ? 19.303 14.040 3.791 1.00 50.81 166 ASP A CA 1
ATOM 1305 C C . ASP A 1 166 ? 19.424 12.770 2.920 1.00 50.81 166 ASP A C 1
ATOM 1307 O O . ASP A 1 166 ? 20.520 12.422 2.473 1.00 50.81 166 ASP A O 1
ATOM 1311 N N . SER A 1 167 ? 18.325 12.045 2.681 1.00 54.06 167 SER A N 1
ATOM 1312 C CA . SER A 1 167 ? 18.298 10.868 1.797 1.00 54.06 167 SER A CA 1
ATOM 1313 C C . SER A 1 167 ? 18.384 11.218 0.308 1.00 54.06 167 SER A C 1
ATOM 1315 O O . SER A 1 167 ? 18.771 10.371 -0.489 1.00 54.06 167 SER A O 1
ATOM 1317 N N . VAL A 1 168 ? 18.098 12.466 -0.068 1.00 52.97 168 VAL A N 1
ATOM 1318 C CA . VAL A 1 168 ? 17.958 12.901 -1.469 1.00 52.97 168 VAL A CA 1
ATOM 1319 C C . VAL A 1 168 ? 19.309 12.962 -2.195 1.00 52.97 168 VAL A C 1
ATOM 1321 O O . VAL A 1 168 ? 19.373 12.772 -3.405 1.00 52.97 168 VAL A O 1
ATOM 1324 N N . ASN A 1 169 ? 20.411 13.153 -1.461 1.00 53.97 169 ASN A N 1
ATOM 1325 C CA . ASN A 1 169 ? 21.757 13.240 -2.046 1.00 53.97 169 ASN A CA 1
ATOM 1326 C C . ASN A 1 169 ? 22.488 11.892 -2.135 1.00 53.97 169 ASN A C 1
ATOM 1328 O O . ASN A 1 169 ? 23.552 11.807 -2.757 1.00 53.97 169 ASN A O 1
ATOM 1332 N N . LYS A 1 170 ? 21.920 10.831 -1.549 1.00 62.16 170 LYS A N 1
ATOM 1333 C CA . LYS A 1 170 ? 22.496 9.485 -1.571 1.00 62.16 170 LYS A CA 1
ATOM 1334 C C . LYS A 1 170 ? 21.760 8.637 -2.595 1.00 62.16 170 LYS A C 1
ATOM 1336 O O . LYS A 1 170 ? 20.580 8.352 -2.428 1.00 62.16 170 LYS A O 1
ATOM 1341 N N . ASP A 1 171 ? 22.465 8.190 -3.632 1.00 65.88 171 ASP A N 1
ATOM 1342 C CA . ASP A 1 171 ? 21.902 7.193 -4.544 1.00 65.88 171 ASP A CA 1
ATOM 1343 C C . ASP A 1 171 ? 21.513 5.929 -3.753 1.00 65.88 171 ASP A C 1
ATOM 1345 O O . ASP A 1 171 ? 22.332 5.427 -2.969 1.00 65.88 171 ASP A O 1
ATOM 1349 N N . PRO A 1 172 ? 20.289 5.405 -3.938 1.00 74.06 172 PRO A N 1
ATOM 1350 C CA . PRO A 1 172 ? 19.829 4.251 -3.188 1.00 74.06 172 PRO A CA 1
ATOM 1351 C C . PRO A 1 172 ? 20.638 3.008 -3.554 1.00 74.06 172 PRO A C 1
ATOM 1353 O O . PRO A 1 172 ? 21.069 2.812 -4.694 1.00 74.06 172 PRO A O 1
ATOM 1356 N N . VAL A 1 173 ? 20.821 2.137 -2.566 1.00 80.44 173 VAL A N 1
ATOM 1357 C CA . VAL A 1 173 ? 21.306 0.780 -2.807 1.00 80.44 173 VAL A CA 1
ATOM 1358 C C . VAL A 1 173 ? 20.090 -0.067 -3.151 1.00 80.44 173 VAL A C 1
ATOM 1360 O O . VAL A 1 173 ? 19.254 -0.321 -2.287 1.00 80.44 173 VAL A O 1
ATOM 1363 N N . PHE A 1 174 ? 19.984 -0.469 -4.416 1.00 85.69 174 PHE A N 1
ATOM 1364 C CA . PHE A 1 174 ? 18.887 -1.316 -4.869 1.00 85.69 174 PHE A CA 1
ATOM 1365 C C . PHE A 1 174 ? 18.988 -2.706 -4.240 1.00 85.69 174 PHE A C 1
ATOM 1367 O O . PHE A 1 174 ? 20.039 -3.349 -4.315 1.00 85.69 174 PHE A O 1
ATOM 1374 N N . SER A 1 175 ? 17.897 -3.164 -3.631 1.00 85.88 175 SER A N 1
ATOM 1375 C CA . SER A 1 175 ? 17.747 -4.566 -3.253 1.00 85.88 175 SER A CA 1
ATOM 1376 C C . SER A 1 175 ? 17.568 -5.438 -4.491 1.00 85.88 175 SER A C 1
ATOM 1378 O O . SER A 1 175 ? 17.041 -5.000 -5.520 1.00 85.88 175 SER A O 1
ATOM 1380 N N . LYS A 1 176 ? 17.989 -6.697 -4.386 1.00 86.44 176 LYS A N 1
ATOM 1381 C CA . LYS A 1 176 ? 17.575 -7.728 -5.336 1.00 86.44 176 LYS A CA 1
ATOM 1382 C C . LYS A 1 176 ? 16.121 -8.101 -5.077 1.00 86.44 176 LYS A C 1
ATOM 1384 O O . LYS A 1 176 ? 15.604 -7.920 -3.976 1.00 86.44 176 LYS A O 1
ATOM 1389 N N . ILE A 1 177 ? 15.477 -8.662 -6.092 1.00 86.75 177 ILE A N 1
ATOM 1390 C CA . ILE A 1 177 ? 14.075 -9.089 -6.015 1.00 86.75 177 ILE A CA 1
ATOM 1391 C C . ILE A 1 177 ? 13.894 -10.182 -4.955 1.00 86.75 177 ILE A C 1
ATOM 1393 O O . ILE A 1 177 ? 12.935 -10.134 -4.191 1.00 86.75 177 ILE A O 1
ATOM 1397 N N . ASP A 1 178 ? 14.866 -11.087 -4.847 1.00 87.38 178 ASP A N 1
ATOM 1398 C CA . ASP A 1 178 ? 14.850 -12.204 -3.896 1.00 87.38 178 ASP A CA 1
ATOM 1399 C C . ASP A 1 178 ? 15.330 -11.830 -2.482 1.00 87.38 178 ASP A C 1
ATOM 1401 O O . ASP A 1 178 ? 15.400 -12.690 -1.600 1.00 87.38 178 ASP A O 1
ATOM 1405 N N . ASP A 1 179 ? 15.693 -10.564 -2.239 1.00 90.25 179 ASP A N 1
ATOM 1406 C CA . ASP A 1 179 ? 16.139 -10.144 -0.913 1.00 90.25 179 ASP A CA 1
ATOM 1407 C C . ASP A 1 179 ? 14.991 -10.263 0.108 1.00 90.25 179 ASP A C 1
ATOM 1409 O O . ASP A 1 179 ? 13.840 -9.925 -0.193 1.00 90.25 179 ASP A O 1
ATOM 1413 N N . PRO A 1 180 ? 15.275 -10.669 1.359 1.00 92.38 180 PRO A N 1
ATOM 1414 C CA . PRO A 1 180 ? 14.248 -10.769 2.385 1.00 92.38 180 PRO A CA 1
ATOM 1415 C C . PRO A 1 180 ? 13.686 -9.392 2.764 1.00 92.38 180 PRO A C 1
ATOM 1417 O O . PRO A 1 180 ? 14.396 -8.376 2.797 1.00 92.38 180 PRO A O 1
ATOM 1420 N N . LEU A 1 181 ? 12.398 -9.376 3.107 1.00 93.06 181 LEU A N 1
ATOM 1421 C CA . LEU A 1 181 ? 11.712 -8.195 3.628 1.00 93.06 181 LEU A CA 1
ATOM 1422 C C . LEU A 1 181 ? 12.110 -7.922 5.083 1.00 93.06 181 LEU A C 1
ATOM 1424 O O . LEU A 1 181 ? 12.271 -8.842 5.889 1.00 93.06 181 LEU A O 1
ATOM 1428 N N . LEU A 1 182 ? 12.223 -6.644 5.442 1.00 92.00 182 LEU A N 1
ATOM 1429 C CA . LEU A 1 182 ? 12.390 -6.219 6.828 1.00 92.00 182 LEU A CA 1
ATOM 1430 C C . LEU A 1 182 ? 11.069 -6.382 7.589 1.00 92.00 182 LEU A C 1
ATOM 1432 O O . LEU A 1 182 ? 9.978 -6.238 7.038 1.00 92.00 182 LEU A O 1
ATOM 1436 N N . SER A 1 183 ? 11.156 -6.578 8.905 1.00 89.81 183 SER A N 1
ATOM 1437 C CA . SER A 1 183 ? 9.977 -6.645 9.780 1.00 89.81 183 SER A CA 1
ATOM 1438 C C . SER A 1 183 ? 9.113 -5.376 9.724 1.00 89.81 183 SER A C 1
ATOM 1440 O O . SER A 1 183 ? 7.885 -5.457 9.801 1.00 89.81 183 SER A O 1
ATOM 1442 N N . SER A 1 184 ? 9.731 -4.205 9.538 1.00 90.56 184 SER A N 1
ATOM 1443 C CA . SER A 1 184 ? 9.032 -2.929 9.347 1.00 90.56 184 SER A CA 1
ATOM 1444 C C . SER A 1 184 ? 8.298 -2.844 8.006 1.00 90.56 184 SER A C 1
ATOM 1446 O O . SER A 1 184 ? 7.226 -2.244 7.946 1.00 90.56 184 SER A O 1
ATOM 1448 N N . GLU A 1 185 ? 8.839 -3.442 6.942 1.00 93.31 185 GLU A N 1
ATOM 1449 C CA . GLU A 1 185 ? 8.211 -3.500 5.613 1.00 93.31 185 GLU A CA 1
ATOM 1450 C C . GLU A 1 185 ? 6.998 -4.428 5.650 1.00 93.31 185 GLU A C 1
ATOM 1452 O O . GLU A 1 185 ? 5.904 -4.021 5.270 1.00 93.31 185 GLU A O 1
ATOM 1457 N N . ILE A 1 186 ? 7.163 -5.622 6.229 1.00 92.38 186 ILE A N 1
ATOM 1458 C CA . ILE A 1 186 ? 6.075 -6.586 6.440 1.00 92.38 186 ILE A CA 1
ATOM 1459 C C . ILE A 1 186 ? 4.942 -5.947 7.253 1.00 92.38 186 ILE A C 1
ATOM 1461 O O . ILE A 1 186 ? 3.771 -6.096 6.915 1.00 92.38 186 ILE A O 1
ATOM 1465 N N . SER A 1 187 ? 5.273 -5.201 8.311 1.00 91.69 187 SER A N 1
ATOM 1466 C CA . SER A 1 187 ? 4.270 -4.520 9.141 1.00 91.69 187 SER A CA 1
ATOM 1467 C C . SER A 1 187 ? 3.494 -3.449 8.367 1.00 91.69 187 SER A C 1
ATOM 1469 O O . SER A 1 187 ? 2.283 -3.339 8.538 1.00 91.69 187 SER A O 1
ATOM 1471 N N . GLN A 1 188 ? 4.165 -2.680 7.503 1.00 93.81 188 GLN A N 1
ATOM 1472 C CA . GLN A 1 188 ? 3.517 -1.672 6.656 1.00 93.81 188 GLN A CA 1
ATOM 1473 C C . GLN A 1 188 ? 2.645 -2.313 5.564 1.00 93.81 188 GLN A C 1
ATOM 1475 O O . GLN A 1 188 ? 1.531 -1.849 5.347 1.00 93.81 188 GLN A O 1
ATOM 1480 N N . ILE A 1 189 ? 3.086 -3.412 4.938 1.00 94.19 189 ILE A N 1
ATOM 1481 C CA . ILE A 1 189 ? 2.272 -4.168 3.965 1.00 94.19 189 ILE A CA 1
ATOM 1482 C C . ILE A 1 189 ? 1.016 -4.727 4.645 1.00 94.19 189 ILE A C 1
ATOM 1484 O O . ILE A 1 189 ? -0.098 -4.531 4.167 1.00 94.19 189 ILE A O 1
ATOM 1488 N N . ARG A 1 190 ? 1.160 -5.307 5.840 1.00 91.00 190 ARG A N 1
ATOM 1489 C CA . ARG A 1 190 ? 0.021 -5.783 6.642 1.00 91.00 190 ARG A CA 1
ATOM 1490 C C . ARG A 1 190 ? -0.953 -4.680 7.046 1.00 91.00 190 ARG A C 1
ATOM 1492 O O . ARG A 1 190 ? -2.115 -4.975 7.312 1.00 91.00 190 ARG A O 1
ATOM 1499 N N . ALA A 1 191 ? -0.501 -3.428 7.118 1.00 93.50 191 ALA A N 1
ATOM 1500 C CA . ALA A 1 191 ? -1.392 -2.297 7.339 1.00 93.50 191 ALA A CA 1
ATOM 1501 C C . ALA A 1 191 ? -2.374 -2.130 6.171 1.00 93.50 191 ALA A C 1
ATOM 1503 O O . ALA A 1 191 ? -3.558 -1.907 6.401 1.00 93.50 191 ALA A O 1
ATOM 1504 N N . ILE A 1 192 ? -1.895 -2.299 4.935 1.00 95.12 192 ILE A N 1
ATOM 1505 C CA . ILE A 1 192 ? -2.715 -2.246 3.718 1.00 95.12 192 ILE A CA 1
ATOM 1506 C C . ILE A 1 192 ? -3.681 -3.426 3.653 1.00 95.12 192 ILE A C 1
ATOM 1508 O O . ILE A 1 192 ? -4.841 -3.243 3.294 1.00 95.12 192 ILE A O 1
ATOM 1512 N N . GLU A 1 193 ? -3.247 -4.611 4.085 1.00 92.25 193 GLU A N 1
ATOM 1513 C CA . GLU A 1 193 ? -4.107 -5.797 4.137 1.00 92.25 193 GLU A CA 1
ATOM 1514 C C . GLU A 1 193 ? -5.372 -5.584 4.995 1.00 92.25 193 GLU A C 1
ATOM 1516 O O . GLU A 1 193 ? -6.407 -6.189 4.732 1.00 92.25 193 GLU A O 1
ATOM 1521 N N . TRP A 1 194 ? -5.331 -4.696 5.999 1.00 93.75 194 TRP A N 1
ATOM 1522 C CA . TRP A 1 194 ? -6.532 -4.333 6.760 1.00 93.75 194 TRP A CA 1
ATOM 1523 C C . TRP A 1 194 ? -7.563 -3.566 5.925 1.00 93.75 194 TRP A C 1
ATOM 1525 O O . TRP A 1 194 ? -8.763 -3.725 6.139 1.00 93.75 194 TRP A O 1
ATOM 1535 N N . LEU A 1 195 ? -7.111 -2.737 4.985 1.00 94.56 195 LEU A N 1
ATOM 1536 C CA . LEU A 1 195 ? -7.984 -1.915 4.149 1.00 94.56 195 LEU A CA 1
ATOM 1537 C C . LEU A 1 195 ? -8.657 -2.742 3.049 1.00 94.56 195 LEU A C 1
ATOM 1539 O O . LEU A 1 195 ? -9.796 -2.469 2.698 1.00 94.56 195 LEU A O 1
ATOM 1543 N N . ILE A 1 196 ? -7.990 -3.780 2.542 1.00 93.94 196 ILE A N 1
ATOM 1544 C CA . ILE A 1 196 ? -8.525 -4.615 1.453 1.00 93.94 196 ILE A CA 1
ATOM 1545 C C . ILE A 1 196 ? -9.562 -5.657 1.911 1.00 93.94 196 ILE A C 1
ATOM 1547 O O . ILE A 1 196 ? -10.125 -6.347 1.066 1.00 93.94 196 ILE A O 1
ATOM 1551 N N . PHE A 1 197 ? -9.861 -5.764 3.216 1.00 91.62 197 PHE A N 1
ATOM 1552 C CA . PHE A 1 197 ? -10.967 -6.608 3.705 1.00 91.62 197 PHE A CA 1
ATOM 1553 C C . PHE A 1 197 ? -12.337 -6.146 3.194 1.00 91.62 197 PHE A C 1
ATOM 1555 O O . PHE A 1 197 ? -13.240 -6.969 3.065 1.00 91.62 197 PHE A O 1
ATOM 1562 N N . TYR A 1 198 ? -12.494 -4.849 2.908 1.00 92.75 198 TYR A N 1
ATOM 1563 C CA . TYR A 1 198 ? -13.754 -4.267 2.452 1.00 92.75 198 TYR A CA 1
ATOM 1564 C C . TYR A 1 198 ? -13.537 -3.486 1.161 1.00 92.75 198 TYR A C 1
ATOM 1566 O O . TYR A 1 198 ? -12.734 -2.555 1.126 1.00 92.75 198 TYR A O 1
ATOM 1574 N N . GLN A 1 199 ? -14.300 -3.823 0.119 1.00 93.25 199 GLN A N 1
ATOM 1575 C CA . GLN A 1 199 ? -14.231 -3.142 -1.179 1.00 93.25 199 GLN A CA 1
ATOM 1576 C C . GLN A 1 199 ? -14.512 -1.634 -1.073 1.00 93.25 199 GLN A C 1
ATOM 1578 O O . GLN A 1 199 ? -13.889 -0.842 -1.773 1.00 93.25 199 GLN A O 1
ATOM 1583 N N . GLU A 1 200 ? -15.370 -1.230 -0.129 1.00 94.06 200 GLU A N 1
ATOM 1584 C CA . GLU A 1 200 ? -15.673 0.174 0.190 1.00 94.06 200 GLU A CA 1
ATOM 1585 C C . GLU A 1 200 ? -14.419 1.014 0.519 1.00 94.06 200 GLU A C 1
ATOM 1587 O O . GLU A 1 200 ? -14.409 2.229 0.324 1.00 94.06 200 GLU A O 1
ATOM 1592 N N . LEU A 1 201 ? -13.344 0.374 0.993 1.00 96.00 201 LEU A N 1
ATOM 1593 C CA . LEU A 1 201 ? -12.088 1.024 1.363 1.00 96.00 201 LEU A CA 1
ATOM 1594 C C . LEU A 1 201 ? -11.027 0.979 0.254 1.00 96.00 201 LEU A C 1
ATOM 1596 O O . LEU A 1 201 ? -9.914 1.450 0.482 1.00 96.00 201 LEU A O 1
ATOM 1600 N N . TYR A 1 202 ? -11.304 0.443 -0.939 1.00 96.56 202 TYR A N 1
ATOM 1601 C CA . TYR A 1 202 ? -10.262 0.245 -1.958 1.00 96.56 202 TYR A CA 1
ATOM 1602 C C . TYR A 1 202 ? -9.677 1.557 -2.478 1.00 96.56 202 TYR A C 1
ATOM 1604 O O . TYR A 1 202 ? -8.464 1.645 -2.660 1.00 96.56 202 TYR A O 1
ATOM 1612 N N . SER A 1 203 ? -10.482 2.606 -2.661 1.00 96.19 203 SER A N 1
ATOM 1613 C CA . SER A 1 203 ? -9.952 3.909 -3.090 1.00 96.19 203 SER A CA 1
ATOM 1614 C C . SER A 1 203 ? -9.135 4.576 -1.980 1.00 96.19 203 SER A C 1
ATOM 1616 O O . SER A 1 203 ? -8.128 5.229 -2.253 1.00 96.19 203 SER A O 1
ATOM 1618 N N . TYR A 1 204 ? -9.514 4.357 -0.715 1.00 96.50 204 TYR A N 1
ATOM 1619 C CA . TYR A 1 204 ? -8.700 4.757 0.432 1.00 96.50 204 TYR A CA 1
ATOM 1620 C C . TYR A 1 204 ? -7.364 3.992 0.431 1.00 96.50 204 TYR A C 1
ATOM 1622 O O . TYR A 1 204 ? -6.294 4.592 0.538 1.00 96.50 204 TYR A O 1
ATOM 1630 N N . ALA A 1 205 ? -7.411 2.671 0.236 1.00 97.38 205 ALA A N 1
ATOM 1631 C CA . ALA A 1 205 ? -6.241 1.805 0.142 1.00 97.38 205 ALA A CA 1
ATOM 1632 C C . ALA A 1 205 ? -5.318 2.196 -1.015 1.00 97.38 205 ALA A C 1
ATOM 1634 O O . ALA A 1 205 ? -4.110 2.220 -0.818 1.00 97.38 205 ALA A O 1
ATOM 1635 N N . LEU A 1 206 ? -5.855 2.564 -2.182 1.00 97.75 206 LEU A N 1
ATOM 1636 C CA . LEU A 1 206 ? -5.087 2.994 -3.353 1.00 97.75 206 LEU A CA 1
ATOM 1637 C C . LEU A 1 206 ? -4.119 4.132 -3.016 1.00 97.75 206 LEU A C 1
ATOM 1639 O O . LEU A 1 206 ? -2.937 4.045 -3.346 1.00 97.75 206 LEU A O 1
ATOM 1643 N N . VAL A 1 207 ? -4.597 5.169 -2.320 1.00 96.00 207 VAL A N 1
ATOM 1644 C CA . VAL A 1 207 ? -3.768 6.320 -1.925 1.00 96.00 207 VAL A CA 1
ATOM 1645 C C . VAL A 1 207 ? -2.630 5.887 -0.992 1.00 96.00 207 VAL A C 1
ATOM 1647 O O . VAL A 1 207 ? -1.483 6.308 -1.169 1.00 96.00 207 VAL A O 1
ATOM 1650 N N . HIS A 1 208 ? -2.914 4.996 -0.037 1.00 95.88 208 HIS A N 1
ATOM 1651 C CA . HIS A 1 208 ? -1.901 4.459 0.880 1.00 95.88 208 HIS A CA 1
ATOM 1652 C C . HIS A 1 208 ? -0.924 3.499 0.192 1.00 95.88 208 HIS A C 1
ATOM 1654 O O . HIS A 1 208 ? 0.269 3.546 0.482 1.00 95.88 208 HIS A O 1
ATOM 1660 N N . VAL A 1 209 ? -1.393 2.682 -0.754 1.00 97.81 209 VAL A N 1
ATOM 1661 C CA . VAL A 1 209 ? -0.570 1.770 -1.563 1.00 97.81 209 VAL A CA 1
ATOM 1662 C C . VAL A 1 209 ? 0.458 2.557 -2.357 1.00 97.81 209 VAL A C 1
ATOM 1664 O O . VAL A 1 209 ? 1.645 2.256 -2.262 1.00 97.81 209 VAL A O 1
ATOM 1667 N N . VAL A 1 210 ? 0.039 3.588 -3.098 1.00 97.06 210 VAL A N 1
ATOM 1668 C CA . VAL A 1 210 ? 0.994 4.379 -3.886 1.00 97.06 210 VAL A CA 1
ATOM 1669 C C . VAL A 1 210 ? 1.957 5.140 -2.985 1.00 97.06 210 VAL A C 1
ATOM 1671 O O . VAL A 1 210 ? 3.156 5.144 -3.244 1.00 97.06 210 VAL A O 1
ATOM 1674 N N . SER A 1 211 ? 1.481 5.684 -1.860 1.00 95.00 211 SER A N 1
ATOM 1675 C CA . SER A 1 211 ? 2.353 6.343 -0.885 1.00 95.00 211 SER A CA 1
ATOM 1676 C C . SER A 1 211 ? 3.410 5.402 -0.307 1.00 95.00 211 SER A C 1
ATOM 1678 O O . SER A 1 211 ? 4.578 5.774 -0.188 1.00 95.00 211 SER A O 1
ATOM 1680 N N . LEU A 1 212 ? 3.020 4.176 0.041 1.00 95.62 212 LEU A N 1
ATOM 1681 C CA . LEU A 1 212 ? 3.931 3.180 0.589 1.00 95.62 212 LEU A CA 1
ATOM 1682 C C . LEU A 1 212 ? 4.905 2.658 -0.476 1.00 95.62 212 LEU A C 1
ATOM 1684 O O . LEU A 1 212 ? 6.099 2.525 -0.201 1.00 95.62 212 LEU A O 1
ATOM 1688 N N . ALA A 1 213 ? 4.427 2.438 -1.703 1.00 96.88 213 ALA A N 1
ATOM 1689 C CA . ALA A 1 213 ? 5.260 2.056 -2.837 1.00 96.88 213 ALA A CA 1
ATOM 1690 C C . ALA A 1 213 ? 6.327 3.120 -3.135 1.00 96.88 213 ALA A C 1
ATOM 1692 O O . ALA A 1 213 ? 7.499 2.768 -3.276 1.00 96.88 213 ALA A O 1
ATOM 1693 N N . ARG A 1 214 ? 5.971 4.419 -3.141 1.00 94.75 214 ARG A N 1
ATOM 1694 C CA . ARG A 1 214 ? 6.951 5.510 -3.293 1.00 94.75 214 ARG A CA 1
ATOM 1695 C C . ARG A 1 214 ? 8.039 5.431 -2.227 1.00 94.75 214 ARG A C 1
ATOM 1697 O O . ARG A 1 214 ? 9.220 5.465 -2.564 1.00 94.75 214 ARG A O 1
ATOM 1704 N N . LYS A 1 215 ? 7.659 5.258 -0.959 1.00 92.44 215 LYS A N 1
ATOM 1705 C CA . LYS A 1 215 ? 8.605 5.146 0.161 1.00 92.44 215 LYS A CA 1
ATOM 1706 C C . LYS A 1 215 ? 9.560 3.959 0.004 1.00 92.44 215 LYS A C 1
ATOM 1708 O O . LYS A 1 215 ? 10.764 4.119 0.183 1.00 92.44 215 LYS A O 1
ATOM 1713 N N . PHE A 1 216 ? 9.058 2.776 -0.353 1.00 93.88 216 PHE A N 1
ATOM 1714 C CA . PHE A 1 216 ? 9.918 1.612 -0.594 1.00 93.88 216 PHE A CA 1
ATOM 1715 C C . PHE A 1 216 ? 10.878 1.841 -1.765 1.00 93.88 216 PHE A C 1
ATOM 1717 O O . PHE A 1 216 ? 12.072 1.566 -1.644 1.00 93.88 216 PHE A O 1
ATOM 1724 N N . LEU A 1 217 ? 10.385 2.406 -2.866 1.00 93.88 217 LEU A N 1
ATOM 1725 C CA . LEU A 1 217 ? 11.185 2.654 -4.060 1.00 93.88 217 LEU A CA 1
ATOM 1726 C C . LEU A 1 217 ? 12.246 3.742 -3.848 1.00 93.88 217 LEU A C 1
ATOM 1728 O O . LEU A 1 217 ? 13.375 3.556 -4.300 1.00 93.88 217 LEU A O 1
ATOM 1732 N N . ILE A 1 218 ? 11.947 4.828 -3.127 1.00 91.69 218 ILE A N 1
ATOM 1733 C CA . ILE A 1 218 ? 12.943 5.856 -2.759 1.00 91.69 218 ILE A CA 1
ATOM 1734 C C . ILE A 1 218 ? 14.076 5.230 -1.939 1.00 91.69 218 ILE A C 1
ATOM 1736 O O . ILE A 1 218 ? 15.247 5.524 -2.166 1.00 91.69 218 ILE A O 1
ATOM 1740 N N . ASN A 1 219 ? 13.746 4.295 -1.047 1.00 89.12 219 ASN A N 1
ATOM 1741 C CA . ASN A 1 219 ? 14.724 3.569 -0.241 1.00 89.12 219 ASN A CA 1
ATOM 1742 C C . ASN A 1 219 ? 15.468 2.461 -1.019 1.00 89.12 219 ASN A C 1
ATOM 1744 O O . ASN A 1 219 ? 16.276 1.748 -0.425 1.00 89.12 219 ASN A O 1
ATOM 1748 N N . GLY A 1 220 ? 15.197 2.284 -2.318 1.00 90.31 220 GLY A N 1
ATOM 1749 C CA . GLY A 1 220 ? 15.787 1.234 -3.155 1.00 90.31 220 GLY A CA 1
ATOM 1750 C C . GLY A 1 220 ? 15.245 -0.174 -2.886 1.00 90.31 220 GLY A C 1
ATOM 1751 O O . GLY A 1 220 ? 15.797 -1.145 -3.397 1.00 90.31 220 GLY A O 1
ATOM 1752 N N . ARG A 1 221 ? 14.177 -0.307 -2.092 1.00 93.19 221 ARG A N 1
ATOM 1753 C CA . ARG A 1 221 ? 13.588 -1.583 -1.658 1.00 93.19 221 ARG A CA 1
ATOM 1754 C C . ARG A 1 221 ? 12.525 -2.061 -2.649 1.00 93.19 221 ARG A C 1
ATOM 1756 O O . ARG A 1 221 ? 11.332 -2.081 -2.352 1.00 93.19 221 ARG A O 1
ATOM 1763 N N . VAL A 1 222 ? 12.958 -2.435 -3.853 1.00 93.44 222 VAL A N 1
ATOM 1764 C CA . VAL A 1 222 ? 12.056 -2.839 -4.950 1.00 93.44 222 VAL A CA 1
ATOM 1765 C C . VAL A 1 222 ? 11.308 -4.134 -4.616 1.00 93.44 222 VAL A C 1
ATOM 1767 O O . VAL A 1 222 ? 10.113 -4.237 -4.875 1.00 93.44 222 VAL A O 1
ATOM 1770 N N . ASN A 1 223 ? 11.972 -5.089 -3.960 1.00 94.62 223 ASN A N 1
ATOM 1771 C CA . ASN A 1 223 ? 11.354 -6.316 -3.441 1.00 94.62 223 ASN A CA 1
ATOM 1772 C C . ASN A 1 223 ? 10.142 -6.041 -2.527 1.00 94.62 223 ASN A C 1
ATOM 1774 O O . ASN A 1 223 ? 9.123 -6.722 -2.630 1.00 94.62 223 ASN A O 1
ATOM 1778 N N . ALA A 1 224 ? 10.213 -5.013 -1.674 1.00 95.94 224 ALA A N 1
ATOM 1779 C CA . ALA A 1 224 ? 9.101 -4.619 -0.811 1.00 95.94 224 ALA A CA 1
ATOM 1780 C C . ALA A 1 224 ? 7.937 -4.003 -1.602 1.00 95.94 224 ALA A C 1
ATOM 1782 O O . ALA A 1 224 ? 6.780 -4.301 -1.310 1.00 95.94 224 ALA A O 1
ATOM 1783 N N . ALA A 1 225 ? 8.226 -3.200 -2.632 1.00 96.81 225 ALA A N 1
ATOM 1784 C CA . ALA A 1 225 ? 7.201 -2.663 -3.528 1.00 96.81 225 ALA A CA 1
ATOM 1785 C C . ALA A 1 225 ? 6.500 -3.773 -4.334 1.00 96.81 225 ALA A C 1
ATOM 1787 O O . ALA A 1 225 ? 5.274 -3.801 -4.391 1.00 96.81 225 ALA A O 1
ATOM 1788 N N . ILE A 1 226 ? 7.254 -4.739 -4.872 1.00 95.62 226 ILE A N 1
ATOM 1789 C CA . ILE A 1 226 ? 6.693 -5.916 -5.558 1.00 95.62 226 ILE A CA 1
ATOM 1790 C C . ILE A 1 226 ? 5.811 -6.724 -4.598 1.00 95.62 226 ILE A C 1
ATOM 1792 O O . ILE A 1 226 ? 4.674 -7.053 -4.929 1.00 95.62 226 ILE A O 1
ATOM 1796 N N . SER A 1 227 ? 6.297 -7.003 -3.383 1.00 95.88 227 SER A N 1
ATOM 1797 C CA . SER A 1 227 ? 5.515 -7.734 -2.381 1.00 95.88 227 SER A CA 1
ATOM 1798 C C . SER A 1 227 ? 4.246 -6.990 -1.963 1.00 95.88 227 SER A C 1
ATOM 1800 O O . SER A 1 227 ? 3.251 -7.643 -1.662 1.00 95.88 227 SER A O 1
ATOM 1802 N N . LEU A 1 228 ? 4.269 -5.654 -1.933 1.00 97.06 228 LEU A N 1
ATOM 1803 C CA . LEU A 1 228 ? 3.084 -4.841 -1.677 1.00 97.06 228 LEU A CA 1
ATOM 1804 C C . LEU A 1 228 ? 2.053 -5.023 -2.793 1.00 97.06 228 LEU A C 1
ATOM 1806 O O . LEU A 1 228 ? 0.899 -5.312 -2.494 1.00 97.06 228 LEU A O 1
ATOM 1810 N N . PHE A 1 229 ? 2.449 -4.900 -4.061 1.00 97.00 229 PHE A N 1
ATOM 1811 C CA . PHE A 1 229 ? 1.512 -5.054 -5.177 1.00 97.00 229 PHE A CA 1
ATOM 1812 C C . PHE A 1 229 ? 0.944 -6.475 -5.270 1.00 97.00 229 PHE A C 1
ATOM 1814 O O . PHE A 1 229 ? -0.255 -6.629 -5.475 1.00 97.00 229 PHE A O 1
ATOM 1821 N N . ASN A 1 230 ? 1.763 -7.496 -5.005 1.00 94.75 230 ASN A N 1
ATOM 1822 C CA . ASN A 1 230 ? 1.332 -8.898 -4.971 1.00 94.75 230 ASN A CA 1
ATOM 1823 C C . ASN A 1 230 ? 0.423 -9.246 -3.775 1.00 94.75 230 ASN A C 1
ATOM 1825 O O . ASN A 1 230 ? -0.186 -10.311 -3.772 1.00 94.75 230 ASN A O 1
ATOM 1829 N N . SER A 1 231 ? 0.352 -8.389 -2.747 1.00 93.56 231 SER A N 1
ATOM 1830 C CA . SER A 1 231 ? -0.557 -8.569 -1.601 1.00 93.56 231 SER A CA 1
ATOM 1831 C C . SER A 1 231 ? -1.990 -8.100 -1.877 1.00 93.56 231 SER A C 1
ATOM 1833 O O . SER A 1 231 ? -2.884 -8.351 -1.070 1.00 93.56 231 SER A O 1
ATOM 1835 N N . LEU A 1 232 ? -2.210 -7.403 -2.995 1.00 95.69 232 LEU A N 1
ATOM 1836 C CA . LEU A 1 232 ? -3.511 -6.860 -3.372 1.00 95.69 232 LEU A CA 1
ATOM 1837 C C . LEU A 1 232 ? -4.365 -7.941 -4.050 1.00 95.69 232 LEU A C 1
ATOM 1839 O O . LEU A 1 232 ? -3.819 -8.802 -4.740 1.00 95.69 232 LEU A O 1
ATOM 1843 N N . PRO A 1 233 ? -5.696 -7.904 -3.881 1.00 95.00 233 PRO A N 1
ATOM 1844 C CA . PRO A 1 233 ? -6.582 -8.858 -4.534 1.00 95.00 233 PRO A CA 1
ATOM 1845 C C . PRO A 1 233 ? -6.711 -8.578 -6.042 1.00 95.00 233 PRO A C 1
ATOM 1847 O O . PRO A 1 233 ? -6.500 -7.453 -6.500 1.00 95.00 233 PRO A O 1
ATOM 1850 N N . ASP A 1 234 ? -7.099 -9.592 -6.820 1.00 92.56 234 ASP A N 1
ATOM 1851 C CA . ASP A 1 234 ? -7.220 -9.495 -8.287 1.00 92.56 234 ASP A CA 1
ATOM 1852 C C . ASP A 1 234 ? -8.245 -8.437 -8.738 1.00 92.56 234 ASP A C 1
ATOM 1854 O O . ASP A 1 234 ? -8.106 -7.817 -9.795 1.00 92.56 234 ASP A O 1
ATOM 1858 N N . ASP A 1 235 ? -9.278 -8.210 -7.927 1.00 93.31 235 ASP A N 1
ATOM 1859 C CA . ASP A 1 235 ? -10.336 -7.229 -8.154 1.00 93.31 235 ASP A CA 1
ATOM 1860 C C . ASP A 1 235 ? -10.021 -5.848 -7.560 1.00 93.31 235 ASP A C 1
ATOM 1862 O O . ASP A 1 235 ? -10.858 -4.949 -7.635 1.00 93.31 235 ASP A O 1
ATOM 1866 N N . PHE A 1 236 ? -8.814 -5.634 -7.020 1.00 95.50 236 PHE A N 1
ATOM 1867 C CA . PHE A 1 236 ? -8.421 -4.359 -6.415 1.00 95.50 236 PHE A CA 1
ATOM 1868 C C . PHE A 1 236 ? -8.648 -3.179 -7.363 1.00 95.50 236 PHE A C 1
ATOM 1870 O O . PHE A 1 236 ? -9.186 -2.143 -6.969 1.00 95.50 236 PHE A O 1
ATOM 1877 N N . VAL A 1 237 ? -8.279 -3.343 -8.637 1.00 94.88 237 VAL A N 1
ATOM 1878 C CA . VAL A 1 237 ? -8.421 -2.288 -9.639 1.00 94.88 237 VAL A CA 1
ATOM 1879 C C . VAL A 1 237 ? -9.882 -2.120 -10.054 1.00 94.88 237 VAL A C 1
ATOM 1881 O O . VAL A 1 237 ? -10.409 -2.870 -10.879 1.00 94.88 237 VAL A O 1
ATOM 1884 N N . GLN A 1 238 ? -10.499 -1.045 -9.570 1.00 92.69 238 GLN A N 1
ATOM 1885 C CA . GLN A 1 238 ? -11.898 -0.745 -9.849 1.00 92.69 238 GLN A CA 1
ATOM 1886 C C . GLN A 1 238 ? -12.124 -0.198 -11.266 1.00 92.69 238 GLN A C 1
ATOM 1888 O O . GLN A 1 238 ? -11.344 0.584 -11.821 1.00 92.69 238 GLN A O 1
ATOM 1893 N N . ILE A 1 239 ? -13.259 -0.578 -11.855 1.00 90.06 239 ILE A N 1
ATOM 1894 C CA . ILE A 1 239 ? -13.689 -0.111 -13.183 1.00 90.06 239 ILE A CA 1
ATOM 1895 C C . ILE A 1 239 ? -13.956 1.404 -13.174 1.00 90.06 239 ILE A C 1
ATOM 1897 O O . ILE A 1 239 ? -13.690 2.082 -14.170 1.00 90.06 239 ILE A O 1
ATOM 1901 N N . SER A 1 240 ? -14.452 1.938 -12.054 1.00 90.56 240 SER A N 1
ATOM 1902 C CA . SER A 1 240 ? -14.708 3.369 -11.854 1.00 90.56 240 SER A CA 1
ATOM 1903 C C . SER A 1 240 ? -13.441 4.208 -12.035 1.00 90.56 240 SER A C 1
ATOM 1905 O O . SER A 1 240 ? -13.476 5.199 -12.766 1.00 90.56 240 SER A O 1
ATOM 1907 N N . TRP A 1 241 ? -12.311 3.773 -11.465 1.00 93.69 241 TRP A N 1
ATOM 1908 C CA . TRP A 1 241 ? -11.017 4.450 -11.600 1.00 93.69 241 TRP A CA 1
ATOM 1909 C C . TRP A 1 241 ? -10.590 4.539 -13.066 1.00 93.69 241 TRP A C 1
ATOM 1911 O O . TRP A 1 241 ? -10.318 5.627 -13.568 1.00 93.69 241 TRP A O 1
ATOM 1921 N N . LYS A 1 242 ? -10.627 3.408 -13.787 1.00 91.38 242 LYS A N 1
ATOM 1922 C CA . LYS A 1 242 ? -10.255 3.344 -15.211 1.00 91.38 242 LYS A CA 1
ATOM 1923 C C . LYS A 1 242 ? -11.087 4.306 -16.055 1.00 91.38 242 LYS A C 1
ATOM 1925 O O . LYS A 1 242 ? -10.536 5.071 -16.841 1.00 91.38 242 LYS A O 1
ATOM 1930 N N . LYS A 1 243 ? -12.411 4.265 -15.898 1.00 89.19 243 LYS A N 1
ATOM 1931 C CA . LYS A 1 243 ? -13.338 5.077 -16.696 1.00 89.19 243 LYS A CA 1
ATOM 1932 C C . LYS A 1 243 ? -13.140 6.570 -16.440 1.00 89.19 243 LYS A C 1
ATOM 1934 O O . LYS A 1 243 ? -12.992 7.325 -17.395 1.00 89.19 243 LYS A O 1
ATOM 1939 N N . ILE A 1 244 ? -13.071 6.987 -15.175 1.00 89.38 244 ILE A N 1
ATOM 1940 C CA . ILE A 1 244 ? -12.902 8.404 -14.827 1.00 89.38 244 ILE A CA 1
ATOM 1941 C C . ILE A 1 244 ? -11.550 8.931 -15.306 1.00 89.38 244 ILE A C 1
ATOM 1943 O O . ILE A 1 244 ? -11.492 10.013 -15.885 1.00 89.38 244 ILE A O 1
ATOM 1947 N N . THR A 1 245 ? -10.475 8.158 -15.147 1.00 88.44 245 THR A N 1
ATOM 1948 C CA . THR A 1 245 ? -9.158 8.532 -15.674 1.00 88.44 245 THR A CA 1
ATOM 1949 C C . THR A 1 245 ? -9.175 8.684 -17.199 1.00 88.44 245 THR A C 1
ATOM 1951 O O . THR A 1 245 ? -8.638 9.660 -17.723 1.00 88.44 245 THR A O 1
ATOM 1954 N N . VAL A 1 246 ? -9.837 7.780 -17.935 1.00 87.88 246 VAL A N 1
ATOM 1955 C CA . VAL A 1 246 ? -9.989 7.902 -19.398 1.00 87.88 246 VAL A CA 1
ATOM 1956 C C . VAL A 1 246 ? -10.761 9.168 -19.779 1.00 87.88 246 VAL A C 1
ATOM 1958 O O . VAL A 1 246 ? -10.328 9.889 -20.677 1.00 87.88 246 VAL A O 1
ATOM 1961 N N . GLU A 1 247 ? -11.861 9.474 -19.092 1.00 85.12 247 GLU A N 1
ATOM 1962 C CA . GLU A 1 247 ? -12.648 10.686 -19.348 1.00 85.12 247 GLU A CA 1
ATOM 1963 C C . GLU A 1 247 ? -11.856 11.966 -19.040 1.00 85.12 247 GLU A C 1
ATOM 1965 O O . GLU A 1 247 ? -11.835 12.898 -19.845 1.00 85.12 247 GLU A O 1
ATOM 1970 N N . LEU A 1 248 ? -11.114 12.005 -17.931 1.00 83.62 248 LEU A N 1
ATOM 1971 C CA . LEU A 1 248 ? -10.237 13.133 -17.607 1.00 83.62 248 LEU A CA 1
ATOM 1972 C C . LEU A 1 248 ? -9.162 13.354 -18.680 1.00 83.62 248 LEU A C 1
ATOM 1974 O O . LEU A 1 248 ? -8.902 14.496 -19.064 1.00 83.62 248 LEU A O 1
ATOM 1978 N N . ASN A 1 249 ? -8.593 12.273 -19.214 1.00 79.94 249 ASN A N 1
ATOM 1979 C CA . ASN A 1 249 ? -7.590 12.344 -20.275 1.00 79.94 249 ASN A CA 1
ATOM 1980 C C . ASN A 1 249 ? -8.174 12.794 -21.628 1.00 79.94 249 ASN A C 1
ATOM 1982 O O . ASN A 1 249 ? -7.460 13.418 -22.411 1.00 79.94 249 ASN A O 1
ATOM 1986 N N . ARG A 1 250 ? -9.462 12.537 -21.907 1.00 78.75 250 ARG A N 1
ATOM 1987 C CA . ARG A 1 250 ? -10.141 12.985 -23.142 1.00 78.75 250 ARG A CA 1
ATOM 1988 C C . ARG A 1 250 ? -10.369 14.495 -23.190 1.00 78.75 250 ARG A C 1
ATOM 1990 O O . ARG A 1 250 ? -10.209 15.096 -24.249 1.00 78.75 250 ARG A O 1
ATOM 1997 N N . PHE A 1 251 ? -10.751 15.102 -22.068 1.00 65.38 251 PHE A N 1
ATOM 1998 C CA . PHE A 1 251 ? -11.162 16.513 -22.020 1.00 65.38 251 PHE A CA 1
ATOM 1999 C C . PHE A 1 251 ? -10.050 17.486 -21.573 1.00 65.38 251 PHE A C 1
ATOM 2001 O O . PHE A 1 251 ? -10.229 18.701 -21.667 1.00 65.38 251 PHE A O 1
ATOM 2008 N N . GLY A 1 252 ? -8.882 16.981 -21.155 1.00 59.00 252 GLY A N 1
ATOM 2009 C CA . GLY A 1 252 ? -7.705 17.789 -20.801 1.00 59.00 252 GLY A CA 1
ATOM 2010 C C . GLY A 1 252 ? -7.822 18.541 -19.464 1.00 59.00 252 GLY A C 1
ATOM 2011 O O . GLY A 1 252 ? -8.822 18.448 -18.761 1.00 59.00 252 GLY A O 1
ATOM 2012 N N . SER A 1 253 ? -6.788 19.307 -19.091 1.00 52.78 253 SER A N 1
ATOM 2013 C CA . SER A 1 253 ? -6.643 19.942 -17.760 1.00 52.78 253 SER A CA 1
ATOM 2014 C C . SER A 1 253 ? -7.671 21.030 -17.396 1.00 52.78 253 SER A C 1
ATOM 2016 O O . SER A 1 253 ? -7.630 21.535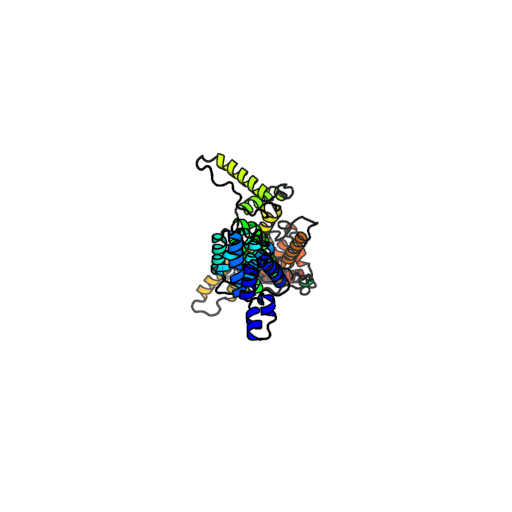 -16.280 1.00 52.78 253 SER A O 1
ATOM 2018 N N . ASN A 1 254 ? -8.596 21.391 -18.292 1.00 51.72 254 ASN A N 1
ATOM 2019 C CA . ASN A 1 254 ? -9.648 22.394 -18.049 1.00 51.72 254 ASN A CA 1
ATOM 2020 C C . ASN A 1 254 ? -10.959 21.771 -17.538 1.00 51.72 254 ASN A C 1
ATOM 2022 O O . ASN A 1 254 ? -12.040 22.307 -17.772 1.00 51.72 254 ASN A O 1
ATOM 2026 N N . ASN A 1 255 ? -10.881 20.603 -16.902 1.00 62.78 255 ASN A N 1
ATOM 2027 C CA . ASN A 1 255 ? -12.056 19.798 -16.614 1.00 62.78 255 ASN A CA 1
ATOM 2028 C C . ASN A 1 255 ? -12.566 20.045 -15.187 1.00 62.78 255 ASN A C 1
ATOM 2030 O O . ASN A 1 255 ? -11.906 19.662 -14.219 1.00 62.78 255 ASN A O 1
ATOM 2034 N N . ASP A 1 256 ? -13.773 20.608 -15.059 1.00 72.12 256 ASP A N 1
ATOM 2035 C CA . ASP A 1 256 ? -14.491 20.744 -13.779 1.00 72.12 256 ASP A CA 1
ATOM 2036 C C . ASP A 1 256 ? -14.578 19.403 -13.029 1.00 72.12 256 ASP A C 1
ATOM 2038 O O . ASP A 1 256 ? -14.591 19.377 -11.800 1.00 72.12 256 ASP A O 1
ATOM 2042 N N . LEU A 1 257 ? -14.566 18.276 -13.758 1.00 80.44 257 LEU A N 1
ATOM 2043 C CA . LEU A 1 257 ? -14.588 16.921 -13.204 1.00 80.44 257 LEU A CA 1
ATOM 2044 C C . LEU A 1 257 ? -13.431 16.635 -12.237 1.00 80.44 257 LEU A C 1
ATOM 2046 O O . LEU A 1 257 ? -13.645 15.958 -11.239 1.00 80.44 257 LEU A O 1
ATOM 2050 N N . ALA A 1 258 ? -12.227 17.160 -12.487 1.00 80.00 258 ALA A N 1
ATOM 2051 C CA . ALA A 1 258 ? -11.078 16.929 -11.607 1.00 80.00 258 ALA A CA 1
ATOM 2052 C C . ALA A 1 258 ? -11.290 17.547 -10.211 1.00 80.00 258 ALA A C 1
ATOM 2054 O O . ALA A 1 258 ? -10.855 16.981 -9.205 1.00 80.00 258 ALA A O 1
ATOM 2055 N N . ASN A 1 259 ? -12.004 18.676 -10.166 1.00 83.50 259 ASN A N 1
ATOM 2056 C CA . ASN A 1 259 ? -12.328 19.415 -8.947 1.00 83.50 259 ASN A CA 1
ATOM 2057 C C . ASN A 1 259 ? -13.636 18.944 -8.291 1.00 83.50 259 ASN A C 1
ATOM 2059 O O . ASN A 1 259 ? -13.911 19.320 -7.151 1.00 83.50 259 ASN A O 1
ATOM 2063 N N . LYS A 1 260 ? -14.448 18.125 -8.977 1.00 89.94 260 LYS A N 1
ATOM 2064 C CA . LYS A 1 260 ? -15.642 17.511 -8.381 1.00 89.94 260 LYS A CA 1
ATOM 2065 C C . LYS A 1 260 ? -15.252 16.540 -7.273 1.00 89.94 260 LYS A C 1
ATOM 2067 O O . LYS A 1 260 ? -14.213 15.877 -7.334 1.00 89.94 260 LYS A O 1
ATOM 2072 N N . LEU A 1 261 ? -16.143 16.405 -6.297 1.00 92.94 261 LEU A N 1
ATOM 2073 C CA . LEU A 1 261 ? -16.030 15.381 -5.264 1.00 92.94 261 LEU A CA 1
ATOM 2074 C C . LEU A 1 261 ? -16.188 13.993 -5.892 1.00 92.94 261 LEU A C 1
ATOM 2076 O O . LEU A 1 261 ? -17.032 13.801 -6.771 1.00 92.94 261 LEU A O 1
ATOM 2080 N N . TRP A 1 262 ? -15.417 13.022 -5.415 1.00 93.69 262 TRP A N 1
ATOM 2081 C CA . TRP A 1 262 ? -15.409 11.658 -5.938 1.00 93.69 262 TRP A CA 1
ATOM 2082 C C . TRP A 1 262 ? -16.806 11.029 -5.948 1.00 93.69 262 TRP A C 1
ATOM 2084 O O . TRP A 1 262 ? -17.249 10.489 -6.961 1.00 93.69 262 TRP A O 1
ATOM 2094 N N . GLY A 1 263 ? -17.567 11.198 -4.863 1.00 91.12 263 GLY A N 1
ATOM 2095 C CA . GLY A 1 263 ? -18.935 10.691 -4.770 1.00 91.12 263 GLY A CA 1
ATOM 2096 C C . GLY A 1 263 ? -19.893 11.324 -5.785 1.00 91.12 263 GLY A C 1
ATOM 2097 O O . GLY A 1 263 ? -20.864 10.687 -6.183 1.00 91.12 263 GLY A O 1
ATOM 2098 N N . GLN A 1 264 ? -19.633 12.555 -6.241 1.00 90.56 264 GLN A N 1
ATOM 2099 C CA . GLN A 1 264 ? -20.403 13.185 -7.322 1.00 90.56 264 GLN A CA 1
ATOM 2100 C C . GLN A 1 264 ? -19.987 12.630 -8.685 1.00 90.56 264 GLN A C 1
ATOM 2102 O O . GLN A 1 264 ? -20.853 12.280 -9.481 1.00 90.56 264 GLN A O 1
ATOM 2107 N N . ALA A 1 265 ? -18.682 12.477 -8.927 1.00 89.69 265 ALA A N 1
ATOM 2108 C CA . ALA A 1 265 ? -18.166 11.893 -10.163 1.00 89.69 265 ALA A CA 1
ATOM 2109 C C . ALA A 1 265 ? -18.677 10.458 -10.384 1.00 89.69 265 ALA A C 1
ATOM 2111 O O . ALA A 1 265 ? -19.051 10.105 -11.501 1.00 89.69 265 ALA A O 1
ATOM 2112 N N . LEU A 1 266 ? -18.774 9.652 -9.321 1.00 89.88 266 LEU A N 1
ATOM 2113 C CA . LEU A 1 266 ? -19.361 8.311 -9.385 1.00 89.88 266 LEU A CA 1
ATOM 2114 C C . LEU A 1 266 ? -20.856 8.327 -9.736 1.00 89.88 266 LEU A C 1
ATOM 2116 O O . LEU A 1 266 ? -21.307 7.497 -10.524 1.00 89.88 266 LEU A O 1
ATOM 2120 N N . ARG A 1 267 ? -21.631 9.275 -9.192 1.00 88.56 267 ARG A N 1
ATOM 2121 C CA . ARG A 1 267 ? -23.056 9.425 -9.546 1.00 88.56 267 ARG A CA 1
ATOM 2122 C C . ARG A 1 267 ? -23.222 9.822 -11.003 1.00 88.56 267 ARG A C 1
ATOM 2124 O O . ARG A 1 267 ? -24.031 9.212 -11.694 1.00 88.56 267 ARG A O 1
ATOM 2131 N N . ASP A 1 268 ? -22.446 10.801 -11.461 1.00 86.69 268 ASP A N 1
ATOM 2132 C CA . ASP A 1 268 ? -22.453 11.248 -12.855 1.00 86.69 268 ASP A CA 1
ATOM 2133 C C . ASP A 1 268 ? -22.119 10.079 -13.792 1.00 86.69 268 ASP A C 1
ATOM 2135 O O . ASP A 1 268 ? -22.804 9.860 -14.790 1.00 86.69 268 ASP A O 1
ATOM 2139 N N . LEU A 1 269 ? -21.124 9.271 -13.422 1.00 84.31 269 LEU A N 1
ATOM 2140 C CA . LEU A 1 269 ? -20.733 8.081 -14.166 1.00 84.31 269 LEU A CA 1
ATOM 2141 C C . LEU A 1 269 ? -21.864 7.043 -14.227 1.00 84.31 269 LEU A C 1
ATOM 2143 O O . LEU A 1 269 ? -22.182 6.564 -15.313 1.00 84.31 269 LEU A O 1
ATOM 2147 N N . ASN A 1 270 ? -22.516 6.732 -13.103 1.00 82.69 270 ASN A N 1
ATOM 2148 C CA . ASN A 1 270 ? -23.652 5.801 -13.080 1.00 82.69 270 ASN A CA 1
ATOM 2149 C C . ASN A 1 270 ? -24.835 6.308 -13.923 1.00 82.69 270 ASN A C 1
ATOM 2151 O O . ASN A 1 270 ? -25.475 5.522 -14.619 1.00 82.69 270 ASN A O 1
ATOM 2155 N N . LEU A 1 271 ? -25.101 7.619 -13.919 1.00 80.12 271 LEU A N 1
ATOM 2156 C CA . LEU A 1 271 ? -26.134 8.227 -14.764 1.00 80.12 271 LEU A CA 1
ATOM 2157 C C . LEU A 1 271 ? -25.821 8.072 -16.260 1.00 80.12 271 LEU A C 1
ATOM 2159 O O . LEU A 1 271 ? -26.726 7.776 -17.040 1.00 80.12 271 LEU A O 1
ATOM 2163 N N . MET A 1 272 ? -24.552 8.214 -16.661 1.00 72.50 272 MET A N 1
ATOM 2164 C CA . MET A 1 272 ? -24.133 7.975 -18.047 1.00 72.50 272 MET A CA 1
ATOM 2165 C C . MET A 1 272 ? -24.378 6.517 -18.461 1.00 72.50 272 MET A C 1
ATOM 2167 O O . MET A 1 272 ? -24.942 6.285 -19.529 1.00 72.50 272 MET A O 1
ATOM 2171 N N . PHE A 1 273 ? -24.066 5.542 -17.598 1.00 65.69 273 PHE A N 1
ATOM 2172 C CA . PHE A 1 273 ? -24.323 4.122 -17.883 1.00 65.69 273 PHE A CA 1
ATOM 2173 C C . PHE A 1 273 ? -25.808 3.794 -18.006 1.00 65.69 273 PHE A C 1
ATOM 2175 O O . PHE A 1 273 ? -26.203 3.110 -18.948 1.00 65.69 273 PHE A O 1
ATOM 2182 N N . ASN A 1 274 ? -26.646 4.330 -17.121 1.00 60.69 274 ASN A N 1
ATOM 2183 C CA . ASN A 1 274 ? -28.087 4.093 -17.194 1.00 60.69 274 ASN A CA 1
ATOM 2184 C C . ASN A 1 274 ? -28.692 4.673 -18.487 1.00 60.69 274 ASN A C 1
ATOM 2186 O O . ASN A 1 274 ? -29.565 4.052 -19.088 1.00 60.69 274 ASN A O 1
ATOM 2190 N N . SER A 1 275 ? -28.160 5.796 -18.986 1.00 59.09 275 SER A N 1
ATOM 2191 C CA . SER A 1 275 ? -28.582 6.378 -20.271 1.00 59.09 275 SER A CA 1
ATOM 2192 C C . SER A 1 275 ? -28.128 5.586 -21.511 1.00 59.09 275 SER A C 1
ATOM 2194 O O . SER A 1 275 ? -28.763 5.669 -22.564 1.00 59.09 275 SER A O 1
ATOM 2196 N N . GLU A 1 276 ? -27.049 4.802 -21.405 1.00 54.16 276 GLU A N 1
ATOM 2197 C CA . GLU A 1 276 ? -26.597 3.885 -22.462 1.00 54.16 276 GLU A CA 1
ATOM 2198 C C . GLU A 1 276 ? -27.379 2.559 -22.448 1.00 54.16 276 GLU A C 1
ATOM 2200 O O . GLU A 1 276 ? -27.624 1.985 -23.512 1.00 54.16 276 GLU A O 1
ATOM 2205 N N . ILE A 1 277 ? -27.822 2.103 -21.269 1.00 50.19 277 ILE A N 1
ATOM 2206 C CA . ILE A 1 277 ? -28.570 0.849 -21.072 1.00 50.19 277 ILE A CA 1
ATOM 2207 C C . ILE A 1 277 ? -30.061 0.994 -21.421 1.00 50.19 277 ILE A C 1
ATOM 2209 O O . ILE A 1 277 ? -30.649 0.042 -21.922 1.00 50.19 277 ILE A O 1
ATOM 2213 N N . GLU A 1 278 ? -30.664 2.187 -21.327 1.00 45.84 278 GLU A N 1
ATOM 2214 C CA . GLU A 1 278 ? -32.040 2.445 -21.813 1.00 45.84 278 GLU A CA 1
ATOM 2215 C C . GLU A 1 278 ? -32.238 2.227 -23.337 1.00 45.84 278 GLU A C 1
ATOM 2217 O O . GLU A 1 278 ? -33.345 2.374 -23.855 1.00 45.84 278 GLU A O 1
ATOM 2222 N N . LYS A 1 279 ? -31.190 1.836 -24.079 1.00 48.84 279 LYS A N 1
ATOM 2223 C CA . LYS A 1 279 ? -31.275 1.382 -25.480 1.00 48.84 279 LYS A CA 1
ATOM 2224 C C . LYS A 1 279 ? -31.212 -0.138 -25.671 1.00 48.84 279 LYS A C 1
ATOM 2226 O O . LYS A 1 279 ? -31.329 -0.583 -26.812 1.00 48.84 279 LYS A O 1
ATOM 2231 N N . ILE A 1 280 ? -31.028 -0.927 -24.614 1.00 44.59 280 ILE A N 1
ATOM 2232 C CA . ILE A 1 280 ? -30.953 -2.393 -24.677 1.00 44.59 280 ILE A CA 1
ATOM 2233 C C . ILE A 1 280 ? -31.829 -2.965 -23.557 1.00 44.59 280 ILE A C 1
ATOM 2235 O O . ILE A 1 280 ? -31.377 -3.124 -22.434 1.00 44.59 280 ILE A O 1
ATOM 2239 N N . ASP A 1 281 ? -33.087 -3.215 -23.923 1.00 38.03 281 ASP A N 1
ATOM 2240 C CA . ASP A 1 281 ? -34.139 -3.995 -23.263 1.00 38.03 281 ASP A CA 1
ATOM 2241 C C . ASP A 1 281 ? -34.299 -3.951 -21.729 1.00 38.03 281 ASP A C 1
ATOM 2243 O O . ASP A 1 281 ? -33.455 -4.331 -20.921 1.00 38.03 281 ASP A O 1
ATOM 2247 N N . SER A 1 282 ? -35.526 -3.583 -21.359 1.00 46.56 282 SER A N 1
ATOM 2248 C CA . SER A 1 282 ? -36.149 -3.748 -20.054 1.00 46.56 282 SER A CA 1
ATOM 2249 C C . SER A 1 282 ? -36.140 -5.206 -19.591 1.00 46.56 282 SER A C 1
ATOM 2251 O O . SER A 1 282 ? -36.765 -6.036 -20.245 1.00 46.56 282 SER A O 1
ATOM 2253 N N . GLU A 1 283 ? -35.509 -5.482 -18.449 1.00 42.88 283 GLU A N 1
ATOM 2254 C CA . GLU A 1 283 ? -36.010 -6.340 -17.356 1.00 42.88 283 GLU A CA 1
ATOM 2255 C C . GLU A 1 283 ? -34.876 -6.652 -16.364 1.00 42.88 283 GLU A C 1
ATOM 2257 O O . GLU A 1 283 ? -34.258 -7.705 -16.428 1.00 42.88 283 GLU A O 1
ATOM 2262 N N . THR A 1 284 ? -34.618 -5.720 -15.439 1.00 35.91 284 THR A N 1
ATOM 2263 C CA . THR A 1 284 ? -34.243 -5.981 -14.031 1.00 35.91 284 THR A CA 1
ATOM 2264 C C . THR A 1 284 ? -34.159 -4.635 -13.315 1.00 35.91 284 THR A C 1
ATOM 2266 O O . THR A 1 284 ? -33.097 -4.029 -13.194 1.00 35.91 284 THR A O 1
ATOM 2269 N N . GLU A 1 285 ? -35.306 -4.122 -12.877 1.00 39.97 285 GLU A N 1
ATOM 2270 C CA . GLU A 1 285 ? -35.342 -2.994 -11.948 1.00 39.97 285 GLU A CA 1
ATOM 2271 C C . GLU A 1 285 ? -34.997 -3.456 -10.520 1.00 39.97 285 GLU A C 1
ATOM 2273 O O . GLU A 1 285 ? -35.481 -4.489 -10.054 1.00 39.97 285 GLU A O 1
ATOM 2278 N N . ASN A 1 286 ? -34.263 -2.584 -9.815 1.00 37.03 286 ASN A N 1
ATOM 2279 C CA . ASN A 1 286 ? -34.252 -2.389 -8.355 1.00 37.03 286 ASN A CA 1
ATOM 2280 C C . ASN A 1 286 ? -33.204 -3.091 -7.472 1.00 37.03 286 ASN A C 1
ATOM 2282 O O . ASN A 1 286 ? -33.566 -3.618 -6.420 1.00 37.03 286 ASN A O 1
ATOM 2286 N N . SER A 1 287 ? -31.896 -2.984 -7.761 1.00 38.81 287 SER A N 1
ATOM 2287 C CA . SER A 1 287 ? -30.880 -3.221 -6.701 1.00 38.81 287 SER A CA 1
ATOM 2288 C C . SER A 1 287 ? -29.577 -2.394 -6.719 1.00 38.81 287 SER A C 1
ATOM 2290 O O . SER A 1 287 ? -28.913 -2.366 -5.690 1.00 38.81 287 SER A O 1
ATOM 2292 N N . GLU A 1 288 ? -29.190 -1.668 -7.776 1.00 41.94 288 GLU A N 1
ATOM 2293 C CA . GLU A 1 288 ? -27.791 -1.183 -7.891 1.00 41.94 288 GLU A CA 1
ATOM 2294 C C . GLU A 1 288 ? -27.640 0.316 -8.211 1.00 41.94 288 GLU A C 1
ATOM 2296 O O . GLU A 1 288 ? -27.192 0.704 -9.281 1.00 41.94 288 GLU A O 1
ATOM 2301 N N . ASN A 1 289 ? -27.971 1.191 -7.258 1.00 51.25 289 ASN A N 1
ATOM 2302 C CA . ASN A 1 289 ? -27.539 2.603 -7.291 1.00 51.25 289 ASN A CA 1
ATOM 2303 C C . ASN A 1 289 ? -26.790 3.020 -6.013 1.00 51.25 289 ASN A C 1
ATOM 2305 O O . ASN A 1 289 ? -26.613 4.212 -5.746 1.00 51.25 289 ASN A O 1
ATOM 2309 N N . GLN A 1 290 ? -26.360 2.058 -5.193 1.00 62.81 290 GLN A N 1
ATOM 2310 C CA . GLN A 1 290 ? -25.589 2.354 -3.994 1.00 62.81 290 GLN A CA 1
ATOM 2311 C C . GLN A 1 290 ? -24.112 2.471 -4.369 1.00 62.81 290 GLN A C 1
ATOM 2313 O O . GLN A 1 290 ? -23.502 1.524 -4.854 1.00 62.81 290 GLN A O 1
ATOM 2318 N N . ILE A 1 291 ? -23.544 3.660 -4.170 1.00 72.38 291 ILE A N 1
ATOM 2319 C CA . ILE A 1 291 ? -22.100 3.859 -4.263 1.00 72.38 291 ILE A CA 1
ATOM 2320 C C . ILE A 1 291 ? -21.459 3.063 -3.124 1.00 72.38 291 ILE A C 1
ATOM 2322 O O . ILE A 1 291 ? -21.657 3.399 -1.957 1.00 72.38 291 ILE A O 1
ATOM 2326 N N . ILE A 1 292 ? -20.726 2.006 -3.472 1.00 83.75 292 ILE A N 1
ATOM 2327 C CA . ILE A 1 292 ? -19.943 1.192 -2.537 1.00 83.75 292 ILE A CA 1
ATOM 2328 C C . ILE A 1 292 ? -18.593 1.894 -2.344 1.00 83.75 292 ILE A C 1
ATOM 2330 O O . ILE A 1 292 ? -17.589 1.504 -2.928 1.00 83.75 292 ILE A O 1
ATOM 2334 N N . GLU A 1 293 ? -18.591 3.002 -1.604 1.00 88.44 293 GLU A N 1
ATOM 2335 C CA . GLU A 1 293 ? -17.389 3.804 -1.356 1.00 88.44 293 GLU A CA 1
ATOM 2336 C C . GLU A 1 293 ? -17.457 4.475 0.016 1.00 88.44 293 GLU A C 1
ATOM 2338 O O . GLU A 1 293 ? -18.508 4.997 0.397 1.00 88.44 293 GLU A O 1
ATOM 2343 N N . ASP A 1 294 ? -16.326 4.521 0.716 1.00 92.12 294 ASP A N 1
ATOM 2344 C CA . ASP A 1 294 ? -16.219 5.129 2.038 1.00 92.12 294 ASP A CA 1
ATOM 2345 C C . ASP A 1 294 ? -16.667 6.597 2.033 1.00 92.12 294 ASP A C 1
ATOM 2347 O O . ASP A 1 294 ? -16.340 7.391 1.144 1.00 92.12 294 ASP A O 1
ATOM 2351 N N . SER A 1 295 ? -17.426 6.968 3.064 1.00 91.12 295 SER A N 1
ATOM 2352 C CA . SER A 1 295 ? -18.032 8.300 3.177 1.00 91.12 295 SER A CA 1
ATOM 2353 C C . SER A 1 295 ? -17.019 9.451 3.169 1.00 91.12 295 SER A C 1
ATOM 2355 O O . SER A 1 295 ? -17.335 10.527 2.664 1.00 91.12 295 SER A O 1
ATOM 2357 N N . GLU A 1 296 ? -15.805 9.238 3.684 1.00 93.06 296 GLU A N 1
ATOM 2358 C CA . GLU A 1 296 ? -14.736 10.239 3.661 1.00 93.06 296 GLU A CA 1
ATOM 2359 C C . GLU A 1 296 ? -14.157 10.369 2.251 1.00 93.06 296 GLU A C 1
ATOM 2361 O O . GLU A 1 296 ? -14.014 11.481 1.743 1.00 93.06 296 GLU A O 1
ATOM 2366 N N . VAL A 1 297 ? -13.894 9.239 1.589 1.00 93.12 297 VAL A N 1
ATOM 2367 C CA . VAL A 1 297 ? -13.369 9.210 0.217 1.00 93.12 297 VAL A CA 1
ATOM 2368 C C . VAL A 1 297 ? -14.329 9.870 -0.766 1.00 93.12 297 VAL A C 1
ATOM 2370 O O . VAL A 1 297 ? -13.894 10.585 -1.667 1.00 93.12 297 VAL A O 1
ATOM 2373 N N . GLN A 1 298 ? -15.641 9.701 -0.589 1.00 93.50 298 GLN A N 1
ATOM 2374 C CA . GLN A 1 298 ? -16.638 10.377 -1.425 1.00 93.50 298 GLN A CA 1
ATOM 2375 C C . GLN A 1 298 ? -16.497 11.910 -1.412 1.00 93.50 298 GLN A C 1
ATOM 2377 O O . GLN A 1 298 ? -16.917 12.561 -2.372 1.00 93.50 298 GLN A O 1
ATOM 2382 N N . LEU A 1 299 ? -15.909 12.482 -0.356 1.00 94.25 299 LEU A N 1
ATOM 2383 C CA . LEU A 1 299 ? -15.653 13.916 -0.202 1.00 94.25 299 LEU A CA 1
ATOM 2384 C C . LEU A 1 299 ? -14.277 14.344 -0.728 1.00 94.25 299 LEU A C 1
ATOM 2386 O O . LEU A 1 299 ? -13.955 15.531 -0.697 1.00 94.25 299 LEU A O 1
ATOM 2390 N N . TRP A 1 300 ? -13.445 13.420 -1.200 1.00 92.75 300 TRP A N 1
ATOM 2391 C CA . TRP A 1 300 ? -12.151 13.774 -1.769 1.00 92.75 300 TRP A CA 1
ATOM 2392 C C . TRP A 1 300 ? -12.301 14.324 -3.191 1.00 92.75 300 TRP A C 1
ATOM 2394 O O . TRP A 1 300 ? -13.196 13.899 -3.928 1.00 92.75 300 TRP A O 1
ATOM 2404 N N . PRO A 1 301 ? -11.421 15.246 -3.619 1.00 92.19 301 PRO A N 1
ATOM 2405 C CA . PRO A 1 301 ? -11.331 15.637 -5.018 1.00 92.19 301 PRO A CA 1
ATOM 2406 C C . PRO A 1 301 ? -11.067 14.427 -5.917 1.00 92.19 301 PRO A C 1
ATOM 2408 O O . PRO A 1 301 ? -10.166 13.627 -5.655 1.00 92.19 301 PRO A O 1
ATOM 2411 N N . THR A 1 302 ? -11.805 14.335 -7.021 1.00 92.00 302 THR A N 1
ATOM 2412 C CA . THR A 1 302 ? -11.675 13.257 -8.016 1.00 92.00 302 THR A CA 1
ATOM 2413 C C . THR A 1 302 ? -10.245 13.138 -8.544 1.00 92.00 302 THR A C 1
ATOM 2415 O O . THR A 1 302 ? -9.763 12.029 -8.777 1.00 92.00 302 THR A O 1
ATOM 2418 N N . ALA A 1 303 ? -9.537 14.269 -8.658 1.00 90.19 303 ALA A N 1
ATOM 2419 C CA . ALA A 1 303 ? -8.132 14.307 -9.041 1.00 90.19 303 ALA A CA 1
ATOM 2420 C C . ALA A 1 303 ? -7.230 13.447 -8.141 1.00 90.19 303 ALA A C 1
ATOM 2422 O O . ALA A 1 303 ? -6.297 12.839 -8.651 1.00 90.19 303 ALA A O 1
ATOM 2423 N N . ILE A 1 304 ? -7.489 13.356 -6.831 1.00 92.19 304 ILE A N 1
ATOM 2424 C CA . ILE A 1 304 ? -6.658 12.543 -5.929 1.00 92.19 304 ILE A CA 1
ATOM 2425 C C . ILE A 1 304 ? -6.735 11.076 -6.351 1.00 92.19 304 ILE A C 1
ATOM 2427 O O . ILE A 1 304 ? -5.704 10.458 -6.599 1.00 92.19 304 ILE A O 1
ATOM 2431 N N . ILE A 1 305 ? -7.948 10.546 -6.525 1.00 94.38 305 ILE A N 1
ATOM 2432 C CA . ILE A 1 305 ? -8.155 9.143 -6.896 1.00 94.38 305 ILE A CA 1
ATOM 2433 C C . ILE A 1 305 ? -7.626 8.859 -8.301 1.00 94.38 305 ILE A C 1
ATOM 2435 O O . ILE A 1 305 ? -6.863 7.912 -8.486 1.00 94.38 305 ILE A O 1
ATOM 2439 N N . SER A 1 306 ? -7.961 9.694 -9.289 1.00 93.38 306 SER A N 1
ATOM 2440 C CA . SER A 1 306 ? -7.520 9.464 -10.669 1.00 93.38 306 SER A CA 1
ATOM 2441 C C . SER A 1 306 ? -5.996 9.525 -10.803 1.00 93.38 306 SER A C 1
ATOM 2443 O O . SER A 1 306 ? -5.407 8.689 -11.482 1.00 93.38 306 SER A O 1
ATOM 2445 N N . LYS A 1 307 ? -5.344 10.489 -10.133 1.00 93.00 307 LYS A N 1
ATOM 2446 C CA . LYS A 1 307 ? -3.883 10.655 -10.180 1.00 93.00 307 LYS A CA 1
ATOM 2447 C C . LYS A 1 307 ? -3.166 9.575 -9.381 1.00 93.00 307 LYS A C 1
ATOM 2449 O O . LYS A 1 307 ? -2.118 9.121 -9.824 1.00 93.00 307 LYS A O 1
ATOM 2454 N N . SER A 1 308 ? -3.725 9.128 -8.256 1.00 95.75 308 SER A N 1
ATOM 2455 C CA . SER A 1 308 ? -3.225 7.948 -7.543 1.00 95.75 308 SER A CA 1
ATOM 2456 C C . SER A 1 308 ? -3.388 6.672 -8.368 1.00 95.75 308 SER A C 1
ATOM 2458 O O . SER A 1 308 ? -2.521 5.808 -8.312 1.00 95.75 308 SER A O 1
ATOM 2460 N N . PHE A 1 309 ? -4.440 6.548 -9.179 1.00 96.62 309 PHE A N 1
ATOM 2461 C CA . PHE A 1 309 ? -4.585 5.408 -10.080 1.00 96.62 309 PHE A CA 1
ATOM 2462 C C . PHE A 1 309 ? -3.555 5.432 -11.221 1.00 96.62 309 PHE A C 1
ATOM 2464 O O . PHE A 1 309 ? -2.893 4.423 -11.461 1.00 96.62 309 PHE A O 1
ATOM 2471 N N . ASP A 1 310 ? -3.353 6.583 -11.874 1.00 94.50 310 ASP A N 1
ATOM 2472 C CA . ASP A 1 310 ? -2.285 6.749 -12.874 1.00 94.50 310 ASP A CA 1
ATOM 2473 C C . ASP A 1 310 ? -0.906 6.433 -12.273 1.00 94.50 310 ASP A C 1
ATOM 2475 O O . ASP A 1 310 ? -0.097 5.731 -12.881 1.00 94.50 310 ASP A O 1
ATOM 2479 N N . GLU A 1 311 ? -0.656 6.912 -11.051 1.00 96.00 311 GLU A N 1
ATOM 2480 C CA . GLU A 1 311 ? 0.558 6.617 -10.294 1.00 96.00 311 GLU A CA 1
ATOM 2481 C C . GLU A 1 311 ? 0.733 5.117 -10.058 1.00 96.00 311 GLU A C 1
ATOM 2483 O O . GLU A 1 311 ? 1.795 4.572 -10.346 1.00 96.00 311 GLU A O 1
ATOM 2488 N N . TYR A 1 312 ? -0.309 4.440 -9.572 1.00 97.56 312 TYR A N 1
ATOM 2489 C CA . TYR A 1 312 ? -0.298 3.004 -9.309 1.00 97.56 312 TYR A CA 1
ATOM 2490 C C . TYR A 1 312 ? 0.138 2.212 -10.546 1.00 97.56 312 TYR A C 1
ATOM 2492 O O . TYR A 1 312 ? 1.073 1.417 -10.466 1.00 97.56 312 TYR A O 1
ATOM 2500 N N . ILE A 1 313 ? -0.463 2.487 -11.709 1.00 95.88 313 ILE A N 1
ATOM 2501 C CA . ILE A 1 313 ? -0.119 1.809 -12.968 1.00 95.88 313 ILE A CA 1
ATOM 2502 C C . ILE A 1 313 ? 1.348 2.043 -13.349 1.00 95.88 313 ILE A C 1
ATOM 2504 O O . ILE A 1 313 ? 2.040 1.119 -13.786 1.00 95.88 313 ILE A O 1
ATOM 2508 N N . GLN A 1 314 ? 1.844 3.267 -13.169 1.00 96.00 314 GLN A N 1
ATOM 2509 C CA . GLN A 1 314 ? 3.221 3.626 -13.504 1.00 96.00 314 GLN A CA 1
ATOM 2510 C C . GLN A 1 314 ? 4.247 3.002 -12.544 1.00 96.00 314 GLN A C 1
ATOM 2512 O O . GLN A 1 314 ? 5.330 2.611 -12.985 1.00 96.00 314 GLN A O 1
ATOM 2517 N N . LEU A 1 315 ? 3.918 2.865 -11.256 1.00 97.38 315 LEU A N 1
ATOM 2518 C CA . LEU A 1 315 ? 4.771 2.198 -10.266 1.00 97.38 315 LEU A CA 1
ATOM 2519 C C . LEU A 1 315 ? 4.796 0.674 -10.456 1.00 97.38 315 LEU A C 1
ATOM 2521 O O . LEU A 1 315 ? 5.868 0.073 -10.359 1.00 97.38 315 LEU A O 1
ATOM 2525 N N . VAL A 1 316 ? 3.654 0.059 -10.783 1.00 96.62 316 VAL A N 1
ATOM 2526 C CA . VAL A 1 316 ? 3.582 -1.366 -11.152 1.00 96.62 316 VAL A CA 1
ATOM 2527 C C . VAL A 1 316 ? 4.415 -1.625 -12.406 1.00 96.62 316 VAL A C 1
ATOM 2529 O O . VAL A 1 316 ? 5.263 -2.511 -12.398 1.00 96.62 316 VAL A O 1
ATOM 2532 N N . SER A 1 317 ? 4.281 -0.782 -13.436 1.00 95.69 317 SER A N 1
ATOM 2533 C CA . SER A 1 317 ? 5.063 -0.907 -14.677 1.00 95.69 317 SER A CA 1
ATOM 2534 C C . SER A 1 317 ? 6.577 -0.834 -14.438 1.00 95.69 317 SER A C 1
ATOM 2536 O O . SER A 1 317 ? 7.338 -1.547 -15.092 1.00 95.69 317 SER A O 1
ATOM 2538 N N . LEU A 1 318 ? 7.028 -0.001 -13.489 1.00 96.31 318 LEU A N 1
ATOM 2539 C CA . LEU A 1 318 ? 8.433 0.037 -13.074 1.00 96.31 318 LEU A CA 1
ATOM 2540 C C . LEU A 1 318 ? 8.859 -1.284 -12.418 1.00 96.31 318 LEU A C 1
ATOM 2542 O O . LEU A 1 318 ? 9.902 -1.833 -12.771 1.00 96.31 318 LEU A O 1
ATOM 2546 N N . CYS A 1 319 ? 8.066 -1.792 -11.472 1.00 96.12 319 CYS A N 1
ATOM 2547 C CA . CYS A 1 319 ? 8.358 -3.045 -10.776 1.00 96.12 319 CYS A CA 1
ATOM 2548 C C . CYS A 1 319 ? 8.411 -4.232 -11.748 1.00 96.12 319 CYS A C 1
ATOM 2550 O O . CYS A 1 319 ? 9.357 -5.020 -11.700 1.00 96.12 319 CYS A O 1
ATOM 2552 N N . ASP A 1 320 ? 7.463 -4.300 -12.683 1.00 94.88 320 ASP A N 1
ATOM 2553 C CA . ASP A 1 320 ? 7.443 -5.290 -13.758 1.00 94.88 320 ASP A CA 1
ATOM 2554 C C . ASP A 1 320 ? 8.689 -5.179 -14.637 1.00 94.88 320 ASP A C 1
ATOM 2556 O O . ASP A 1 320 ? 9.325 -6.191 -14.928 1.00 94.88 320 ASP A O 1
ATOM 2560 N N . GLY A 1 321 ? 9.079 -3.963 -15.033 1.00 95.12 321 GLY A N 1
ATOM 2561 C CA . GLY A 1 321 ? 10.277 -3.729 -15.839 1.00 95.12 321 GLY A CA 1
ATOM 2562 C C . GLY A 1 321 ? 11.558 -4.189 -15.144 1.00 95.12 321 GLY A C 1
ATOM 2563 O O . GLY A 1 321 ? 12.401 -4.837 -15.765 1.00 95.12 321 GLY A O 1
ATOM 2564 N N . ILE A 1 322 ? 11.691 -3.918 -13.842 1.00 94.62 322 ILE A N 1
ATOM 2565 C CA . ILE A 1 322 ? 12.831 -4.382 -13.039 1.00 94.62 322 ILE A CA 1
ATOM 2566 C C . ILE A 1 322 ? 12.828 -5.913 -12.923 1.00 94.62 322 ILE A C 1
ATOM 2568 O O . ILE A 1 322 ? 13.887 -6.529 -13.047 1.00 94.62 322 ILE A O 1
ATOM 2572 N N . ASN A 1 323 ? 11.658 -6.531 -12.745 1.00 94.44 323 ASN A N 1
ATOM 2573 C CA . ASN A 1 323 ? 11.520 -7.985 -12.697 1.00 94.44 323 ASN A CA 1
ATOM 2574 C C . ASN A 1 323 ? 11.920 -8.657 -14.017 1.00 94.44 323 ASN A C 1
ATOM 2576 O O . ASN A 1 323 ? 12.729 -9.584 -14.022 1.00 94.44 323 ASN A O 1
ATOM 2580 N N . HIS A 1 324 ? 11.435 -8.143 -15.149 1.00 94.62 324 HIS A N 1
ATOM 2581 C CA . HIS A 1 324 ? 11.815 -8.647 -16.470 1.00 94.62 324 HIS A CA 1
ATOM 2582 C C . HIS A 1 324 ? 13.311 -8.469 -16.741 1.00 94.62 324 HIS A C 1
ATOM 2584 O O . HIS A 1 324 ? 13.952 -9.410 -17.206 1.00 94.62 324 HIS A O 1
ATOM 2590 N N . PHE A 1 325 ? 13.892 -7.323 -16.367 1.00 95.94 325 PHE A N 1
ATOM 2591 C CA . PHE A 1 325 ? 15.334 -7.105 -16.474 1.00 95.94 325 PHE A CA 1
ATOM 2592 C C . PHE A 1 325 ? 16.138 -8.109 -15.635 1.00 95.94 325 PHE A C 1
ATOM 2594 O O . PHE A 1 325 ? 17.088 -8.689 -16.147 1.00 95.94 325 PHE A O 1
ATOM 2601 N N . SER A 1 326 ? 15.748 -8.363 -14.382 1.00 94.31 326 SER A N 1
ATOM 2602 C CA . SER A 1 326 ? 16.431 -9.329 -13.504 1.00 94.31 326 SER A CA 1
ATOM 2603 C C . SER A 1 326 ? 16.353 -10.762 -14.045 1.00 94.31 326 SER A C 1
ATOM 2605 O O . SER A 1 326 ? 17.334 -11.509 -14.002 1.00 94.31 326 SER A O 1
ATOM 2607 N N . ASN A 1 327 ? 15.194 -11.145 -14.590 1.00 94.12 327 ASN A N 1
ATOM 2608 C CA . ASN A 1 327 ? 15.001 -12.445 -15.232 1.00 94.12 327 ASN A CA 1
ATOM 2609 C C . ASN A 1 327 ? 15.848 -12.568 -16.504 1.00 94.12 327 ASN A C 1
ATOM 2611 O O . ASN A 1 327 ? 16.480 -13.600 -16.731 1.00 94.12 327 ASN A O 1
ATOM 2615 N N . TRP A 1 328 ? 15.899 -11.507 -17.313 1.00 96.06 328 TRP A N 1
ATOM 2616 C CA . TRP A 1 328 ? 16.752 -11.439 -18.495 1.00 96.06 328 TRP A CA 1
ATOM 2617 C C . TRP A 1 328 ? 18.240 -11.517 -18.134 1.00 96.06 328 TRP A C 1
ATOM 2619 O O . TRP A 1 328 ? 18.965 -12.292 -18.751 1.00 96.06 328 TRP A O 1
ATOM 2629 N N . GLU A 1 329 ? 18.693 -10.777 -17.121 1.00 94.50 329 GLU A N 1
ATOM 2630 C CA . GLU A 1 329 ? 20.085 -10.778 -16.658 1.00 94.50 329 GLU A CA 1
ATOM 2631 C C . GLU A 1 329 ? 20.500 -12.184 -16.202 1.00 94.50 329 GLU A C 1
ATOM 2633 O O . GLU A 1 329 ? 21.474 -12.740 -16.713 1.00 94.50 329 GLU A O 1
ATOM 2638 N N . SER A 1 330 ? 19.682 -12.815 -15.356 1.00 93.38 330 SER A N 1
ATOM 2639 C CA . SER A 1 330 ? 19.899 -14.192 -14.890 1.00 93.38 330 SER A CA 1
ATOM 2640 C C . SER A 1 330 ? 19.930 -15.199 -16.049 1.00 93.38 330 SER A C 1
ATOM 2642 O O . SER A 1 330 ? 20.763 -16.110 -16.078 1.00 93.38 330 SER A O 1
ATOM 2644 N N . HIS A 1 331 ? 19.049 -15.032 -17.044 1.00 93.44 331 HIS A N 1
ATOM 2645 C CA . HIS A 1 331 ? 19.038 -15.878 -18.240 1.00 93.44 331 HIS A CA 1
ATOM 2646 C C . HIS A 1 331 ? 20.301 -15.684 -19.083 1.00 93.44 331 HIS A C 1
ATOM 2648 O O . HIS A 1 331 ? 20.901 -16.668 -19.522 1.00 93.44 331 HIS A O 1
ATOM 2654 N N . MET A 1 332 ? 20.752 -14.443 -19.275 1.00 91.25 332 MET A N 1
ATOM 2655 C CA . MET A 1 332 ? 21.963 -14.135 -20.039 1.00 91.25 332 MET A CA 1
ATOM 2656 C C . MET A 1 332 ? 23.232 -14.687 -19.375 1.00 91.25 332 MET A C 1
ATOM 2658 O O . MET A 1 332 ? 24.117 -15.183 -20.076 1.00 91.25 332 MET A O 1
ATOM 2662 N N . GLU A 1 333 ? 23.301 -14.676 -18.041 1.00 90.75 333 GLU A N 1
ATOM 2663 C CA . GLU A 1 333 ? 24.389 -15.296 -17.270 1.00 90.75 333 GLU A CA 1
ATOM 2664 C C . GLU A 1 333 ? 24.396 -16.830 -17.374 1.00 90.75 333 GLU A C 1
ATOM 2666 O O . GLU A 1 333 ? 25.456 -17.456 -17.341 1.00 90.75 333 GLU A O 1
ATOM 2671 N N . SER A 1 334 ? 23.231 -17.454 -17.574 1.00 89.69 334 SER A N 1
ATOM 2672 C CA . SER A 1 334 ? 23.074 -18.916 -17.650 1.00 89.69 334 SER A CA 1
ATOM 2673 C C . SER A 1 334 ? 23.530 -19.559 -18.974 1.00 89.69 334 SER A C 1
ATOM 2675 O O . SER A 1 334 ? 23.224 -20.726 -19.243 1.00 89.69 334 SER A O 1
ATOM 2677 N N . LYS A 1 335 ? 24.276 -18.827 -19.815 1.00 85.44 335 LYS A N 1
ATOM 2678 C CA . LYS A 1 335 ? 24.675 -19.273 -21.155 1.00 85.44 335 LYS A CA 1
ATOM 2679 C C . LYS A 1 335 ? 25.369 -20.652 -21.120 1.00 85.44 335 LYS A C 1
ATOM 2681 O O . LYS A 1 335 ? 26.398 -20.821 -20.450 1.00 85.44 335 LYS A O 1
ATOM 2686 N N . PRO A 1 336 ? 24.866 -21.651 -21.873 1.00 83.25 336 PRO A N 1
ATOM 2687 C CA . PRO A 1 336 ? 25.414 -23.002 -21.843 1.00 83.25 336 PRO A CA 1
ATOM 2688 C C . PRO A 1 336 ? 26.847 -23.013 -22.387 1.00 83.25 336 PRO A C 1
ATOM 2690 O O . PRO A 1 336 ? 27.079 -22.704 -23.548 1.00 83.25 336 PRO A O 1
ATOM 2693 N N . SER A 1 337 ? 27.810 -23.378 -21.537 1.00 74.62 337 SER A N 1
ATOM 2694 C CA . SER A 1 337 ? 29.242 -23.357 -21.890 1.00 74.62 337 SER A CA 1
ATOM 2695 C C . SER A 1 337 ? 29.860 -24.755 -22.032 1.00 74.62 337 SER A C 1
ATOM 2697 O O . SER A 1 337 ? 30.811 -24.924 -22.781 1.00 74.62 337 SER A O 1
ATOM 2699 N N . ASN A 1 338 ? 29.317 -25.776 -21.352 1.00 63.88 338 ASN A N 1
ATOM 2700 C CA . ASN A 1 338 ? 29.768 -27.173 -21.437 1.00 63.88 338 ASN A CA 1
ATOM 2701 C C . ASN A 1 338 ? 28.585 -28.125 -21.185 1.00 63.88 338 ASN A C 1
ATOM 2703 O O . ASN A 1 338 ? 28.139 -28.264 -20.047 1.00 63.88 338 ASN A O 1
ATOM 2707 N N . SER A 1 339 ? 28.041 -28.776 -22.222 1.00 60.97 339 SER A N 1
ATOM 2708 C CA . SER A 1 339 ? 26.946 -29.745 -22.052 1.00 60.97 339 SER A CA 1
ATOM 2709 C C . SER A 1 339 ? 26.875 -30.825 -23.141 1.00 60.97 339 SER A C 1
ATOM 2711 O O . SER A 1 339 ? 27.356 -30.677 -24.262 1.00 60.97 339 SER A O 1
ATOM 2713 N N . ILE A 1 340 ? 26.256 -31.955 -22.807 1.00 62.47 340 ILE A N 1
ATOM 2714 C CA . ILE A 1 340 ? 25.846 -32.960 -23.792 1.00 62.47 340 ILE A CA 1
ATOM 2715 C C . ILE A 1 340 ? 24.624 -32.365 -24.513 1.00 62.47 340 ILE A C 1
ATOM 2717 O O . ILE A 1 340 ? 23.659 -31.993 -23.850 1.00 62.47 340 ILE A O 1
ATOM 2721 N N . ASN A 1 341 ? 24.680 -32.240 -25.844 1.00 72.69 341 ASN A N 1
ATOM 2722 C CA . ASN A 1 341 ? 23.719 -31.507 -26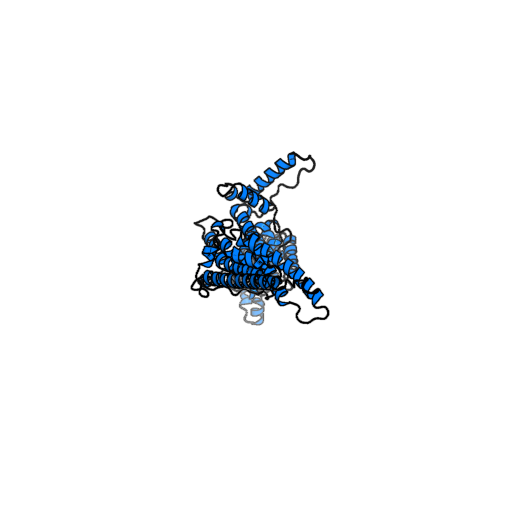.697 1.00 72.69 341 ASN A CA 1
ATOM 2723 C C . ASN A 1 341 ? 23.799 -29.963 -26.647 1.00 72.69 341 ASN A C 1
ATOM 2725 O O . ASN A 1 341 ? 22.770 -29.295 -26.756 1.00 72.69 341 ASN A O 1
ATOM 2729 N N . LEU A 1 342 ? 25.013 -29.397 -26.561 1.00 78.56 342 LEU A N 1
ATOM 2730 C CA . LEU A 1 342 ? 25.268 -27.942 -26.592 1.00 78.56 342 LEU A CA 1
ATOM 2731 C C . LEU A 1 342 ? 24.467 -27.193 -27.661 1.00 78.56 342 LEU A C 1
ATOM 2733 O O . LEU A 1 342 ? 23.770 -26.251 -27.322 1.00 78.56 342 LEU A O 1
ATOM 2737 N N . LYS A 1 343 ? 24.472 -27.657 -28.917 1.00 78.50 343 LYS A N 1
ATOM 2738 C CA . LYS A 1 343 ? 23.781 -26.961 -30.019 1.00 78.50 343 LYS A CA 1
ATOM 2739 C C . LYS A 1 343 ? 22.274 -26.800 -29.802 1.00 78.50 343 LYS A C 1
ATOM 2741 O O . LYS A 1 343 ? 21.717 -25.769 -30.149 1.00 78.50 343 LYS A O 1
ATOM 2746 N N . VAL A 1 344 ? 21.601 -27.818 -29.258 1.00 82.69 344 VAL A N 1
ATOM 2747 C CA . VAL A 1 344 ? 20.147 -27.757 -29.017 1.00 82.69 344 VAL A CA 1
ATOM 2748 C C . VAL A 1 344 ? 19.853 -26.791 -27.873 1.00 82.69 344 VAL A C 1
ATOM 2750 O O . VAL A 1 344 ? 18.996 -25.927 -28.010 1.00 82.69 344 VAL A O 1
ATOM 2753 N N . ARG A 1 345 ? 20.629 -26.874 -26.786 1.00 83.31 345 ARG A N 1
ATOM 2754 C CA . ARG A 1 345 ? 20.490 -25.976 -25.632 1.00 83.31 345 ARG A CA 1
ATOM 2755 C C . ARG A 1 345 ? 20.855 -24.531 -25.954 1.00 83.31 345 ARG A C 1
ATOM 2757 O O . ARG A 1 345 ? 20.231 -23.625 -25.426 1.00 83.31 345 ARG A O 1
ATOM 2764 N N . GLU A 1 346 ? 21.842 -24.309 -26.816 1.00 84.81 346 GLU A N 1
ATOM 2765 C CA . GLU A 1 346 ? 22.190 -22.980 -27.324 1.00 84.81 346 GLU A CA 1
ATOM 2766 C C . GLU A 1 346 ? 21.035 -22.384 -28.129 1.00 84.81 346 GLU A C 1
ATOM 2768 O O . GLU A 1 346 ? 20.702 -21.223 -27.924 1.00 84.81 346 GLU A O 1
ATOM 2773 N N . LEU A 1 347 ? 20.377 -23.172 -28.988 1.00 85.50 347 LEU A N 1
ATOM 2774 C CA 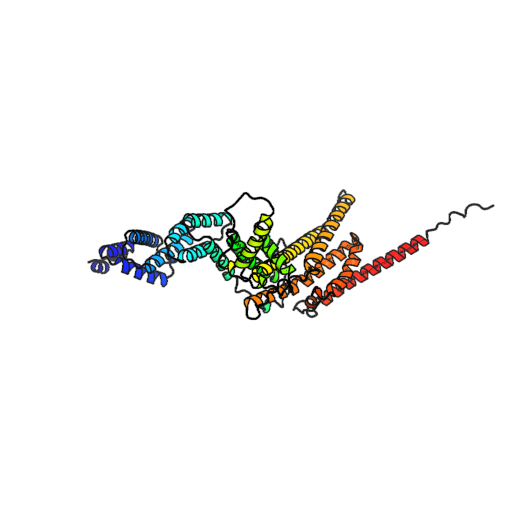. LEU A 1 347 ? 19.210 -22.710 -29.744 1.00 85.50 347 LEU A CA 1
ATOM 2775 C C . LEU A 1 347 ? 18.009 -22.398 -28.840 1.00 85.50 347 LEU A C 1
ATOM 2777 O O . LEU A 1 347 ? 17.354 -21.376 -29.039 1.00 85.50 347 LEU A O 1
ATOM 2781 N N . GLU A 1 348 ? 17.729 -23.244 -27.845 1.00 87.31 348 GLU A N 1
ATOM 2782 C CA . GLU A 1 348 ? 16.681 -22.994 -26.843 1.00 87.31 348 GLU A CA 1
ATOM 2783 C C . GLU A 1 348 ? 16.982 -21.725 -26.037 1.00 87.31 348 GLU A C 1
ATOM 2785 O O . GLU A 1 348 ? 16.147 -20.823 -25.967 1.00 87.31 348 GLU A O 1
ATOM 2790 N N . TRP A 1 349 ? 18.211 -21.601 -25.528 1.00 92.12 349 TRP A N 1
ATOM 2791 C CA . TRP A 1 349 ? 18.667 -20.419 -24.801 1.00 92.12 349 TRP A CA 1
ATOM 2792 C C . TRP A 1 349 ? 18.573 -19.149 -25.653 1.00 92.12 349 TRP A C 1
ATOM 2794 O O . TRP A 1 349 ? 18.092 -18.132 -25.160 1.00 92.12 349 TRP A O 1
ATOM 2804 N N . MET A 1 350 ? 18.976 -19.204 -26.930 1.00 89.25 350 MET A N 1
ATOM 2805 C CA . MET A 1 350 ? 18.878 -18.075 -27.861 1.00 89.25 350 MET A CA 1
ATOM 2806 C C . MET A 1 350 ? 17.426 -17.667 -28.097 1.00 89.25 350 MET A C 1
ATOM 2808 O O . MET A 1 350 ? 17.122 -16.477 -28.067 1.00 89.25 350 MET A O 1
ATOM 2812 N N . ARG A 1 351 ? 16.522 -18.630 -28.319 1.00 91.25 351 ARG A N 1
ATOM 2813 C CA . ARG A 1 351 ? 15.093 -18.350 -28.509 1.00 91.25 351 ARG A CA 1
ATOM 2814 C C . ARG A 1 351 ? 14.516 -17.626 -27.295 1.00 91.25 351 ARG A C 1
ATOM 2816 O O . ARG A 1 351 ? 13.859 -16.598 -27.452 1.00 91.25 351 ARG A O 1
ATOM 2823 N N . ASP A 1 352 ? 14.785 -18.149 -26.105 1.00 92.00 352 ASP A N 1
ATOM 2824 C CA . ASP A 1 352 ? 14.267 -17.586 -24.861 1.00 92.00 352 ASP A CA 1
ATOM 2825 C C . ASP A 1 352 ? 14.922 -16.222 -24.566 1.00 92.00 352 ASP A C 1
ATOM 2827 O O . ASP A 1 352 ? 14.242 -15.289 -24.145 1.00 92.00 352 ASP A O 1
ATOM 2831 N N . ALA A 1 353 ? 16.204 -16.042 -24.908 1.00 92.62 353 ALA A N 1
ATOM 2832 C CA . ALA A 1 353 ? 16.900 -14.761 -24.796 1.00 92.62 353 ALA A CA 1
ATOM 2833 C C . ALA A 1 353 ? 16.305 -13.689 -25.721 1.00 92.62 353 ALA A C 1
ATOM 2835 O O . ALA A 1 353 ? 16.150 -12.545 -25.295 1.00 92.62 353 ALA A O 1
ATOM 2836 N N . VAL A 1 354 ? 15.935 -14.039 -26.963 1.00 94.06 354 VAL A N 1
ATOM 2837 C CA . VAL A 1 354 ? 15.234 -13.126 -27.886 1.00 94.06 354 VAL A CA 1
ATOM 2838 C C . VAL A 1 354 ? 13.889 -12.705 -27.305 1.00 94.06 354 VAL A C 1
ATOM 2840 O O . VAL A 1 354 ? 13.579 -11.514 -27.293 1.00 94.06 354 VAL A O 1
ATOM 2843 N N . PHE A 1 355 ? 13.105 -13.665 -26.811 1.00 94.25 355 PHE A N 1
ATOM 2844 C CA . PHE A 1 355 ? 11.803 -13.391 -26.208 1.00 94.25 355 PHE A CA 1
ATOM 2845 C C . PHE A 1 355 ? 11.932 -12.447 -25.005 1.00 94.25 355 PHE A C 1
ATOM 2847 O O . PHE A 1 355 ? 11.340 -11.371 -25.007 1.00 94.25 355 PHE A O 1
ATOM 2854 N N . LEU A 1 356 ? 12.788 -12.791 -24.036 1.00 94.38 356 LEU A N 1
ATOM 2855 C CA . LEU A 1 356 ? 13.017 -11.982 -22.836 1.00 94.38 356 LEU A CA 1
ATOM 2856 C C . LEU A 1 356 ? 13.570 -10.590 -23.164 1.00 94.38 356 LEU A C 1
ATOM 2858 O O . LEU A 1 356 ? 13.190 -9.614 -22.521 1.00 94.38 356 LEU A O 1
ATOM 2862 N N . THR A 1 357 ? 14.439 -10.480 -24.173 1.00 95.12 357 THR A N 1
ATOM 2863 C CA . THR A 1 357 ? 14.991 -9.193 -24.625 1.00 95.12 357 THR A CA 1
ATOM 2864 C C . THR A 1 357 ? 13.896 -8.293 -25.190 1.00 95.12 357 THR A C 1
ATOM 2866 O O . THR A 1 357 ? 13.841 -7.118 -24.837 1.00 95.12 357 THR A O 1
ATOM 2869 N N . ASN A 1 358 ? 13.012 -8.830 -26.037 1.00 94.25 358 ASN A N 1
ATOM 2870 C CA . ASN A 1 358 ? 11.926 -8.056 -26.638 1.00 94.25 358 ASN A CA 1
ATOM 2871 C C . ASN A 1 358 ? 10.892 -7.615 -25.592 1.00 94.25 358 ASN A C 1
ATOM 2873 O O . ASN A 1 358 ? 10.498 -6.452 -25.602 1.00 94.25 358 ASN A O 1
ATOM 2877 N N . GLU A 1 359 ? 10.499 -8.501 -24.671 1.00 94.44 359 GLU A N 1
ATOM 2878 C CA . GLU A 1 359 ? 9.579 -8.159 -23.573 1.00 94.44 359 GLU A CA 1
ATOM 2879 C C . GLU A 1 359 ? 10.183 -7.089 -22.648 1.00 94.44 359 GLU A C 1
ATOM 2881 O O . GLU A 1 359 ? 9.529 -6.104 -22.304 1.00 94.44 359 GLU A O 1
ATOM 2886 N N . THR A 1 360 ? 11.466 -7.226 -22.297 1.00 94.88 360 THR A N 1
ATOM 2887 C CA . THR A 1 360 ? 12.164 -6.239 -21.460 1.00 94.88 360 THR A CA 1
ATOM 2888 C C . THR A 1 360 ? 12.307 -4.895 -22.185 1.00 94.88 360 THR A C 1
ATOM 2890 O O . THR A 1 360 ? 12.077 -3.848 -21.580 1.00 94.88 360 THR A O 1
ATOM 2893 N N . GLU A 1 361 ? 12.638 -4.893 -23.484 1.00 94.81 361 GLU A N 1
ATOM 2894 C CA . GLU A 1 361 ? 12.667 -3.671 -24.301 1.00 94.81 361 GLU A CA 1
ATOM 2895 C C . GLU A 1 361 ? 11.290 -2.994 -24.321 1.00 94.81 361 GLU A C 1
ATOM 2897 O O . GLU A 1 361 ? 11.212 -1.787 -24.097 1.00 94.81 361 GLU A O 1
ATOM 2902 N N . GLU A 1 362 ? 10.214 -3.751 -24.562 1.00 94.38 362 GLU A N 1
ATOM 2903 C CA . GLU A 1 362 ? 8.837 -3.244 -24.614 1.00 94.38 362 GLU A CA 1
ATOM 2904 C C . GLU A 1 362 ? 8.478 -2.507 -23.326 1.00 94.38 362 GLU A C 1
ATOM 2906 O O . GLU A 1 362 ? 8.098 -1.337 -23.372 1.00 94.38 362 GLU A O 1
ATOM 2911 N N . ILE A 1 363 ? 8.681 -3.145 -22.174 1.00 92.88 363 ILE A N 1
ATOM 2912 C CA . ILE A 1 363 ? 8.296 -2.577 -20.882 1.00 92.88 363 ILE A CA 1
ATOM 2913 C C . ILE A 1 363 ? 9.154 -1.350 -20.547 1.00 92.88 363 ILE A C 1
ATOM 2915 O O . ILE A 1 363 ? 8.609 -0.268 -20.306 1.00 92.88 363 ILE A O 1
ATOM 2919 N N . LEU A 1 364 ? 10.489 -1.476 -20.573 1.00 94.81 364 LEU A N 1
ATOM 2920 C CA . LEU A 1 364 ? 11.387 -0.378 -20.188 1.00 94.81 364 LEU A CA 1
ATOM 2921 C C . LEU A 1 364 ? 11.247 0.826 -21.132 1.00 94.81 364 LEU A C 1
ATOM 2923 O O . LEU A 1 364 ? 11.276 1.977 -20.694 1.00 94.81 364 LEU A O 1
ATOM 2927 N N . LYS A 1 365 ? 11.071 0.583 -22.434 1.00 93.19 365 LYS A N 1
ATOM 2928 C CA . LYS A 1 365 ? 10.971 1.652 -23.429 1.00 93.19 365 LYS A CA 1
ATOM 2929 C C . LYS A 1 365 ? 9.565 2.229 -23.513 1.00 93.19 365 LYS A C 1
ATOM 2931 O O . LYS A 1 365 ? 9.420 3.441 -23.407 1.00 93.19 365 LYS A O 1
ATOM 2936 N N . ASN A 1 366 ? 8.535 1.411 -23.729 1.00 91.19 366 ASN A N 1
ATOM 2937 C CA . ASN A 1 366 ? 7.197 1.909 -24.059 1.00 91.19 366 ASN A CA 1
ATOM 2938 C C . ASN A 1 366 ? 6.380 2.295 -22.835 1.00 91.19 366 ASN A C 1
ATOM 2940 O O . ASN A 1 366 ? 5.641 3.270 -22.915 1.00 91.19 366 ASN A O 1
ATOM 2944 N N . ARG A 1 367 ? 6.506 1.562 -21.725 1.00 91.19 367 ARG A N 1
ATOM 2945 C CA . ARG A 1 367 ? 5.697 1.817 -20.522 1.00 91.19 367 ARG A CA 1
ATOM 2946 C C . ARG A 1 367 ? 6.346 2.823 -19.576 1.00 91.19 367 ARG A C 1
ATOM 2948 O O . ARG A 1 367 ? 5.631 3.496 -18.839 1.00 91.19 367 ARG A O 1
ATOM 2955 N N . ILE A 1 368 ? 7.677 2.938 -19.612 1.00 92.31 368 ILE A N 1
ATOM 2956 C CA . ILE A 1 368 ? 8.440 3.827 -18.724 1.00 92.31 368 ILE A CA 1
ATOM 2957 C C . ILE A 1 368 ? 9.021 5.015 -19.500 1.00 92.31 368 ILE A C 1
ATOM 2959 O O . ILE A 1 368 ? 8.560 6.133 -19.314 1.00 92.31 368 ILE A O 1
ATOM 2963 N N . LEU A 1 369 ? 10.004 4.812 -20.387 1.00 91.38 369 LEU A N 1
ATOM 2964 C CA . LEU A 1 369 ? 10.788 5.930 -20.949 1.00 91.38 369 LEU A CA 1
ATOM 2965 C C . LEU A 1 369 ? 10.082 6.741 -22.050 1.00 91.38 369 LEU A C 1
ATOM 2967 O O . LEU A 1 369 ? 10.390 7.914 -22.243 1.00 91.38 369 LEU A O 1
ATOM 2971 N N . ASN A 1 370 ? 9.174 6.139 -22.818 1.00 88.88 370 ASN A N 1
ATOM 2972 C CA . ASN A 1 370 ? 8.418 6.843 -23.860 1.00 88.88 370 ASN A CA 1
ATOM 2973 C C . ASN A 1 370 ? 7.251 7.658 -23.299 1.00 88.88 370 ASN A C 1
ATOM 2975 O O . ASN A 1 370 ? 6.722 8.514 -24.009 1.00 88.88 370 ASN A O 1
ATOM 2979 N N . VAL A 1 371 ? 6.853 7.384 -22.060 1.00 86.31 371 VAL A N 1
ATOM 2980 C CA . VAL A 1 371 ? 5.801 8.102 -21.343 1.00 86.31 371 VAL A CA 1
ATOM 2981 C C . VAL A 1 371 ? 6.467 9.119 -20.416 1.00 86.31 371 VAL A C 1
ATOM 2983 O O . VAL A 1 371 ? 7.589 8.913 -19.963 1.00 86.31 371 VAL A O 1
ATOM 2986 N N . ASP A 1 372 ? 5.790 10.225 -20.105 1.00 87.56 372 ASP A N 1
ATOM 2987 C CA . ASP A 1 372 ? 6.230 11.147 -19.048 1.00 87.56 372 ASP A CA 1
ATOM 2988 C C . ASP A 1 372 ? 6.011 10.509 -17.656 1.00 87.56 372 ASP A C 1
ATOM 2990 O O . ASP A 1 372 ? 5.095 10.876 -16.913 1.00 87.56 372 ASP A O 1
ATOM 2994 N N . TRP A 1 373 ? 6.816 9.486 -17.341 1.00 93.31 373 TRP A N 1
ATOM 2995 C CA . TRP A 1 373 ? 6.697 8.630 -16.156 1.00 93.31 373 TRP A CA 1
ATOM 2996 C C . TRP A 1 373 ? 6.831 9.428 -14.856 1.00 93.31 373 TRP A C 1
ATOM 2998 O O . TRP A 1 373 ? 7.820 10.122 -14.629 1.00 93.31 373 TRP A O 1
ATOM 3008 N N . LEU A 1 374 ? 5.814 9.352 -14.002 1.00 92.31 374 LEU A N 1
ATOM 3009 C CA . LEU A 1 374 ? 5.616 10.142 -12.784 1.00 92.31 374 LEU A CA 1
ATOM 3010 C C . LEU A 1 374 ? 5.756 11.660 -12.996 1.00 92.31 374 LEU A C 1
ATOM 3012 O O . LEU A 1 374 ? 6.117 12.392 -12.075 1.00 92.31 374 LEU A O 1
ATOM 3016 N N . GLY A 1 375 ? 5.511 12.138 -14.218 1.00 88.44 375 GLY A N 1
ATOM 3017 C CA . GLY A 1 375 ? 5.627 13.544 -14.583 1.00 88.44 375 GLY A CA 1
ATOM 3018 C C . GLY A 1 375 ? 4.334 14.334 -14.372 1.00 88.44 375 GLY A C 1
ATOM 3019 O O . GLY A 1 375 ? 3.650 14.221 -13.347 1.00 88.44 375 GLY A O 1
ATOM 3020 N N . ALA A 1 376 ? 3.974 15.154 -15.358 1.00 85.31 376 ALA A N 1
ATOM 3021 C CA . ALA A 1 376 ? 2.815 16.045 -15.276 1.00 85.31 376 ALA A CA 1
ATOM 3022 C C . ALA A 1 376 ? 1.482 15.282 -15.178 1.00 85.31 376 ALA A C 1
ATOM 3024 O O . ALA A 1 376 ? 0.523 15.777 -14.587 1.00 85.31 376 ALA A O 1
ATOM 3025 N N . SER A 1 377 ? 1.428 14.061 -15.721 1.00 83.94 377 SER A N 1
ATOM 3026 C CA . SER A 1 377 ? 0.233 13.212 -15.696 1.00 83.94 377 SER A CA 1
ATOM 3027 C C . SER A 1 377 ? -0.190 12.811 -14.282 1.00 83.94 377 SER A C 1
ATOM 3029 O O . SER A 1 377 ? -1.384 12.678 -14.050 1.00 83.94 377 SER A O 1
ATOM 3031 N N . VAL A 1 378 ? 0.745 12.693 -13.335 1.00 88.31 378 VAL A N 1
ATOM 3032 C CA . VAL A 1 378 ? 0.509 12.202 -11.961 1.00 88.31 378 VAL A CA 1
ATOM 3033 C C . VAL A 1 378 ? 0.618 13.315 -10.907 1.00 88.31 378 VAL A C 1
ATOM 3035 O O . VAL A 1 378 ? 0.156 13.169 -9.768 1.00 88.31 378 VAL A O 1
ATOM 3038 N N . SER A 1 379 ? 1.212 14.447 -11.280 1.00 86.19 379 SER A N 1
ATOM 3039 C CA . SER A 1 379 ? 1.401 15.595 -10.395 1.00 86.19 379 SER A CA 1
ATOM 3040 C C . SER A 1 379 ? 0.062 16.208 -9.980 1.00 86.19 379 SER A C 1
ATOM 3042 O O . SER A 1 379 ? -0.818 16.446 -10.810 1.00 86.19 379 SER A O 1
ATOM 3044 N N . LEU A 1 380 ? -0.084 16.479 -8.683 1.00 85.25 380 LEU A N 1
ATOM 3045 C CA . LEU A 1 380 ? -1.232 17.210 -8.147 1.00 85.25 380 LEU A CA 1
ATOM 3046 C C . LEU A 1 380 ? -0.908 18.706 -8.120 1.00 85.25 380 LEU A C 1
ATOM 3048 O O . LEU A 1 380 ? 0.221 19.094 -7.816 1.00 85.25 380 LEU A O 1
ATOM 3052 N N . ILE A 1 381 ? -1.896 19.540 -8.442 1.00 79.81 381 ILE A N 1
ATOM 3053 C CA . ILE A 1 381 ? -1.753 20.997 -8.470 1.00 79.81 381 ILE A CA 1
ATOM 3054 C C . ILE A 1 381 ? -2.524 21.564 -7.281 1.00 79.81 381 ILE A C 1
ATOM 3056 O O . ILE A 1 381 ? -3.716 21.830 -7.382 1.00 79.81 381 ILE A O 1
ATOM 3060 N N . ASP A 1 382 ? -1.834 21.734 -6.159 1.00 78.94 382 ASP A N 1
ATOM 3061 C CA . ASP A 1 382 ? -2.360 22.405 -4.970 1.00 78.94 382 ASP A CA 1
ATOM 3062 C C . ASP A 1 382 ? -1.184 23.037 -4.214 1.00 78.94 382 ASP A C 1
ATOM 3064 O O . ASP A 1 382 ? -0.466 22.361 -3.481 1.00 78.94 382 ASP A O 1
ATOM 3068 N N . ARG A 1 383 ? -0.917 24.319 -4.497 1.00 64.44 383 ARG A N 1
ATOM 3069 C CA . ARG A 1 383 ? 0.316 25.007 -4.067 1.00 64.44 383 ARG A CA 1
ATOM 3070 C C . ARG A 1 383 ? 0.338 25.366 -2.583 1.00 64.44 383 ARG A C 1
ATOM 3072 O O . ARG A 1 383 ? 1.396 25.726 -2.083 1.00 64.44 383 ARG A O 1
ATOM 3079 N N . ASP A 1 384 ? -0.805 25.300 -1.909 1.00 72.50 384 ASP A N 1
ATOM 3080 C CA . ASP A 1 384 ? -0.923 25.678 -0.500 1.00 72.50 384 ASP A CA 1
ATOM 3081 C C . ASP A 1 384 ? -0.916 24.445 0.425 1.00 72.50 384 ASP A C 1
ATOM 3083 O O . ASP A 1 384 ? -0.955 24.572 1.652 1.00 72.50 384 ASP A O 1
ATOM 3087 N N . ASN A 1 385 ? -0.839 23.237 -0.145 1.00 85.06 385 ASN A N 1
ATOM 3088 C CA . ASN A 1 385 ? -0.941 21.983 0.585 1.00 85.06 385 ASN A CA 1
ATOM 3089 C C . ASN A 1 385 ? 0.416 21.278 0.717 1.00 85.06 385 ASN A C 1
ATOM 3091 O O . ASN A 1 385 ? 0.913 20.638 -0.210 1.00 85.06 385 ASN A O 1
ATOM 3095 N N . VAL A 1 386 ? 0.967 21.314 1.933 1.00 85.12 386 VAL A N 1
ATOM 3096 C CA . VAL A 1 386 ? 2.264 20.706 2.281 1.00 85.12 386 VAL A CA 1
ATOM 3097 C C . VAL A 1 386 ? 2.331 19.214 1.928 1.00 85.12 386 VAL A C 1
ATOM 3099 O O . VAL A 1 386 ? 3.380 18.725 1.515 1.00 85.12 386 VAL A O 1
ATOM 3102 N N . GLN A 1 387 ? 1.221 18.477 2.050 1.00 84.50 387 GLN A N 1
ATOM 3103 C CA . GLN A 1 387 ? 1.191 17.047 1.722 1.00 84.50 387 GLN A CA 1
ATOM 3104 C C . GLN A 1 387 ? 1.300 16.807 0.212 1.00 84.50 387 GLN A C 1
ATOM 3106 O O . GLN A 1 387 ? 1.942 15.852 -0.228 1.00 84.50 387 GLN A O 1
ATOM 3111 N N . VAL A 1 388 ? 0.714 17.696 -0.595 1.00 86.69 388 VAL A N 1
ATOM 3112 C CA . VAL A 1 388 ? 0.824 17.653 -2.058 1.00 86.69 388 VAL A CA 1
ATOM 3113 C C . VAL A 1 388 ? 2.243 18.000 -2.499 1.00 86.69 388 VAL A C 1
ATOM 3115 O O . VAL A 1 388 ? 2.796 17.309 -3.357 1.00 86.69 388 VAL A O 1
ATOM 3118 N N . ASP A 1 389 ? 2.869 18.994 -1.870 1.00 86.19 389 ASP A N 1
ATOM 3119 C CA . ASP A 1 389 ? 4.267 19.342 -2.130 1.00 86.19 389 ASP A CA 1
ATOM 3120 C C . ASP A 1 389 ? 5.224 18.199 -1.779 1.00 86.19 389 ASP A C 1
ATOM 3122 O O . ASP A 1 389 ? 6.094 17.861 -2.588 1.00 86.19 389 ASP A O 1
ATOM 3126 N N . MET A 1 390 ? 5.030 17.559 -0.620 1.00 87.06 390 MET A N 1
ATOM 3127 C CA . MET A 1 390 ? 5.813 16.395 -0.198 1.00 87.06 390 MET A CA 1
ATOM 3128 C C . MET A 1 390 ? 5.650 15.232 -1.182 1.00 87.06 390 MET A C 1
ATOM 3130 O O . MET A 1 390 ? 6.645 14.682 -1.654 1.00 87.06 390 MET A O 1
ATOM 3134 N N . ARG A 1 391 ? 4.417 14.913 -1.592 1.00 90.00 391 ARG A N 1
ATOM 3135 C CA . ARG A 1 391 ? 4.165 13.895 -2.622 1.00 90.00 391 ARG A CA 1
ATOM 3136 C C . ARG A 1 391 ? 4.852 14.240 -3.946 1.00 90.00 391 ARG A C 1
ATOM 3138 O O . ARG A 1 391 ? 5.524 13.399 -4.535 1.00 90.00 391 ARG A O 1
ATOM 3145 N N . ASN A 1 392 ? 4.707 15.469 -4.437 1.00 90.50 392 ASN A N 1
ATOM 3146 C CA . ASN A 1 392 ? 5.328 15.896 -5.694 1.00 90.50 392 ASN A CA 1
ATOM 3147 C C . ASN A 1 392 ? 6.864 15.922 -5.600 1.00 90.50 392 ASN A C 1
ATOM 3149 O O . ASN A 1 392 ? 7.561 15.793 -6.608 1.00 90.50 392 ASN A O 1
ATOM 3153 N N . PHE A 1 393 ? 7.419 16.117 -4.404 1.00 88.81 393 PHE A N 1
ATOM 3154 C CA . PHE A 1 393 ? 8.844 15.951 -4.144 1.00 88.81 393 PHE A CA 1
ATOM 3155 C C . PHE A 1 393 ? 9.269 14.481 -4.246 1.00 88.81 393 PHE A C 1
ATOM 3157 O O . PHE A 1 393 ? 10.199 14.183 -4.990 1.00 88.81 393 PHE A O 1
ATOM 3164 N N . GLU A 1 394 ? 8.547 13.558 -3.606 1.00 90.69 394 GLU A N 1
ATOM 3165 C CA . GLU A 1 394 ? 8.786 12.111 -3.714 1.00 90.69 394 GLU A CA 1
ATOM 3166 C C . GLU A 1 394 ? 8.768 11.624 -5.173 1.00 90.69 394 GLU A C 1
ATOM 3168 O O . GLU A 1 394 ? 9.662 10.886 -5.586 1.00 90.69 394 GLU A O 1
ATOM 3173 N N . LEU A 1 395 ? 7.800 12.079 -5.979 1.00 92.88 395 LEU A N 1
ATOM 3174 C CA . LEU A 1 395 ? 7.717 11.746 -7.409 1.00 92.88 395 LEU A CA 1
ATOM 3175 C C . LEU A 1 395 ? 8.955 12.210 -8.187 1.00 92.88 395 LEU A C 1
ATOM 3177 O O . LEU A 1 395 ? 9.513 11.451 -8.979 1.00 92.88 395 LEU A O 1
ATOM 3181 N N . ARG A 1 396 ? 9.426 13.437 -7.931 1.00 89.62 396 ARG A N 1
ATOM 3182 C CA . ARG A 1 396 ? 10.663 13.955 -8.536 1.00 89.62 396 ARG A CA 1
ATOM 3183 C C . ARG A 1 396 ? 11.870 13.123 -8.116 1.00 89.62 396 ARG A C 1
ATOM 3185 O O . ARG A 1 396 ? 12.658 12.740 -8.970 1.00 89.62 396 ARG A O 1
ATOM 3192 N N . THR A 1 397 ? 11.985 12.774 -6.839 1.00 89.69 397 THR A N 1
ATOM 3193 C CA . THR A 1 397 ? 13.067 11.912 -6.339 1.00 89.69 397 THR A CA 1
ATOM 3194 C C . THR A 1 397 ? 13.063 10.546 -7.029 1.00 89.69 397 THR A C 1
ATOM 3196 O O . THR A 1 397 ? 14.108 10.068 -7.469 1.00 89.69 397 THR A O 1
ATOM 3199 N N . LEU A 1 398 ? 11.892 9.931 -7.213 1.00 93.00 398 LEU A N 1
ATOM 3200 C CA . LEU A 1 398 ? 11.773 8.668 -7.946 1.00 93.00 398 LEU A CA 1
ATOM 3201 C C . LEU A 1 398 ? 12.242 8.790 -9.396 1.00 93.00 398 LEU A C 1
ATOM 3203 O O . LEU A 1 398 ? 12.969 7.918 -9.870 1.00 93.00 398 LEU A O 1
ATOM 3207 N N . ARG A 1 399 ? 11.886 9.875 -10.090 1.00 92.94 399 ARG A N 1
ATOM 3208 C CA . ARG A 1 399 ? 12.362 10.153 -11.454 1.00 92.94 399 ARG A CA 1
ATOM 3209 C C . ARG A 1 399 ? 13.886 10.244 -11.528 1.00 92.94 399 ARG A C 1
ATOM 3211 O O . ARG A 1 399 ? 14.488 9.583 -12.372 1.00 92.94 399 ARG A O 1
ATOM 3218 N N . GLN A 1 400 ? 14.511 10.953 -10.593 1.00 89.31 400 GLN A N 1
ATOM 3219 C CA . GLN A 1 400 ? 15.973 11.108 -10.508 1.00 89.31 400 GLN A CA 1
ATOM 3220 C C . GLN A 1 400 ? 16.719 9.786 -10.281 1.00 89.31 400 GLN A C 1
ATOM 3222 O O . GLN A 1 400 ? 17.865 9.601 -10.718 1.00 89.31 400 GLN A O 1
ATOM 3227 N N . ILE A 1 401 ? 16.076 8.857 -9.575 1.00 90.25 401 ILE A N 1
ATOM 3228 C CA . ILE A 1 401 ? 16.618 7.531 -9.288 1.00 90.25 401 ILE A CA 1
ATOM 3229 C C . ILE A 1 401 ? 16.412 6.611 -10.496 1.00 90.25 401 ILE A C 1
ATOM 3231 O O . ILE A 1 401 ? 17.389 6.102 -11.050 1.00 90.25 401 ILE A O 1
ATOM 3235 N N . TYR A 1 402 ? 15.157 6.420 -10.913 1.00 93.12 402 TYR A N 1
ATOM 3236 C CA . TYR A 1 402 ? 14.755 5.305 -11.770 1.00 93.12 402 TYR A CA 1
ATOM 3237 C C . TYR A 1 402 ? 14.755 5.610 -13.268 1.00 93.12 402 TYR A C 1
ATOM 3239 O O . TYR A 1 402 ? 14.934 4.674 -14.042 1.00 93.12 402 TYR A O 1
ATOM 3247 N N . ILE A 1 403 ? 14.620 6.866 -13.719 1.00 94.06 403 ILE A N 1
ATOM 3248 C CA . ILE A 1 403 ? 14.716 7.171 -15.161 1.00 94.06 403 ILE A CA 1
ATOM 3249 C C . ILE A 1 403 ? 16.134 6.877 -15.684 1.00 94.06 403 ILE A C 1
ATOM 3251 O O . ILE A 1 403 ? 16.259 6.117 -16.649 1.00 94.06 403 ILE A O 1
ATOM 3255 N N . PRO A 1 404 ? 17.215 7.389 -15.056 1.00 92.75 404 PRO A N 1
ATOM 3256 C CA . PRO A 1 404 ? 18.575 7.047 -15.465 1.00 92.75 404 PRO A CA 1
ATOM 3257 C C . PRO A 1 404 ? 18.879 5.550 -15.360 1.00 92.75 404 PRO A C 1
ATOM 3259 O O . PRO A 1 404 ? 19.484 4.981 -16.262 1.00 92.75 404 PRO A O 1
ATOM 3262 N N . ASP A 1 405 ? 18.441 4.905 -14.278 1.00 92.62 405 ASP A N 1
ATOM 3263 C CA . ASP A 1 405 ? 18.654 3.474 -14.048 1.00 92.62 405 ASP A CA 1
ATOM 3264 C C . ASP A 1 405 ? 17.951 2.607 -15.111 1.00 92.62 405 ASP A C 1
ATOM 3266 O O . ASP A 1 405 ? 18.576 1.732 -15.709 1.00 92.62 405 ASP A O 1
ATOM 3270 N N . THR A 1 406 ? 16.695 2.918 -15.440 1.00 95.12 406 THR A N 1
ATOM 3271 C CA . THR A 1 406 ? 15.931 2.262 -16.518 1.00 95.12 406 THR A CA 1
ATOM 3272 C C . THR A 1 406 ? 16.604 2.457 -17.875 1.00 95.12 406 THR A C 1
ATOM 3274 O O . THR A 1 406 ? 16.707 1.512 -18.656 1.00 95.12 406 THR A O 1
ATOM 3277 N N . LEU A 1 407 ? 17.097 3.666 -18.162 1.00 95.25 407 LEU A N 1
ATOM 3278 C CA . LEU A 1 407 ? 17.816 3.962 -19.402 1.00 95.25 407 LEU A CA 1
ATOM 3279 C C . LEU A 1 407 ? 19.105 3.140 -19.521 1.00 95.25 407 LEU A C 1
ATOM 3281 O O . LEU A 1 407 ? 19.391 2.599 -20.590 1.00 95.25 407 LEU A O 1
ATOM 3285 N N . PHE A 1 408 ? 19.870 3.025 -18.434 1.00 95.00 408 PHE A N 1
ATOM 3286 C CA . PHE A 1 408 ? 21.084 2.211 -18.409 1.00 95.00 408 PHE A CA 1
ATOM 3287 C C . PHE A 1 408 ? 20.768 0.732 -18.597 1.00 95.00 408 PHE A C 1
ATOM 3289 O O . PHE A 1 408 ? 21.388 0.096 -19.446 1.00 95.00 408 PHE A O 1
ATOM 3296 N N . LYS A 1 409 ? 19.754 0.210 -17.899 1.00 95.50 409 LYS A N 1
ATOM 3297 C CA . LYS A 1 409 ? 19.270 -1.166 -18.077 1.00 95.50 409 LYS A CA 1
ATOM 3298 C C . LYS A 1 409 ? 18.842 -1.434 -19.516 1.00 95.50 409 LYS A C 1
ATOM 3300 O O . LYS A 1 409 ? 19.248 -2.440 -20.090 1.00 95.50 409 LYS A O 1
ATOM 3305 N N . LEU A 1 410 ? 18.099 -0.515 -20.135 1.00 96.06 410 LEU A N 1
ATOM 3306 C CA . LEU A 1 410 ? 17.683 -0.639 -21.532 1.00 96.06 410 LEU A CA 1
ATOM 3307 C C . LEU A 1 410 ? 18.882 -0.663 -22.491 1.00 96.06 410 LEU A C 1
ATOM 3309 O O . LEU A 1 410 ? 18.923 -1.496 -23.395 1.00 96.06 410 LEU A O 1
ATOM 3313 N N . HIS A 1 411 ? 19.877 0.210 -22.295 1.00 96.19 411 HIS A N 1
ATOM 3314 C CA . HIS A 1 411 ? 21.109 0.156 -23.088 1.00 96.19 411 HIS A CA 1
ATOM 3315 C C . HIS A 1 411 ? 21.832 -1.179 -22.899 1.00 96.19 411 HIS A C 1
ATOM 3317 O O . HIS A 1 411 ? 22.167 -1.812 -23.895 1.00 96.19 411 HIS A O 1
ATOM 3323 N N . THR A 1 412 ? 22.002 -1.650 -21.660 1.00 95.56 412 THR A N 1
ATOM 3324 C CA . THR A 1 412 ? 22.635 -2.943 -21.362 1.00 95.56 412 THR A CA 1
ATOM 3325 C C . THR A 1 412 ? 21.916 -4.100 -22.054 1.00 95.56 412 THR A C 1
ATOM 3327 O O . THR A 1 412 ? 22.578 -4.941 -22.664 1.00 95.56 412 THR A O 1
ATOM 3330 N N . VAL A 1 413 ? 20.578 -4.116 -22.032 1.00 95.06 413 VAL A N 1
ATOM 3331 C CA . VAL A 1 413 ? 19.762 -5.116 -22.739 1.00 95.06 413 VAL A CA 1
ATOM 3332 C C . VAL A 1 413 ? 20.047 -5.091 -24.237 1.00 95.06 413 VAL A C 1
ATOM 3334 O O . VAL A 1 413 ? 20.356 -6.127 -24.825 1.00 95.06 413 VAL A O 1
ATOM 3337 N N . LEU A 1 414 ? 19.998 -3.916 -24.866 1.00 94.06 414 LEU A N 1
ATOM 3338 C CA . LEU A 1 414 ? 20.190 -3.776 -26.311 1.00 94.06 414 LEU A CA 1
ATOM 3339 C C . LEU A 1 414 ? 21.637 -4.056 -26.751 1.00 94.06 414 LEU A C 1
ATOM 3341 O O . LEU A 1 414 ? 21.860 -4.710 -27.768 1.00 94.06 414 LEU A O 1
ATOM 3345 N N . PHE A 1 415 ? 22.623 -3.606 -25.977 1.00 93.88 415 PHE A N 1
ATOM 3346 C CA . PHE A 1 415 ? 24.041 -3.778 -26.280 1.00 93.88 415 PHE A CA 1
ATOM 3347 C C . PHE A 1 415 ? 24.484 -5.238 -26.110 1.00 93.88 415 PHE A C 1
ATOM 3349 O O . PHE A 1 415 ? 25.067 -5.815 -27.028 1.00 93.88 415 PHE A O 1
ATOM 3356 N N . ASN A 1 416 ? 24.148 -5.880 -24.984 1.00 92.12 416 ASN A N 1
ATOM 3357 C CA . ASN A 1 416 ? 24.556 -7.266 -24.718 1.00 92.12 416 ASN A CA 1
ATOM 3358 C C . ASN A 1 416 ? 23.807 -8.281 -25.594 1.00 92.12 416 ASN A C 1
ATOM 3360 O O . ASN A 1 416 ? 24.326 -9.366 -25.863 1.00 92.12 416 ASN A O 1
ATOM 3364 N N . SER A 1 417 ? 22.604 -7.941 -26.069 1.00 92.31 417 SER A N 1
ATOM 3365 C CA . SER A 1 417 ? 21.837 -8.794 -26.985 1.00 92.31 417 SER A CA 1
ATOM 3366 C C . SER A 1 417 ? 22.249 -8.664 -28.455 1.00 92.31 417 SER A C 1
ATOM 3368 O O . SER A 1 417 ? 21.741 -9.429 -29.270 1.00 92.31 417 SER A O 1
ATOM 3370 N N . ASN A 1 418 ? 23.194 -7.783 -28.815 1.00 90.00 418 ASN A N 1
ATOM 3371 C CA . ASN A 1 418 ? 23.658 -7.578 -30.198 1.00 90.00 418 ASN A CA 1
ATOM 3372 C C . ASN A 1 418 ? 24.073 -8.884 -30.906 1.00 90.00 418 ASN A C 1
ATOM 3374 O O . ASN A 1 418 ? 23.737 -9.104 -32.065 1.00 90.00 418 ASN A O 1
ATOM 3378 N N . LEU A 1 419 ? 24.743 -9.796 -30.193 1.00 83.81 419 LEU A N 1
ATOM 3379 C CA . LEU A 1 419 ? 25.166 -11.084 -30.760 1.00 83.81 419 LEU A CA 1
ATOM 3380 C C . LEU A 1 419 ? 23.987 -11.985 -31.171 1.00 83.81 419 LEU A C 1
ATOM 3382 O O . LEU A 1 419 ? 24.150 -12.860 -32.016 1.00 83.81 419 LEU A O 1
ATOM 3386 N N . ILE A 1 420 ? 22.818 -11.791 -30.558 1.00 87.00 420 ILE A N 1
ATOM 3387 C CA . ILE A 1 420 ? 21.602 -12.576 -30.795 1.00 87.00 420 ILE A CA 1
ATOM 3388 C C . ILE A 1 420 ? 20.663 -11.816 -31.747 1.00 87.00 420 ILE A C 1
ATOM 3390 O O . ILE A 1 420 ? 20.039 -12.416 -32.619 1.00 87.00 420 ILE A O 1
ATOM 3394 N N . ILE A 1 421 ? 20.580 -10.490 -31.596 1.00 88.81 421 ILE A N 1
ATOM 3395 C CA . ILE A 1 421 ? 19.740 -9.576 -32.373 1.00 88.81 421 ILE A CA 1
ATOM 3396 C C . ILE A 1 421 ? 20.615 -8.406 -32.864 1.00 88.81 421 ILE A C 1
ATOM 3398 O O . ILE A 1 421 ? 20.705 -7.379 -32.187 1.00 88.81 421 ILE A O 1
ATOM 3402 N N . PRO A 1 422 ? 21.221 -8.501 -34.062 1.00 84.94 422 PRO A N 1
ATOM 3403 C CA . PRO A 1 422 ? 22.167 -7.491 -34.556 1.00 84.94 422 PRO A CA 1
ATOM 3404 C C . PRO A 1 422 ? 21.583 -6.073 -34.655 1.00 84.94 422 PRO A C 1
ATOM 3406 O O . PRO A 1 422 ? 22.264 -5.079 -34.412 1.00 84.94 422 PRO A O 1
ATOM 3409 N N . ASN A 1 423 ? 20.283 -5.958 -34.949 1.00 89.81 423 ASN A N 1
ATOM 3410 C CA . ASN A 1 423 ? 19.596 -4.666 -35.036 1.00 89.81 423 ASN A CA 1
ATOM 3411 C C . ASN A 1 423 ? 19.553 -3.907 -33.691 1.00 89.81 423 ASN A C 1
ATOM 3413 O O . ASN A 1 423 ? 19.391 -2.686 -33.673 1.00 89.81 423 ASN A O 1
ATOM 3417 N N . ASN A 1 424 ? 19.710 -4.601 -32.558 1.00 90.75 424 ASN A N 1
ATOM 3418 C CA . ASN A 1 424 ? 19.660 -3.963 -31.244 1.00 90.75 424 ASN A CA 1
ATOM 3419 C C . ASN A 1 424 ? 20.838 -3.018 -31.002 1.00 90.75 424 ASN A C 1
ATOM 3421 O O . ASN A 1 424 ? 20.687 -2.050 -30.259 1.00 90.75 424 ASN A O 1
ATOM 3425 N N . LEU A 1 425 ? 21.969 -3.211 -31.687 1.00 89.88 425 LEU A N 1
ATOM 3426 C CA . LEU A 1 425 ? 23.088 -2.281 -31.584 1.00 89.88 425 LEU A CA 1
ATOM 3427 C C . LEU A 1 425 ? 22.726 -0.900 -32.154 1.00 89.88 425 LEU A C 1
ATOM 3429 O O . LEU A 1 425 ? 22.974 0.108 -31.493 1.00 89.88 425 LEU A O 1
ATOM 3433 N N . SER A 1 426 ? 22.042 -0.848 -33.304 1.00 90.31 426 SER A N 1
ATOM 3434 C CA . SER A 1 426 ? 21.496 0.405 -33.854 1.00 90.31 426 SER A CA 1
ATOM 3435 C C . SER A 1 426 ? 20.480 1.030 -32.899 1.00 90.31 426 SER A C 1
ATOM 3437 O O . SER A 1 426 ? 20.594 2.204 -32.559 1.00 90.31 426 SER A O 1
ATOM 3439 N N . LYS A 1 427 ? 19.541 0.232 -32.375 1.00 91.62 427 LYS A N 1
ATOM 3440 C CA . LYS A 1 427 ? 18.557 0.721 -31.395 1.00 91.62 427 LYS A CA 1
ATOM 3441 C C . LYS A 1 427 ? 19.210 1.289 -30.132 1.00 91.62 427 LYS A C 1
ATOM 3443 O O . LYS A 1 427 ? 18.681 2.229 -29.546 1.00 91.62 427 LYS A O 1
ATOM 3448 N N . SER A 1 428 ? 20.338 0.720 -29.694 1.00 91.56 428 SER A N 1
ATOM 3449 C CA . SER A 1 428 ? 21.077 1.215 -28.527 1.00 91.56 428 SER A CA 1
ATOM 3450 C C . SER A 1 428 ? 21.678 2.602 -28.777 1.00 91.56 428 SER A C 1
ATOM 3452 O O . SER A 1 428 ? 21.741 3.409 -27.852 1.00 91.56 428 SER A O 1
ATOM 3454 N N . PHE A 1 429 ? 22.044 2.913 -30.026 1.00 90.38 429 PHE A N 1
ATOM 3455 C CA . PHE A 1 429 ? 22.463 4.253 -30.438 1.00 90.38 429 PHE A CA 1
ATOM 3456 C C . PHE A 1 429 ? 21.271 5.221 -30.515 1.00 90.38 429 PHE A C 1
ATOM 3458 O O . PHE A 1 429 ? 21.364 6.354 -30.042 1.00 90.38 429 PHE A O 1
ATOM 3465 N N . ASP A 1 430 ? 20.116 4.756 -31.005 1.00 91.56 430 ASP A N 1
ATOM 3466 C CA . ASP A 1 430 ? 18.885 5.559 -31.100 1.00 91.56 430 ASP A CA 1
ATOM 3467 C C . ASP A 1 430 ? 18.361 6.047 -29.733 1.00 91.56 430 ASP A C 1
ATOM 3469 O O . ASP A 1 430 ? 17.553 6.978 -29.661 1.00 91.56 430 ASP A O 1
ATOM 3473 N N . LEU A 1 431 ? 18.857 5.494 -28.618 1.00 91.94 431 LEU A N 1
ATOM 3474 C CA . LEU A 1 431 ? 18.590 6.016 -27.273 1.00 91.94 431 LEU A CA 1
ATOM 3475 C C . LEU A 1 431 ? 19.028 7.482 -27.107 1.00 91.94 431 LEU A C 1
ATOM 3477 O O . LEU A 1 431 ? 18.456 8.198 -26.288 1.00 91.94 431 LEU A O 1
ATOM 3481 N N . VAL A 1 432 ? 19.982 7.979 -27.902 1.00 90.44 432 VAL A N 1
ATOM 3482 C CA . VAL A 1 432 ? 20.349 9.408 -27.906 1.00 90.44 432 VAL A CA 1
ATOM 3483 C C . VAL A 1 432 ? 19.169 10.279 -28.339 1.00 90.44 432 VAL A C 1
ATOM 3485 O O . VAL A 1 432 ? 18.931 11.336 -27.748 1.00 90.44 432 VAL A O 1
ATOM 3488 N N . GLN A 1 433 ? 18.390 9.827 -29.326 1.00 90.75 433 GLN A N 1
ATOM 3489 C CA . GLN A 1 433 ? 17.184 10.528 -29.762 1.00 90.75 433 GLN A CA 1
ATOM 3490 C C . GLN A 1 433 ? 16.111 10.490 -28.670 1.00 90.75 433 GLN A C 1
ATOM 3492 O O . GLN A 1 433 ? 15.442 11.494 -28.439 1.00 90.75 433 GLN A O 1
ATOM 3497 N N . LEU A 1 434 ? 15.991 9.360 -27.964 1.00 89.94 434 LEU A N 1
ATOM 3498 C CA . LEU A 1 434 ? 15.069 9.205 -26.840 1.00 89.94 434 LEU A CA 1
ATOM 3499 C C . LEU A 1 434 ? 15.366 10.203 -25.711 1.00 89.94 434 LEU A C 1
ATOM 3501 O O . LEU A 1 434 ? 14.452 10.856 -25.220 1.00 89.94 434 LEU A O 1
ATOM 3505 N N . VAL A 1 435 ? 16.638 10.342 -25.329 1.00 89.50 435 VAL A N 1
ATOM 3506 C CA . VAL A 1 435 ? 17.076 11.259 -24.262 1.00 89.50 435 VAL A CA 1
ATOM 3507 C C . VAL A 1 435 ? 16.908 12.724 -24.665 1.00 89.50 435 VAL A C 1
ATOM 3509 O O . VAL A 1 435 ? 16.568 13.557 -23.823 1.00 89.50 435 VAL A O 1
ATOM 3512 N N . SER A 1 436 ? 17.135 13.033 -25.943 1.00 86.69 436 SER A N 1
ATOM 3513 C CA . SER A 1 436 ? 17.053 14.395 -26.490 1.00 86.69 436 SER A CA 1
ATOM 3514 C C . SER A 1 436 ? 15.617 14.881 -26.715 1.00 86.69 436 SER A C 1
ATOM 3516 O O . SER A 1 436 ? 15.408 16.059 -27.001 1.00 86.69 436 SER A O 1
ATOM 3518 N N . ASP A 1 437 ? 14.626 13.996 -26.619 1.00 87.00 437 ASP A N 1
ATOM 3519 C CA . ASP A 1 437 ? 13.220 14.355 -26.773 1.00 87.00 437 ASP A CA 1
ATOM 3520 C C . ASP A 1 437 ? 12.709 15.104 -25.532 1.00 87.00 437 ASP A C 1
ATOM 3522 O O . ASP A 1 437 ? 12.572 14.544 -24.439 1.00 87.00 437 ASP A O 1
ATOM 3526 N N . ASN A 1 438 ? 12.391 16.387 -25.715 1.00 79.12 438 ASN A N 1
ATOM 3527 C CA . ASN A 1 438 ? 11.901 17.256 -24.646 1.00 79.12 438 ASN A CA 1
ATOM 3528 C C . ASN A 1 438 ? 10.566 16.786 -24.056 1.00 79.12 438 ASN A C 1
ATOM 3530 O O . ASN A 1 438 ? 10.296 17.063 -22.893 1.00 79.12 438 ASN A O 1
ATOM 3534 N N . ASN A 1 439 ? 9.741 16.056 -24.812 1.00 80.81 439 ASN A N 1
ATOM 3535 C CA . ASN A 1 439 ? 8.430 15.619 -24.326 1.00 80.81 439 ASN A CA 1
ATOM 3536 C C . ASN A 1 439 ? 8.529 14.535 -23.245 1.00 80.81 439 ASN A C 1
ATOM 3538 O O . ASN A 1 439 ? 7.592 14.344 -22.476 1.00 80.81 439 ASN A O 1
ATOM 3542 N N . LYS A 1 440 ? 9.660 13.825 -23.188 1.00 79.50 440 LYS A N 1
ATOM 3543 C CA . LYS A 1 440 ? 9.883 12.699 -22.269 1.00 79.50 440 LYS A CA 1
ATOM 3544 C C . LYS A 1 440 ? 10.563 13.129 -20.973 1.00 79.50 440 LYS A C 1
ATOM 3546 O O . LYS A 1 440 ? 10.628 12.356 -20.023 1.00 79.50 440 LYS A O 1
ATOM 3551 N N . ASN A 1 441 ? 11.079 14.362 -20.925 1.00 83.69 441 ASN A N 1
ATOM 3552 C CA . ASN A 1 441 ? 11.730 14.945 -19.750 1.00 83.69 441 ASN A CA 1
ATOM 3553 C C . ASN A 1 441 ? 12.833 14.051 -19.138 1.00 83.69 441 ASN A C 1
ATOM 3555 O O . ASN A 1 441 ? 13.027 14.052 -17.925 1.00 83.69 441 ASN A O 1
ATOM 3559 N N . ILE A 1 442 ? 13.572 13.298 -19.965 1.00 88.00 442 ILE A N 1
ATOM 3560 C CA . ILE A 1 442 ? 14.652 12.398 -19.512 1.00 88.00 442 ILE A CA 1
ATOM 3561 C C . ILE A 1 442 ? 15.952 13.175 -19.269 1.00 88.00 442 ILE A C 1
ATOM 3563 O O . ILE A 1 442 ? 16.636 12.968 -18.268 1.00 88.00 442 ILE A O 1
ATOM 3567 N N . SER A 1 443 ? 16.294 14.091 -20.181 1.00 85.81 443 SER A N 1
ATOM 3568 C CA . SER A 1 443 ? 17.534 14.878 -20.124 1.00 85.81 443 SER A CA 1
ATOM 3569 C C . SER A 1 443 ? 17.762 15.603 -18.787 1.00 85.81 443 SER A C 1
ATOM 3571 O O . SER A 1 443 ? 18.868 15.490 -18.255 1.00 85.81 443 SER A O 1
ATOM 3573 N N . PRO A 1 444 ? 16.772 16.310 -18.199 1.00 87.50 444 PRO A N 1
ATOM 3574 C CA . PRO A 1 444 ? 16.953 16.978 -16.910 1.00 87.50 444 PRO A CA 1
ATOM 3575 C C . PRO A 1 444 ? 17.382 16.024 -15.791 1.00 87.50 444 PRO A C 1
ATOM 3577 O O . PRO A 1 444 ? 18.256 16.370 -15.000 1.00 87.50 444 PRO A O 1
ATOM 3580 N N . GLU A 1 445 ? 16.839 14.804 -15.770 1.00 89.19 445 GLU A N 1
ATOM 3581 C CA . GLU A 1 445 ? 17.118 13.812 -14.725 1.00 89.19 445 GLU A CA 1
ATOM 3582 C C . GLU A 1 445 ? 18.561 13.290 -14.791 1.00 89.19 445 GLU A C 1
ATOM 3584 O O . GLU A 1 445 ? 19.169 12.969 -13.772 1.00 89.19 445 GLU A O 1
ATOM 3589 N N . LEU A 1 446 ? 19.154 13.250 -15.990 1.00 87.94 446 LEU A N 1
ATOM 3590 C CA . LEU A 1 446 ? 20.547 12.834 -16.193 1.00 87.94 446 LEU A CA 1
ATOM 3591 C C . LEU A 1 446 ? 21.568 13.912 -15.808 1.00 87.94 446 LEU A C 1
ATOM 3593 O O . LEU A 1 446 ? 22.735 13.591 -15.571 1.00 87.94 446 LEU A O 1
ATOM 3597 N N . LEU A 1 447 ? 21.161 15.182 -15.778 1.00 87.25 447 LEU A N 1
ATOM 3598 C CA . LEU A 1 447 ? 22.043 16.316 -15.480 1.00 87.25 447 LEU A CA 1
ATOM 3599 C C . LEU A 1 447 ? 22.179 16.591 -13.978 1.00 87.25 447 LEU A C 1
ATOM 3601 O O . LEU A 1 447 ? 23.088 17.317 -13.567 1.00 87.25 447 LEU A O 1
ATOM 3605 N N . LEU A 1 448 ? 21.293 16.022 -13.162 1.00 83.69 448 LEU A N 1
ATOM 3606 C CA . LEU A 1 448 ? 21.298 16.219 -11.719 1.00 83.69 448 LEU A CA 1
ATOM 3607 C C . LEU A 1 448 ? 22.508 15.550 -11.072 1.00 83.69 448 LEU A C 1
ATOM 3609 O O . LEU A 1 448 ? 22.872 14.418 -11.391 1.00 83.69 448 LEU A O 1
ATOM 3613 N N . LYS A 1 449 ? 23.142 16.290 -10.163 1.00 82.06 449 LYS A N 1
ATOM 3614 C CA . LYS A 1 449 ? 24.362 15.883 -9.470 1.00 82.06 449 LYS A CA 1
ATOM 3615 C C . LYS A 1 449 ? 24.002 15.247 -8.136 1.00 82.06 449 LYS A C 1
ATOM 3617 O O . LYS A 1 449 ? 23.227 15.825 -7.382 1.00 82.06 449 LYS A O 1
ATOM 3622 N N . THR A 1 450 ? 24.610 14.107 -7.842 1.00 78.62 450 THR A N 1
ATOM 3623 C CA . THR A 1 450 ? 24.509 13.414 -6.548 1.00 78.62 450 THR A CA 1
ATOM 3624 C C . THR A 1 450 ? 25.905 13.211 -5.965 1.00 78.62 450 THR A C 1
ATOM 3626 O O . THR A 1 450 ? 26.904 13.412 -6.664 1.00 78.62 450 THR A O 1
ATOM 3629 N N . ASP A 1 451 ? 26.001 12.761 -4.711 1.00 75.38 451 ASP A N 1
ATOM 3630 C CA . ASP A 1 451 ? 27.294 12.457 -4.080 1.00 75.38 451 ASP A CA 1
ATOM 3631 C C . ASP A 1 451 ? 28.094 11.409 -4.878 1.00 75.38 451 ASP A C 1
ATOM 3633 O O . ASP A 1 451 ? 29.319 11.490 -4.984 1.00 75.38 451 ASP A O 1
ATOM 3637 N N . LYS A 1 452 ? 27.401 10.433 -5.484 1.00 73.00 452 LYS A N 1
ATOM 3638 C CA . LYS A 1 452 ? 28.008 9.387 -6.325 1.00 73.00 452 LYS A CA 1
ATOM 3639 C C . LYS A 1 452 ? 28.295 9.873 -7.748 1.00 73.00 452 LYS A C 1
ATOM 3641 O O . LYS A 1 452 ? 29.239 9.393 -8.375 1.00 73.00 452 LYS A O 1
ATOM 3646 N N . PHE A 1 453 ? 27.497 10.810 -8.260 1.00 77.81 453 PHE A N 1
ATOM 3647 C CA . PHE A 1 453 ? 27.599 11.351 -9.616 1.00 77.81 453 PHE A CA 1
ATOM 3648 C C . PHE A 1 453 ? 27.787 12.880 -9.590 1.00 77.81 453 PHE A C 1
ATOM 3650 O O . PHE A 1 453 ? 26.859 13.627 -9.916 1.00 77.81 453 PHE A O 1
ATOM 3657 N N . PRO A 1 454 ? 28.995 13.388 -9.271 1.00 77.50 454 PRO A N 1
ATOM 3658 C CA . PRO A 1 454 ? 29.249 14.829 -9.133 1.00 77.50 454 PRO A CA 1
ATOM 3659 C C . PRO A 1 454 ? 29.123 15.614 -10.452 1.00 77.50 454 PRO A C 1
ATOM 3661 O O . PRO A 1 454 ? 28.917 16.829 -10.445 1.00 77.50 454 PRO A O 1
ATOM 3664 N N . ASN A 1 455 ? 29.217 14.925 -11.592 1.00 77.75 455 ASN A N 1
ATOM 3665 C CA . ASN A 1 455 ? 29.017 15.485 -12.933 1.00 77.75 455 ASN A CA 1
ATOM 3666 C C . ASN A 1 455 ? 27.656 15.099 -13.543 1.00 77.75 455 ASN A C 1
ATOM 3668 O O . ASN A 1 455 ? 27.432 15.323 -14.731 1.00 77.75 455 ASN A O 1
ATOM 3672 N N . GLY A 1 456 ? 26.766 14.511 -12.741 1.00 84.50 456 GLY A N 1
ATOM 3673 C CA . GLY A 1 456 ? 25.524 13.902 -13.199 1.00 84.50 456 GLY A CA 1
ATOM 3674 C C . GLY A 1 456 ? 25.720 12.558 -13.902 1.00 84.50 456 GLY A C 1
ATOM 3675 O O . GLY A 1 456 ? 26.838 12.090 -14.134 1.00 84.50 456 GLY A O 1
ATOM 3676 N N . LYS A 1 457 ? 24.599 11.917 -14.233 1.00 87.94 457 LYS A N 1
ATOM 3677 C CA . LYS A 1 457 ? 24.533 10.585 -14.858 1.00 87.94 457 LYS A CA 1
ATOM 3678 C C . LYS A 1 457 ? 24.709 10.638 -16.387 1.00 87.94 457 LYS A C 1
ATOM 3680 O O . LYS A 1 457 ? 24.990 9.616 -17.010 1.00 87.94 457 LYS A O 1
ATOM 3685 N N . MET A 1 458 ? 24.636 11.828 -16.992 1.00 89.75 458 MET A N 1
ATOM 3686 C CA . MET A 1 458 ? 24.840 12.039 -18.433 1.00 89.75 458 MET A CA 1
ATOM 3687 C C . MET A 1 458 ? 26.227 11.587 -18.920 1.00 89.75 458 MET A C 1
ATOM 3689 O O . MET A 1 458 ? 26.349 11.020 -20.003 1.00 89.75 458 MET A O 1
ATOM 3693 N N . GLN A 1 459 ? 27.284 11.791 -18.126 1.00 89.06 459 GLN A N 1
ATOM 3694 C CA . GLN A 1 459 ? 28.636 11.372 -18.517 1.00 89.06 459 GLN A CA 1
ATOM 3695 C C . GLN A 1 459 ? 28.725 9.847 -18.694 1.00 89.06 459 GLN A C 1
ATOM 3697 O O . GLN A 1 459 ? 29.308 9.375 -19.670 1.00 89.06 459 GLN A O 1
ATOM 3702 N N . THR A 1 460 ? 28.108 9.090 -17.784 1.00 89.06 460 THR A N 1
ATOM 3703 C CA . THR A 1 460 ? 28.016 7.627 -17.862 1.00 89.06 460 THR A CA 1
ATOM 3704 C C . THR A 1 460 ? 27.231 7.195 -19.096 1.00 89.06 460 THR A C 1
ATOM 3706 O O . THR A 1 460 ? 27.689 6.331 -19.839 1.00 89.06 460 THR A O 1
ATOM 3709 N N . PHE A 1 461 ? 26.099 7.850 -19.377 1.00 92.50 461 PHE A N 1
ATOM 3710 C CA . PHE A 1 461 ? 25.313 7.574 -20.580 1.00 92.50 461 PHE A CA 1
ATOM 3711 C C . PHE A 1 461 ? 26.142 7.745 -21.863 1.00 92.50 461 PHE A C 1
ATOM 3713 O O . PHE A 1 461 ? 26.177 6.855 -22.709 1.00 92.50 461 PHE A O 1
ATOM 3720 N N . ILE A 1 462 ? 26.878 8.854 -21.989 1.00 90.81 462 ILE A N 1
ATOM 3721 C CA . ILE A 1 462 ? 27.729 9.118 -23.159 1.00 90.81 462 ILE A CA 1
ATOM 3722 C C . ILE A 1 462 ? 28.829 8.057 -23.296 1.00 90.81 462 ILE A C 1
ATOM 3724 O O . ILE A 1 462 ? 29.139 7.635 -24.408 1.00 90.81 462 ILE A O 1
ATOM 3728 N N . GLN A 1 463 ? 29.413 7.589 -22.189 1.00 92.00 463 GLN A N 1
ATOM 3729 C CA . GLN A 1 463 ? 30.393 6.499 -22.226 1.00 92.00 463 GLN A CA 1
ATOM 3730 C C . GLN A 1 463 ? 29.786 5.197 -22.766 1.00 92.00 463 GLN A C 1
ATOM 3732 O O . GLN A 1 463 ? 30.422 4.539 -23.589 1.00 92.00 463 GLN A O 1
ATOM 3737 N N . MET A 1 464 ? 28.558 4.858 -22.365 1.00 92.56 464 MET A N 1
ATOM 3738 C CA . MET A 1 464 ? 27.830 3.683 -22.863 1.00 92.56 464 MET A CA 1
ATOM 3739 C C . MET A 1 464 ? 27.523 3.799 -24.364 1.00 92.56 464 MET A C 1
ATOM 3741 O O . MET A 1 464 ?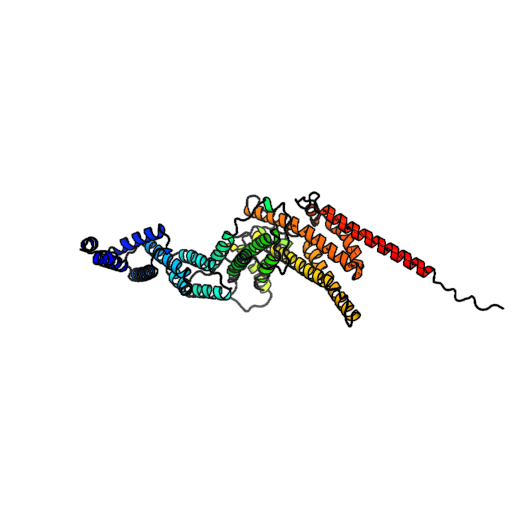 27.748 2.858 -25.123 1.00 92.56 464 MET A O 1
ATOM 3745 N N . ILE A 1 465 ? 27.112 4.980 -24.831 1.00 93.31 465 ILE A N 1
ATOM 3746 C CA . ILE A 1 465 ? 26.910 5.234 -26.266 1.00 93.31 465 ILE A CA 1
ATOM 3747 C C . ILE A 1 465 ? 28.229 5.157 -27.045 1.00 93.31 465 ILE A C 1
ATOM 3749 O O . ILE A 1 465 ? 28.271 4.582 -28.130 1.00 93.31 465 ILE A O 1
ATOM 3753 N N . ASN A 1 466 ? 29.333 5.664 -26.494 1.00 91.25 466 ASN A N 1
ATOM 3754 C CA . ASN A 1 466 ? 30.642 5.539 -27.137 1.00 91.25 466 ASN A CA 1
ATOM 3755 C C . ASN A 1 466 ? 31.062 4.069 -27.300 1.00 91.25 466 ASN A C 1
ATOM 3757 O O . ASN A 1 466 ? 31.650 3.723 -28.322 1.00 91.25 466 ASN A O 1
ATOM 3761 N N . GLN A 1 467 ? 30.733 3.198 -26.340 1.00 91.56 467 GLN A N 1
ATOM 3762 C CA . GLN A 1 467 ? 30.951 1.753 -26.476 1.00 91.56 467 GLN A CA 1
ATOM 3763 C C . GLN A 1 467 ? 30.122 1.164 -27.624 1.00 91.56 467 GLN A C 1
ATOM 3765 O O . GLN A 1 467 ? 30.678 0.445 -28.455 1.00 91.56 467 GLN A O 1
ATOM 3770 N N . THR A 1 468 ? 28.840 1.530 -27.735 1.00 90.81 468 THR A N 1
ATOM 3771 C CA . THR A 1 468 ? 27.995 1.173 -28.889 1.00 90.81 468 THR A CA 1
ATOM 3772 C C . THR A 1 468 ? 28.635 1.606 -30.211 1.00 90.81 468 THR A C 1
ATOM 3774 O O . THR A 1 468 ? 28.741 0.800 -31.133 1.00 90.81 468 THR A O 1
ATOM 3777 N N . CYS A 1 469 ? 29.106 2.853 -30.310 1.00 89.81 469 CYS A N 1
ATOM 3778 C CA . CYS A 1 469 ? 29.741 3.375 -31.522 1.00 89.81 469 CYS A CA 1
ATOM 3779 C C . CYS A 1 469 ? 31.010 2.601 -31.901 1.00 89.81 469 CYS A C 1
ATOM 3781 O O . CYS A 1 469 ? 31.230 2.318 -33.077 1.00 89.81 469 CYS A O 1
ATOM 3783 N N . LEU A 1 470 ? 31.847 2.250 -30.921 1.00 90.75 470 LEU A N 1
ATOM 3784 C CA . LEU A 1 470 ? 33.062 1.473 -31.168 1.00 90.75 470 LEU A CA 1
ATOM 3785 C C . LEU A 1 470 ? 32.743 0.074 -31.708 1.00 90.75 470 LEU A C 1
ATOM 3787 O O . LEU A 1 470 ? 33.415 -0.377 -32.632 1.00 90.75 470 LEU A O 1
ATOM 3791 N N . GLU A 1 471 ? 31.717 -0.592 -31.178 1.00 89.12 471 GLU A N 1
ATOM 3792 C CA . GLU A 1 471 ? 31.281 -1.896 -31.694 1.00 89.12 471 GLU A CA 1
ATOM 3793 C C . GLU A 1 471 ? 30.643 -1.795 -33.088 1.00 89.12 471 GLU A C 1
ATOM 3795 O O . GLU A 1 471 ? 30.928 -2.628 -33.946 1.00 89.12 471 GLU A O 1
ATOM 3800 N N . LEU A 1 472 ? 29.871 -0.738 -33.373 1.00 89.00 472 LEU A N 1
ATOM 3801 C CA . LEU A 1 472 ? 29.348 -0.483 -34.725 1.00 89.00 472 LEU A CA 1
ATOM 3802 C C . LEU A 1 472 ? 30.482 -0.320 -35.748 1.00 89.00 472 LEU A C 1
ATOM 3804 O O . LEU A 1 472 ? 30.418 -0.873 -36.847 1.00 89.00 472 LEU A O 1
ATOM 3808 N N . LEU A 1 473 ? 31.545 0.403 -35.378 1.00 88.12 473 LEU A N 1
ATOM 3809 C CA . LEU A 1 473 ? 32.715 0.584 -36.238 1.00 88.12 473 LEU A CA 1
ATOM 3810 C C . LEU A 1 473 ? 33.447 -0.739 -36.493 1.00 88.12 473 LEU A C 1
ATOM 3812 O O . LEU A 1 473 ? 33.815 -1.011 -37.636 1.00 88.12 473 LEU A O 1
ATOM 3816 N N . LYS A 1 474 ? 33.611 -1.591 -35.474 1.00 86.75 474 LYS A N 1
ATOM 3817 C CA . LYS A 1 474 ? 34.199 -2.930 -35.654 1.00 86.75 474 LYS A CA 1
ATOM 3818 C C . LYS A 1 474 ? 33.377 -3.784 -36.620 1.00 86.75 474 LYS A C 1
ATOM 3820 O O . LYS A 1 474 ? 33.945 -4.330 -37.561 1.00 86.75 474 LYS A O 1
ATOM 3825 N N . GLN A 1 475 ? 32.050 -3.814 -36.466 1.00 81.31 475 GLN A N 1
ATOM 3826 C CA . GLN A 1 475 ? 31.164 -4.545 -37.383 1.00 81.31 475 GLN A CA 1
ATOM 3827 C C . GLN A 1 475 ? 31.267 -4.024 -38.829 1.00 81.31 475 GLN A C 1
ATOM 3829 O O . GLN A 1 475 ? 31.309 -4.816 -39.775 1.00 81.31 475 GLN A O 1
ATOM 3834 N N . SER A 1 476 ? 31.374 -2.704 -39.030 1.00 76.81 476 SER A N 1
ATOM 3835 C CA . SER A 1 476 ? 31.590 -2.141 -40.376 1.00 76.81 476 SER A CA 1
ATOM 3836 C C . SER A 1 476 ? 32.946 -2.532 -40.981 1.00 76.81 476 SER A C 1
ATOM 3838 O O . SER A 1 476 ? 33.029 -2.865 -42.157 1.00 76.81 476 SER A O 1
ATOM 3840 N N . GLN A 1 477 ? 34.007 -2.584 -40.174 1.00 75.88 477 GLN A N 1
ATOM 3841 C CA . GLN A 1 477 ? 35.340 -2.960 -40.649 1.00 75.88 477 GLN A CA 1
ATOM 3842 C C . GLN A 1 477 ? 35.446 -4.458 -40.978 1.00 75.88 477 GLN A C 1
ATOM 3844 O O . GLN A 1 477 ? 36.109 -4.829 -41.947 1.00 75.88 477 GLN A O 1
ATOM 3849 N N . GLU A 1 478 ? 34.776 -5.327 -40.218 1.00 68.12 478 GLU A N 1
ATOM 3850 C CA . GLU A 1 478 ? 34.709 -6.770 -40.492 1.00 68.12 478 GLU A CA 1
ATOM 3851 C C . GLU A 1 478 ? 33.904 -7.080 -41.763 1.00 68.12 478 GLU A C 1
ATOM 3853 O O . GLU A 1 478 ? 34.308 -7.918 -42.571 1.00 68.12 478 GLU A O 1
ATOM 3858 N N . THR A 1 479 ? 32.800 -6.363 -41.991 1.00 61.88 479 THR A N 1
ATOM 3859 C CA . THR A 1 479 ? 32.000 -6.496 -43.221 1.00 61.88 479 THR A CA 1
ATOM 3860 C C . THR A 1 479 ? 32.750 -6.002 -44.462 1.00 61.88 479 THR A C 1
ATOM 3862 O O . THR A 1 479 ? 32.709 -6.668 -45.498 1.00 61.88 479 THR A O 1
ATOM 3865 N N . ASP A 1 480 ? 33.517 -4.915 -44.357 1.00 57.44 480 ASP A N 1
ATOM 3866 C CA . ASP A 1 480 ? 34.394 -4.433 -45.434 1.00 57.44 480 ASP A CA 1
ATOM 3867 C C . ASP A 1 480 ? 35.590 -5.366 -45.707 1.00 57.44 480 ASP A C 1
ATOM 3869 O O . ASP A 1 480 ? 36.051 -5.480 -46.846 1.00 57.44 480 ASP A O 1
ATOM 3873 N N . SER A 1 481 ? 36.079 -6.075 -44.686 1.00 55.66 481 SER A N 1
ATOM 3874 C CA . SER A 1 481 ? 37.167 -7.055 -44.821 1.00 55.66 481 SER A CA 1
ATOM 3875 C C . SER A 1 481 ? 36.689 -8.346 -45.498 1.00 55.66 481 SER A C 1
ATOM 3877 O O . SER A 1 481 ? 37.314 -8.796 -46.458 1.00 55.66 481 SER A O 1
ATOM 3879 N N . ASN A 1 482 ? 35.529 -8.879 -45.096 1.00 53.59 482 ASN A N 1
ATOM 3880 C CA . ASN A 1 482 ? 34.922 -10.065 -45.719 1.00 53.59 482 ASN A CA 1
ATOM 3881 C C . ASN A 1 482 ? 34.507 -9.808 -47.181 1.00 53.59 482 ASN A C 1
ATOM 3883 O O . ASN A 1 482 ? 34.719 -10.654 -48.049 1.00 53.59 482 ASN A O 1
ATOM 3887 N N . ASN A 1 483 ? 34.015 -8.604 -47.499 1.00 50.09 483 ASN A N 1
ATOM 3888 C CA . ASN A 1 483 ? 33.699 -8.211 -48.879 1.00 50.09 483 ASN A CA 1
ATOM 3889 C C . ASN A 1 483 ? 34.941 -8.074 -49.786 1.00 50.09 483 ASN A C 1
ATOM 3891 O O . ASN A 1 483 ? 34.817 -8.131 -51.014 1.00 50.09 483 ASN A O 1
ATOM 3895 N N . ASN A 1 484 ? 36.134 -7.879 -49.214 1.00 48.81 484 ASN A N 1
ATOM 3896 C CA . ASN A 1 484 ? 37.394 -7.852 -49.961 1.00 48.81 484 ASN A CA 1
ATOM 3897 C C . ASN A 1 484 ? 38.011 -9.252 -50.141 1.00 48.81 484 ASN A C 1
ATOM 3899 O O . ASN A 1 484 ? 38.710 -9.469 -51.131 1.00 48.81 484 ASN A O 1
ATOM 3903 N N . GLU A 1 485 ? 37.721 -10.214 -49.260 1.00 45.25 485 GLU A N 1
ATOM 3904 C CA . GLU A 1 485 ? 38.113 -11.620 -49.451 1.00 45.25 485 GLU A CA 1
ATOM 3905 C C . GLU A 1 485 ? 37.249 -12.327 -50.511 1.00 45.25 485 GLU A C 1
ATOM 3907 O O . GLU A 1 485 ? 37.795 -13.031 -51.365 1.00 45.25 485 GLU A O 1
ATOM 3912 N N . ASP A 1 486 ? 35.943 -12.043 -50.580 1.00 43.19 486 ASP A N 1
ATOM 3913 C CA . ASP A 1 486 ? 35.053 -12.597 -51.619 1.00 43.19 486 ASP A CA 1
ATOM 3914 C C . ASP A 1 486 ? 35.307 -12.031 -53.031 1.00 43.19 486 ASP A C 1
ATOM 3916 O O . ASP A 1 486 ? 34.920 -12.632 -54.035 1.00 43.19 486 ASP A O 1
ATOM 3920 N N . LYS A 1 487 ? 36.028 -10.908 -53.155 1.00 45.78 487 LYS A N 1
ATOM 3921 C CA . LYS A 1 487 ? 36.509 -10.411 -54.459 1.00 45.78 487 LYS A CA 1
ATOM 3922 C C . LYS A 1 487 ? 37.802 -11.078 -54.931 1.00 45.78 487 LYS A C 1
ATOM 3924 O O . LYS A 1 487 ? 38.092 -11.027 -56.125 1.00 45.78 487 LYS A O 1
ATOM 3929 N N . ASN A 1 488 ? 38.542 -11.742 -54.041 1.00 43.12 488 ASN A N 1
ATOM 3930 C CA . ASN A 1 488 ? 39.785 -12.445 -54.372 1.00 43.12 488 ASN A CA 1
ATOM 3931 C C . ASN A 1 488 ? 39.597 -13.955 -54.619 1.00 43.12 488 ASN A C 1
ATOM 3933 O O . ASN A 1 488 ? 40.572 -14.646 -54.908 1.00 43.12 488 ASN A O 1
ATOM 3937 N N . SER A 1 489 ? 38.362 -14.471 -54.569 1.00 41.72 489 SER A N 1
ATOM 3938 C CA . SER A 1 489 ? 38.036 -15.883 -54.828 1.00 41.72 489 SER A CA 1
ATOM 3939 C C . SER A 1 489 ? 37.311 -16.131 -56.162 1.00 41.72 489 SER A C 1
ATOM 3941 O O . SER A 1 489 ? 36.682 -17.172 -56.351 1.00 41.72 489 SER A O 1
ATOM 3943 N N . THR A 1 490 ? 37.460 -15.242 -57.154 1.00 40.84 490 THR A N 1
ATOM 3944 C CA . THR A 1 490 ? 37.154 -15.596 -58.552 1.00 40.84 490 THR A CA 1
ATOM 3945 C C . THR A 1 490 ? 38.299 -16.427 -59.135 1.00 40.84 490 THR A C 1
ATOM 3947 O O . THR A 1 490 ? 39.152 -15.951 -59.878 1.00 40.84 490 THR A O 1
ATOM 3950 N N . ASN A 1 491 ? 38.316 -17.712 -58.770 1.00 39.84 491 ASN A N 1
ATOM 3951 C CA . ASN A 1 491 ? 39.031 -18.737 -59.522 1.00 39.84 491 ASN A CA 1
ATOM 3952 C C . ASN A 1 491 ? 38.466 -18.777 -60.947 1.00 39.84 491 ASN A C 1
ATOM 3954 O O . ASN A 1 491 ? 37.377 -19.291 -61.192 1.00 39.84 491 ASN A O 1
ATOM 3958 N N . ASP A 1 492 ? 39.236 -18.203 -61.860 1.00 39.94 492 ASP A N 1
ATOM 3959 C CA . ASP A 1 492 ? 39.070 -18.196 -63.307 1.00 39.94 492 ASP A CA 1
ATOM 3960 C C . ASP A 1 492 ? 39.044 -19.648 -63.854 1.00 39.94 492 ASP A C 1
ATOM 3962 O O . ASP A 1 492 ? 40.070 -20.335 -63.799 1.00 39.94 492 ASP A O 1
ATOM 3966 N N . PRO A 1 493 ? 37.913 -20.185 -64.364 1.00 41.19 493 PRO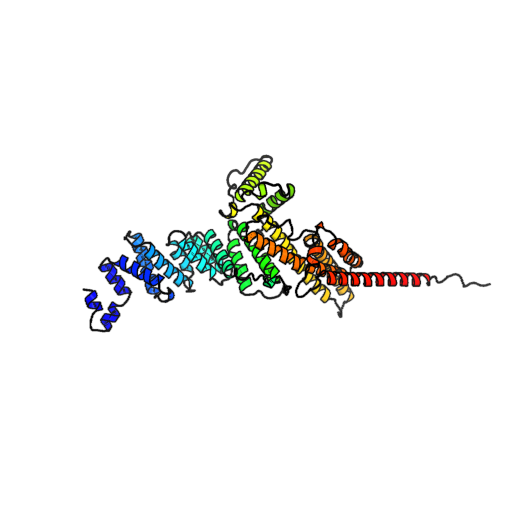 A N 1
ATOM 3967 C CA . PRO A 1 493 ? 37.828 -21.584 -64.786 1.00 41.19 493 PRO A CA 1
ATOM 3968 C C . PRO A 1 493 ? 38.237 -21.818 -66.255 1.00 41.19 493 PRO A C 1
ATOM 3970 O O . PRO A 1 493 ? 37.828 -22.813 -66.849 1.00 41.19 493 PRO A O 1
ATOM 3973 N N . LEU A 1 494 ? 39.039 -20.940 -66.876 1.00 40.88 494 LEU A N 1
ATOM 3974 C CA . LEU A 1 494 ? 39.375 -21.028 -68.311 1.00 40.88 494 LEU A CA 1
ATOM 3975 C C . LEU A 1 494 ? 40.872 -20.869 -68.638 1.00 40.88 494 LEU A C 1
ATOM 3977 O O . LEU A 1 494 ? 41.258 -20.183 -69.583 1.00 40.88 494 LEU A O 1
ATOM 3981 N N . ARG A 1 495 ? 41.741 -21.594 -67.923 1.00 40.41 495 ARG A N 1
ATOM 3982 C CA . ARG A 1 495 ? 43.132 -21.837 -68.359 1.00 40.41 495 ARG A CA 1
ATOM 3983 C C . ARG A 1 495 ? 43.552 -23.298 -68.235 1.00 40.41 495 ARG A C 1
ATOM 3985 O O . ARG A 1 495 ? 44.511 -23.628 -67.555 1.00 40.41 495 ARG A O 1
ATOM 3992 N N . LEU A 1 496 ? 42.866 -24.173 -68.956 1.00 40.50 496 LEU A N 1
ATOM 3993 C CA . LEU A 1 496 ? 43.373 -25.492 -69.334 1.00 40.50 496 LEU A CA 1
ATOM 3994 C C . LEU A 1 496 ? 42.754 -25.836 -70.686 1.00 40.50 496 LEU A C 1
ATOM 3996 O O . LEU A 1 496 ? 41.663 -26.371 -70.711 1.00 40.50 496 LEU A O 1
ATOM 4000 N N . PHE A 1 497 ? 43.397 -25.424 -71.779 1.00 34.66 497 PHE A N 1
ATOM 4001 C CA . PHE A 1 497 ? 43.539 -26.162 -73.044 1.00 34.66 497 PHE A CA 1
ATOM 4002 C C . PHE A 1 497 ? 44.353 -25.282 -73.997 1.00 34.66 497 PHE A C 1
ATOM 4004 O O . PHE A 1 497 ? 43.831 -24.385 -74.652 1.00 34.66 497 PHE A O 1
ATOM 4011 N N . GLY A 1 498 ? 45.663 -25.524 -74.019 1.00 42.62 498 GLY A N 1
ATOM 4012 C CA . GLY A 1 498 ? 46.504 -25.156 -75.147 1.00 42.62 498 GLY A CA 1
ATOM 4013 C C . GLY A 1 498 ? 46.512 -26.292 -76.167 1.00 42.62 498 GLY A C 1
ATOM 4014 O O . GLY A 1 498 ? 46.691 -27.452 -75.788 1.00 42.62 498 GLY A O 1
ATOM 4015 N N . GLN A 1 499 ? 46.347 -25.931 -77.436 1.00 35.12 499 GLN A N 1
ATOM 4016 C CA . GLN A 1 499 ? 47.220 -26.358 -78.529 1.00 35.12 499 GLN A CA 1
ATOM 4017 C C . GLN A 1 499 ? 47.563 -25.129 -79.360 1.00 35.12 499 GLN A C 1
ATOM 4019 O O . GLN A 1 499 ? 46.636 -24.323 -79.600 1.00 35.12 499 GLN A O 1
#

Foldseek 3Di:
DLVVQCVDPDPVSVVVSPPLVNVCVVCVVVVNNQVVLQVVLVVCVVDPLVPDDLVSLVVLLVVLLVCVVVVHDHDLSSSLSSLLSNLLVQLPDPVRLLCSLVSLLVHDDCSSLVSLLVSLLPDPDDLVVSVSSLVSNVVSPHPLQSSLVSNLVVQVVVVPPPDDPVLLQDFADADDLPDDDDPSLVSNLVSLSSQQVALQSLLVSLLSLLVSLLVCVSNNNLNSNVVSVVSHDPCSDDPLLVVLLVVCVVVDPVDVLQQDFQLVSVQVVVVVVVVVCVVPDDDDDDDDPDDSHDPVSSRDGPNSSNLSVVSVQLSVLLSVLSVLLSVLVVLLVVQDDDDDCNVVVNVVSLVVNVVSLVVSLCSLPVSHLVALRLHPSNQDDDVVDPVSVVVNVSSLSSLLRRLLVSLVSNLCSLVSCCVSPVCSLVVSLCVVVSCPDVNRVSVVSQCDAHPVRNRGNVVVSVVSNVVSVVVVVVVVVVVVVVVVVVVVPPPPPPPPDDD

Sequence (499 aa):
MFEKIKSDSSLEIKNSASNPFREIQVAIITKTFNEYITTLSSNLRSKDPSHFDPHLLRFLVHLILISREAGMPLDEYAGDTIISAYVQSLAKNPSHKALVAMYSSKLPGSIPNELYSEFLANCDSVIEARAVYIQLAEQYGLDTVSITKKTAVRILEKFSSTFNEDSVNKDPVFSKIDDPLLSSEISQIRAIEWLIFYQELYSYALVHVVSLARKFLINGRVNAAISLFNSLPDDFVQISWKKITVELNRFGSNNDLANKLWGQALRDLNLMFNSEIEKIDSETENSENQIIEDSEVQLWPTAIISKSFDEYIQLVSLCDGINHFSNWESHMESKPSNSINLKVRELEWMRDAVFLTNETEEILKNRILNVDWLGASVSLIDRDNVQVDMRNFELRTLRQIYIPDTLFKLHTVLFNSNLIIPNNLSKSFDLVQLVSDNNKNISPELLLKTDKFPNGKMQTFIQMINQTCLELLKQSQETDSNNNEDKNSTNDPLRLFGQ

Radius of gyration: 34.14 Å; chains: 1; bounding box: 83×59×145 Å

Secondary structure (DSSP, 8-state):
-HHHHHT-S-HHHHHHHT-HHHHHHHHHHTT-HHHHHHHHHHHHHHS-GGGS-HHHHHHHHHHHHHHHHTT----HHHHHHHHHHHHHHHHH-GGGTTHHHHHHTTS-TTHHHHHHHHHHHT----HHHHHHHHHHHHHTT--HHHHHHHHHHHHHHTTGGG--GGGTTSPP-PPPTTSPPPHHHHHHHHHHHHHTTSGGGHHHHHHHHHHHHHHHHHTT-HHHHHHHHHTS-TT-S-HHHHHHHHHHHHH-TT-HHHHSBHHHHHHHHHHHHHHHHTTS-----SS-----S-TTGGGSBHHHHHHHHHHHHHHHHHHHHHHHHHHHHHHHHT---S-TTHHHHHHHHHHHHHHHHHHHHHIIIIIIITTTTTSTTT----TT-HHHHHHHHHHHHHHHHHHHHHHHHHHHHHHHTTTT-THHHHHHHHHHHHHH-GGGTHHHHHH---SS-TT-SHHHHHHHHHHHHHHHHHHHHHHHHHHHHTTS----S------

pLDDT: mean 84.35, std 14.46, range [34.66, 97.81]